Protein AF-0000000078796245 (afdb_homodimer)

InterPro domains:
  IPR002347 Short-chain dehydrogenase/reductase SDR [PF00106] (8-195)
  IPR002347 Short-chain dehydrogenase/reductase SDR [PR00081] (6-23)
  IPR002347 Short-chain dehydrogenase/reductase SDR [PR00081] (73-84)
  IPR002347 Short-chain dehydrogenase/reductase SDR [PR00081] (123-139)
  IPR002347 Short-chain dehydrogenase/reductase SDR [PR00081] (149-168)
  IPR002347 Short-chain dehydrogenase/reductase SDR [PR00081] (172-189)
  IPR020904 Short-chain dehydrogenase/reductase, conserved site [PS00061] (136-164)
  IPR036291 NAD(P)-binding domain superfamily [SSF51735] (6-233)
  IPR051721 Biopterin synthesis and organic compound reduction [PTHR44085] (4-231)

Sequence (490 aa):
MSNNALYIVTGSSKGIGQALVQQLLENPDNQVIGVARSQEALPHPRFQAITIDLSNFQEILDHINGIFPEGDFWKVVLVNNAGWIGEIEHLGKMSPESIYKTFVLNTIAPTLLMNAFIKKYGDQKDKQRLIINISSGAAKKAVDGWACYSSSKAAINMLSEAAALEAELDETGIRVFSVAPGVVDTAMQSDIRAADKKAFSLLDKFVGLKENQQLSTPEYSASKLIELMDKPNKFPAVLQDVREYMSNNALYIVTGSSKGIGQALVQQLLENPDNQVIGVARSQEALPHPRFQAITIDLSNFQEILDHINGIFPEGDFWKVVLVNNAGWIGEIEHLGKMSPESIYKTFVLNTIAPTLLMNAFIKKYGDQKDKQRLIINISSGAAKKAVDGWACYSSSKAAINMLSEAAALEAELDETGIRVFSVAPGVVDTAMQSDIRAADKKAFSLLDKFVGLKENQQLSTPEYSASKLIELMDKPNKFPAVLQDVREY

pLDDT: mean 93.55, std 6.43, range [51.56, 98.88]

Structure (mmCIF, N/CA/C/O backbone):
data_AF-0000000078796245-model_v1
#
loop_
_entity.id
_entity.type
_entity.pdbx_description
1 polymer 'Benzil reductase'
#
loop_
_atom_site.group_PDB
_atom_site.id
_atom_site.type_symbol
_atom_site.label_atom_id
_atom_site.label_alt_id
_atom_site.label_comp_id
_atom_site.label_asym_id
_atom_site.label_entity_id
_atom_site.label_seq_id
_atom_site.pdbx_PDB_ins_code
_atom_site.Cartn_x
_atom_site.Cartn_y
_atom_site.Cartn_z
_atom_site.occupancy
_atom_site.B_iso_or_equiv
_atom_site.auth_seq_id
_atom_site.auth_comp_id
_atom_site.auth_asym_id
_atom_site.auth_atom_id
_atom_site.pdbx_PDB_model_num
ATOM 1 N N . MET A 1 1 ? 4.73 37.125 16.484 1 51.56 1 MET A N 1
ATOM 2 C CA . MET A 1 1 ? 4.582 35.875 15.734 1 51.56 1 MET A CA 1
ATOM 3 C C . MET A 1 1 ? 3.119 35.594 15.398 1 51.56 1 MET A C 1
ATOM 5 O O . MET A 1 1 ? 2.229 35.906 16.188 1 51.56 1 MET A O 1
ATOM 9 N N . SER A 1 2 ? 2.844 35.5 13.992 1 66.12 2 SER A N 1
ATOM 10 C CA . SER A 1 2 ? 1.433 35.406 13.633 1 66.12 2 SER A CA 1
ATOM 11 C C . SER A 1 2 ? 0.762 34.25 14.359 1 66.12 2 SER A C 1
ATOM 13 O O . SER A 1 2 ? 1.394 33.219 14.617 1 66.12 2 SER A O 1
ATOM 15 N N . ASN A 1 3 ? -0.338 34.469 15.023 1 78.88 3 ASN A N 1
ATOM 16 C CA . ASN A 1 3 ? -1.146 33.469 15.703 1 78.88 3 ASN A CA 1
ATOM 17 C C . ASN A 1 3 ? -1.945 32.625 14.719 1 78.88 3 ASN A C 1
ATOM 19 O O . ASN A 1 3 ? -2.797 31.828 15.117 1 78.88 3 ASN A O 1
ATOM 23 N N . ASN A 1 4 ? -1.519 32.75 13.43 1 92.44 4 ASN A N 1
ATOM 24 C CA . ASN A 1 4 ? -2.312 32.094 12.406 1 92.44 4 ASN A CA 1
ATOM 25 C C . ASN A 1 4 ? -1.871 30.641 12.203 1 92.44 4 ASN A C 1
ATOM 27 O O . ASN A 1 4 ? -0.676 30.344 12.227 1 92.44 4 ASN A O 1
ATOM 31 N N . ALA A 1 5 ? -2.887 29.797 12.117 1 97.25 5 ALA A N 1
ATOM 32 C CA . ALA A 1 5 ? -2.658 28.391 11.828 1 97.25 5 ALA A CA 1
ATOM 33 C C . ALA A 1 5 ? -3.215 28.016 10.461 1 97.25 5 ALA A C 1
ATOM 35 O O . ALA A 1 5 ? -4.254 28.531 10.039 1 97.25 5 ALA A O 1
ATOM 36 N N . LEU A 1 6 ? -2.473 27.156 9.75 1 97.94 6 LEU A N 1
ATOM 37 C CA . LEU A 1 6 ? -2.91 26.672 8.445 1 97.94 6 LEU A CA 1
ATOM 38 C C . LEU A 1 6 ? -3.24 25.172 8.508 1 97.94 6 LEU A C 1
ATOM 40 O O . LEU A 1 6 ? -2.426 24.375 8.977 1 97.94 6 LEU A O 1
ATOM 44 N N . TYR A 1 7 ? -4.426 24.844 8.109 1 98.56 7 TYR A N 1
ATOM 45 C CA . TYR A 1 7 ? -4.863 23.469 8 1 98.56 7 TYR A CA 1
ATOM 46 C C . TYR A 1 7 ? -5.141 23.094 6.551 1 98.56 7 TYR A C 1
ATOM 48 O O . TYR A 1 7 ? -5.902 23.781 5.863 1 98.56 7 TYR A O 1
ATOM 56 N N . ILE A 1 8 ? -4.477 22.078 6.062 1 98.38 8 ILE A N 1
ATOM 57 C CA . ILE A 1 8 ? -4.703 21.531 4.73 1 98.38 8 ILE A CA 1
ATOM 58 C C . ILE A 1 8 ? -5.426 20.188 4.848 1 98.38 8 ILE A C 1
ATOM 60 O O . ILE A 1 8 ? -4.875 19.219 5.379 1 98.38 8 ILE A O 1
ATOM 64 N N . VAL A 1 9 ? -6.648 20.125 4.355 1 98.44 9 VAL A N 1
ATOM 65 C CA . VAL A 1 9 ? -7.508 18.969 4.562 1 98.44 9 VAL A CA 1
ATOM 66 C C . VAL A 1 9 ? -7.914 18.375 3.211 1 98.44 9 VAL A C 1
ATOM 68 O O . VAL A 1 9 ? -8.578 19.047 2.412 1 98.44 9 VAL A O 1
ATOM 71 N N . THR A 1 10 ? -7.488 17.156 2.93 1 98.19 10 THR A N 1
ATOM 72 C CA . THR A 1 10 ? -7.984 16.484 1.736 1 98.19 10 THR A CA 1
ATOM 73 C C . THR A 1 10 ? -9.32 15.797 2.021 1 98.19 10 THR A C 1
ATOM 75 O O . THR A 1 10 ? -9.602 15.422 3.162 1 98.19 10 THR A O 1
ATOM 78 N N . GLY A 1 11 ? -10.078 15.531 0.93 1 96.69 11 GLY A N 1
ATOM 79 C CA . GLY A 1 11 ? -11.414 15.016 1.164 1 96.69 11 GLY A CA 1
ATOM 80 C C . GLY A 1 11 ? -12.273 15.938 2.01 1 96.69 11 GLY A C 1
ATOM 81 O O . GLY A 1 11 ? -12.914 15.492 2.967 1 96.69 11 GLY A O 1
ATOM 82 N N . SER A 1 12 ? -12.234 17.188 1.739 1 96.25 12 SER A N 1
ATOM 83 C CA . SER A 1 12 ? -12.805 18.203 2.611 1 96.25 12 SER A CA 1
ATOM 84 C C . SER A 1 12 ? -14.273 18.469 2.279 1 96.25 12 SER A C 1
ATOM 86 O O . SER A 1 12 ? -14.945 19.234 2.973 1 96.25 12 SER A O 1
ATOM 88 N N . SER A 1 13 ? -14.844 17.797 1.296 1 93.25 13 SER A N 1
ATOM 89 C CA . SER A 1 13 ? -16.156 18.156 0.791 1 93.25 13 SER A CA 1
ATOM 90 C C . SER A 1 13 ? -17.266 17.328 1.449 1 93.25 13 SER A C 1
ATOM 92 O O . SER A 1 13 ? -18.453 17.641 1.299 1 93.25 13 SER A O 1
ATOM 94 N N . LYS A 1 14 ? -16.953 16.266 2.115 1 91.62 14 LYS A N 1
ATOM 95 C CA . LYS A 1 14 ? -17.969 15.422 2.719 1 91.62 14 LYS A CA 1
ATOM 96 C C . LYS A 1 14 ? -17.438 14.703 3.957 1 91.62 14 LYS A C 1
ATOM 98 O O . LYS A 1 14 ? -16.234 14.742 4.227 1 91.62 14 LYS A O 1
ATOM 103 N N . GLY A 1 15 ? -18.312 14.242 4.727 1 94.19 15 GLY A N 1
ATOM 104 C CA . GLY A 1 15 ? -17.969 13.352 5.824 1 94.19 15 GLY A CA 1
ATOM 105 C C . GLY A 1 15 ? -17.109 14.023 6.887 1 94.19 15 GLY A C 1
ATOM 106 O O . GLY A 1 15 ? -17.422 15.125 7.336 1 94.19 15 GLY A O 1
ATOM 107 N N . ILE A 1 16 ? -16.125 13.258 7.332 1 95.94 16 ILE A N 1
ATOM 108 C CA . ILE A 1 16 ? -15.227 13.711 8.398 1 95.94 16 ILE A CA 1
ATOM 109 C C . ILE A 1 16 ? -14.508 14.984 7.961 1 95.94 16 ILE A C 1
ATOM 111 O O . ILE A 1 16 ? -14.367 15.93 8.742 1 95.94 16 ILE A O 1
ATOM 115 N N . GLY A 1 17 ? -14.094 15.047 6.668 1 96.81 17 GLY A N 1
ATOM 116 C CA . GLY A 1 17 ? -13.367 16.203 6.152 1 96.81 17 GLY A CA 1
ATOM 117 C C . GLY A 1 17 ? -14.18 17.469 6.195 1 96.81 17 GLY A C 1
ATOM 118 O O . GLY A 1 17 ? -13.672 18.531 6.594 1 96.81 17 GLY A O 1
ATOM 119 N N . GLN A 1 18 ? -15.391 17.344 5.797 1 95.5 18 GLN A N 1
ATOM 120 C CA . GLN A 1 18 ? -16.266 18.5 5.812 1 95.5 18 GLN A CA 1
ATOM 121 C C . GLN A 1 18 ? -16.516 19 7.238 1 95.5 18 GLN A C 1
ATOM 123 O O . GLN A 1 18 ? -16.469 20.188 7.504 1 95.5 18 GLN A O 1
ATOM 128 N N . ALA A 1 19 ? -16.797 18.078 8.141 1 96.81 19 ALA A N 1
ATOM 129 C CA . ALA A 1 19 ? -17.016 18.422 9.547 1 96.81 19 ALA A CA 1
ATOM 130 C C . ALA A 1 19 ? -15.773 19.062 10.148 1 96.81 19 ALA A C 1
ATOM 132 O O . ALA A 1 19 ? -15.883 20.031 10.922 1 96.81 19 ALA A O 1
ATOM 133 N N . LEU A 1 20 ? -14.641 18.578 9.812 1 97.81 20 LEU A N 1
ATOM 134 C CA . LEU A 1 20 ? -13.375 19.094 10.312 1 97.81 20 LEU A CA 1
ATOM 135 C C . LEU A 1 20 ? -13.156 20.531 9.844 1 97.81 20 LEU A C 1
ATOM 137 O O . LEU A 1 20 ? -12.812 21.406 10.641 1 97.81 20 LEU A O 1
ATOM 141 N N . VAL A 1 21 ? -13.383 20.766 8.547 1 97.5 21 VAL A N 1
ATOM 142 C CA . VAL A 1 21 ? -13.227 22.094 7.984 1 97.5 21 VAL A CA 1
ATOM 143 C C . VAL A 1 21 ? -14.141 23.078 8.719 1 97.5 21 VAL A C 1
ATOM 145 O O . VAL A 1 21 ? -13.703 24.156 9.125 1 97.5 21 VAL A O 1
ATOM 148 N N . GLN A 1 22 ? -15.352 22.703 8.898 1 96.62 22 GLN A N 1
ATOM 149 C CA . GLN A 1 22 ? -16.328 23.562 9.555 1 96.62 22 GLN A CA 1
ATOM 150 C C . GLN A 1 22 ? -15.898 23.906 10.977 1 96.62 22 GLN A C 1
ATOM 152 O O . GLN A 1 22 ? -15.953 25.062 11.391 1 96.62 22 GLN A O 1
ATOM 157 N N . GLN A 1 23 ? -15.469 22.953 11.703 1 98 23 GLN A N 1
ATOM 158 C CA . GLN A 1 23 ? -15.07 23.172 13.094 1 98 23 GLN A CA 1
ATOM 159 C C . GLN A 1 23 ? -13.781 23.984 13.172 1 98 23 GLN A C 1
ATOM 161 O O . GLN A 1 23 ? -13.648 24.844 14.039 1 98 23 GLN A O 1
ATOM 166 N N . LEU A 1 24 ? -12.875 23.75 12.281 1 98.06 24 LEU A N 1
ATOM 167 C CA . LEU A 1 24 ? -11.617 24.484 12.273 1 98.06 24 LEU A CA 1
ATOM 168 C C . LEU A 1 24 ? -11.852 25.969 12.008 1 98.06 24 LEU A C 1
ATOM 170 O O . LEU A 1 24 ? -11.164 26.828 12.57 1 98.06 24 LEU A O 1
ATOM 174 N N . LEU A 1 25 ? -12.82 26.266 11.172 1 97.19 25 LEU A N 1
ATOM 175 C CA . LEU A 1 25 ? -13.062 27.641 10.75 1 97.19 25 LEU A CA 1
ATOM 176 C C . LEU A 1 25 ? -13.789 28.422 11.836 1 97.19 25 LEU A C 1
ATOM 178 O O . LEU A 1 25 ? -13.945 29.641 11.734 1 97.19 25 LEU A O 1
ATOM 182 N N . GLU A 1 26 ? -14.219 27.719 12.914 1 96.69 26 GLU A N 1
ATOM 183 C CA . GLU A 1 26 ? -14.805 28.406 14.055 1 96.69 26 GLU A CA 1
ATOM 184 C C . GLU A 1 26 ? -13.766 29.266 14.781 1 96.69 26 GLU A C 1
ATOM 186 O O . GLU A 1 26 ? -14.117 30.25 15.43 1 96.69 26 GLU A O 1
ATOM 191 N N . ASN A 1 27 ? -12.523 28.875 14.773 1 96.06 27 ASN A N 1
ATOM 192 C CA . ASN A 1 27 ? -11.43 29.672 15.32 1 96.06 27 ASN A CA 1
ATOM 193 C C . ASN A 1 27 ? -10.945 30.719 14.328 1 96.06 27 ASN A C 1
ATOM 195 O O . ASN A 1 27 ? -10.469 30.391 13.242 1 96.06 27 ASN A O 1
ATOM 199 N N . PRO A 1 28 ? -10.984 32 14.664 1 95.62 28 PRO A N 1
ATOM 200 C CA . PRO A 1 28 ? -10.672 33.094 13.727 1 95.62 28 PRO A CA 1
ATOM 201 C C . PRO A 1 28 ? -9.203 33.094 13.312 1 95.62 28 PRO A C 1
ATOM 203 O O . PRO A 1 28 ? -8.844 33.781 12.344 1 95.62 28 PRO A O 1
ATOM 206 N N . ASP A 1 29 ? -8.43 32.438 13.945 1 95.56 29 ASP A N 1
ATOM 207 C CA . ASP A 1 29 ? -7.004 32.438 13.641 1 95.56 29 ASP A CA 1
ATOM 208 C C . ASP A 1 29 ? -6.66 31.328 12.633 1 95.56 29 ASP A C 1
ATOM 210 O O . ASP A 1 29 ? -5.535 31.266 12.125 1 95.56 29 ASP A O 1
ATOM 214 N N . ASN A 1 30 ? -7.66 30.5 12.297 1 97.44 30 ASN A N 1
ATOM 215 C CA . ASN A 1 30 ? -7.402 29.359 11.43 1 97.44 30 ASN A CA 1
ATOM 216 C C . ASN A 1 30 ? -7.695 29.688 9.969 1 97.44 30 ASN A C 1
ATOM 218 O O . ASN A 1 30 ? -8.734 30.266 9.656 1 97.44 30 ASN A O 1
ATOM 222 N N . GLN A 1 31 ? -6.758 29.359 9.125 1 96.81 31 GLN A N 1
ATOM 223 C CA . GLN A 1 31 ? -6.98 29.266 7.691 1 96.81 31 GLN A CA 1
ATOM 224 C C . GLN A 1 31 ? -7.066 27.797 7.25 1 96.81 31 GLN A C 1
ATOM 226 O O . GLN A 1 31 ? -6.328 26.953 7.754 1 96.81 31 GLN A O 1
ATOM 231 N N . VAL A 1 32 ? -8 27.531 6.281 1 97.44 32 VAL A N 1
ATOM 232 C CA . VAL A 1 32 ? -8.188 26.141 5.859 1 97.44 32 VAL A CA 1
ATOM 233 C C . VAL A 1 32 ? -8.109 26.062 4.336 1 97.44 32 VAL A C 1
ATOM 235 O O . VAL A 1 32 ? -8.766 26.828 3.629 1 97.44 32 VAL A O 1
ATOM 238 N N . ILE A 1 33 ? -7.242 25.219 3.846 1 96.75 33 ILE A N 1
ATOM 239 C CA . ILE A 1 33 ? -7.25 24.812 2.445 1 96.75 33 ILE A CA 1
ATOM 240 C C . ILE A 1 33 ? -7.91 23.438 2.316 1 96.75 33 ILE A C 1
ATOM 242 O O . ILE A 1 33 ? -7.445 22.453 2.904 1 96.75 33 ILE A O 1
ATOM 246 N N . GLY A 1 34 ? -9 23.375 1.604 1 96.94 34 GLY A N 1
ATOM 247 C CA . GLY A 1 34 ? -9.695 22.125 1.336 1 96.94 34 GLY A CA 1
ATOM 248 C C . GLY A 1 34 ? -9.43 21.578 -0.053 1 96.94 34 GLY A C 1
ATOM 249 O O . GLY A 1 34 ? -9.562 22.297 -1.046 1 96.94 34 GLY A O 1
ATOM 250 N N . VAL A 1 35 ? -9 20.312 -0.111 1 96.75 35 VAL A N 1
ATOM 251 C CA . VAL A 1 35 ? -8.734 19.641 -1.382 1 96.75 35 VAL A CA 1
ATOM 252 C C . VAL A 1 35 ? -9.789 18.578 -1.623 1 96.75 35 VAL A C 1
ATOM 254 O O . VAL A 1 35 ? -9.992 17.688 -0.783 1 96.75 35 VAL A O 1
ATOM 257 N N . ALA A 1 36 ? -10.461 18.594 -2.662 1 95.56 36 ALA A N 1
ATOM 258 C CA . ALA A 1 36 ? -11.477 17.609 -3.008 1 95.56 36 ALA A CA 1
ATOM 259 C C . ALA A 1 36 ? -11.719 17.578 -4.516 1 95.56 36 ALA A C 1
ATOM 261 O O . ALA A 1 36 ? -11.289 18.484 -5.238 1 95.56 36 ALA A O 1
ATOM 262 N N . ARG A 1 37 ? -12.391 16.516 -4.969 1 91.31 37 ARG A N 1
ATOM 263 C CA . ARG A 1 37 ? -12.734 16.375 -6.379 1 91.31 37 ARG A CA 1
ATOM 264 C C . ARG A 1 37 ? -13.82 17.375 -6.773 1 91.31 37 ARG A C 1
ATOM 266 O O . ARG A 1 37 ? -13.852 17.844 -7.914 1 91.31 37 ARG A O 1
ATOM 273 N N . SER A 1 38 ? -14.742 17.422 -5.887 1 83.75 38 SER A N 1
ATOM 274 C CA . SER A 1 38 ? -15.844 18.359 -6.059 1 83.75 38 SER A CA 1
ATOM 275 C C . SER A 1 38 ? -16.094 19.156 -4.785 1 83.75 38 SER A C 1
ATOM 277 O O . SER A 1 38 ? -16.094 18.609 -3.686 1 83.75 38 SER A O 1
ATOM 279 N N . GLN A 1 39 ? -15.734 20.359 -4.836 1 72.62 39 GLN A N 1
ATOM 280 C CA . GLN A 1 39 ? -15.914 21.156 -3.631 1 72.62 39 GLN A CA 1
ATOM 281 C C . GLN A 1 39 ? -17.016 22.188 -3.816 1 72.62 39 GLN A C 1
ATOM 283 O O . GLN A 1 39 ? -17 22.969 -4.777 1 72.62 39 GLN A O 1
ATOM 288 N N . GLU A 1 40 ? -18.047 21.891 -3.051 1 66.94 40 GLU A N 1
ATOM 289 C CA . GLU A 1 40 ? -19 22.984 -3.043 1 66.94 40 GLU A CA 1
ATOM 290 C C . GLU A 1 40 ? -18.422 24.219 -2.387 1 66.94 40 GLU A C 1
ATOM 292 O O . GLU A 1 40 ? -17.625 24.125 -1.451 1 66.94 40 GLU A O 1
ATOM 297 N N . ALA A 1 41 ? -18.641 25.266 -2.885 1 65.06 41 ALA A N 1
ATOM 298 C CA . ALA A 1 41 ? -18.141 26.562 -2.436 1 65.06 41 ALA A CA 1
ATOM 299 C C . ALA A 1 41 ? -18.562 26.844 -0.997 1 65.06 41 ALA A C 1
ATOM 301 O O . ALA A 1 41 ? -19.734 26.75 -0.659 1 65.06 41 ALA A O 1
ATOM 302 N N . LEU A 1 42 ? -17.672 26.531 -0.024 1 78.38 42 LEU A N 1
ATOM 303 C CA . LEU A 1 42 ? -17.891 27.156 1.281 1 78.38 42 LEU A CA 1
ATOM 304 C C . LEU A 1 42 ? -17.5 28.625 1.262 1 78.38 42 LEU A C 1
ATOM 306 O O . LEU A 1 42 ? -16.312 28.953 1.14 1 78.38 42 LEU A O 1
ATOM 310 N N . PRO A 1 43 ? -18.5 29.5 1.154 1 84.19 43 PRO A N 1
ATOM 311 C CA . PRO A 1 43 ? -18.156 30.922 1.102 1 84.19 43 PRO A CA 1
ATOM 312 C C . PRO A 1 43 ? -17.594 31.438 2.422 1 84.19 43 PRO A C 1
ATOM 314 O O . PRO A 1 43 ? -18.328 31.984 3.242 1 84.19 43 PRO A O 1
ATOM 317 N N . HIS A 1 44 ? -16.438 31.219 2.738 1 92.25 44 HIS A N 1
ATOM 318 C CA . HIS A 1 44 ? -15.734 31.688 3.922 1 92.25 44 HIS A CA 1
ATOM 319 C C . HIS A 1 44 ? -14.391 32.281 3.551 1 92.25 44 HIS A C 1
ATOM 321 O O . HIS A 1 44 ? -13.609 31.688 2.807 1 92.25 44 HIS A O 1
ATOM 327 N N . PRO A 1 45 ? -14.094 33.469 3.982 1 93.38 45 PRO A N 1
ATOM 328 C CA . PRO A 1 45 ? -12.891 34.188 3.561 1 93.38 45 PRO A CA 1
ATOM 329 C C . PRO A 1 45 ? -11.602 33.469 3.938 1 93.38 45 PRO A C 1
ATOM 331 O O . PRO A 1 45 ? -10.555 33.719 3.33 1 93.38 45 PRO A O 1
ATOM 334 N N . ARG A 1 46 ? -11.656 32.594 4.938 1 95.69 46 ARG A N 1
ATOM 335 C CA . ARG A 1 46 ? -10.461 31.906 5.402 1 95.69 46 ARG A CA 1
ATOM 336 C C . ARG A 1 46 ? -10.43 30.469 4.887 1 95.69 46 ARG A C 1
ATOM 338 O O . ARG A 1 46 ? -9.609 29.672 5.328 1 95.69 46 ARG A O 1
ATOM 345 N N . PHE A 1 47 ? -11.336 30.141 3.953 1 96.25 47 PHE A N 1
ATOM 346 C CA . PHE A 1 47 ? -11.375 28.828 3.307 1 96.25 47 PHE A CA 1
ATOM 347 C C . PHE A 1 47 ? -10.984 28.938 1.837 1 96.25 47 PHE A C 1
ATOM 349 O O . PHE A 1 47 ? -11.547 29.75 1.101 1 96.25 47 PHE A O 1
ATOM 356 N N . GLN A 1 48 ? -10.031 28.234 1.436 1 94.56 48 GLN A N 1
ATOM 357 C CA . GLN A 1 48 ? -9.641 28.109 0.034 1 94.56 48 GLN A CA 1
ATOM 358 C C . GLN A 1 48 ? -9.891 26.703 -0.485 1 94.56 48 GLN A C 1
ATOM 360 O O . GLN A 1 48 ? -9.398 25.719 0.091 1 94.56 48 GLN A O 1
ATOM 365 N N . ALA A 1 49 ? -10.648 26.578 -1.524 1 95.06 49 ALA A N 1
ATOM 366 C CA . ALA A 1 49 ? -10.93 25.297 -2.141 1 95.06 49 ALA A CA 1
ATOM 367 C C . ALA A 1 49 ? -9.984 25.016 -3.303 1 95.06 49 ALA A C 1
ATOM 369 O O . ALA A 1 49 ? -9.742 25.891 -4.141 1 95.06 49 ALA A O 1
ATOM 370 N N . ILE A 1 50 ? -9.406 23.875 -3.322 1 94.69 50 ILE A N 1
ATOM 371 C CA . ILE A 1 50 ? -8.609 23.406 -4.445 1 94.69 50 ILE A CA 1
ATOM 372 C C . ILE A 1 50 ? -9.227 22.125 -5.008 1 94.69 50 ILE A C 1
ATOM 374 O O . ILE A 1 50 ? -9.422 21.141 -4.277 1 94.69 50 ILE A O 1
ATOM 378 N N . THR A 1 51 ? -9.531 22.125 -6.277 1 94.88 51 THR A N 1
ATOM 379 C CA . THR A 1 51 ? -10.18 20.984 -6.922 1 94.88 51 THR A CA 1
ATOM 380 C C . THR A 1 51 ? -9.141 20.078 -7.586 1 94.88 51 THR A C 1
ATOM 382 O O . THR A 1 51 ? -8.516 20.469 -8.57 1 94.88 51 THR A O 1
ATOM 385 N N . ILE A 1 52 ? -8.969 18.875 -7.023 1 95.69 52 ILE A N 1
ATOM 386 C CA . ILE A 1 52 ? -8.031 17.891 -7.527 1 95.69 52 ILE A CA 1
ATOM 387 C C . ILE A 1 52 ? -8.617 16.484 -7.352 1 95.69 52 ILE A C 1
ATOM 389 O O . ILE A 1 52 ? -9.195 16.172 -6.309 1 95.69 52 ILE A O 1
ATOM 393 N N . ASP A 1 53 ? -8.547 15.719 -8.383 1 97.06 53 ASP A N 1
ATOM 394 C CA . ASP A 1 53 ? -8.773 14.289 -8.219 1 97.06 53 ASP A CA 1
ATOM 395 C C . ASP A 1 53 ? -7.52 13.586 -7.715 1 97.06 53 ASP A C 1
ATOM 397 O O . ASP A 1 53 ? -6.613 13.289 -8.492 1 97.06 53 ASP A O 1
ATOM 401 N N . LEU A 1 54 ? -7.535 13.219 -6.441 1 97.75 54 LEU A N 1
ATOM 402 C CA . LEU A 1 54 ? -6.344 12.672 -5.797 1 97.75 54 LEU A CA 1
ATOM 403 C C . LEU A 1 54 ? -6.129 11.219 -6.211 1 97.75 54 LEU A C 1
ATOM 405 O O . LEU A 1 54 ? -5.113 10.617 -5.855 1 97.75 54 LEU A O 1
ATOM 409 N N . SER A 1 55 ? -7.047 10.641 -7 1 97.31 55 SER A N 1
ATOM 410 C CA . SER A 1 55 ? -6.828 9.312 -7.555 1 97.31 55 SER A CA 1
ATOM 411 C C . SER A 1 55 ? -6.121 9.383 -8.906 1 97.31 55 SER A C 1
ATOM 413 O O . SER A 1 55 ? -5.91 8.359 -9.555 1 97.31 55 SER A O 1
ATOM 415 N N . ASN A 1 56 ? -5.816 10.547 -9.336 1 97 56 ASN A N 1
ATOM 416 C CA . ASN A 1 56 ? -5.09 10.797 -10.578 1 97 56 ASN A CA 1
ATOM 417 C C . ASN A 1 56 ? -3.689 11.336 -10.305 1 97 56 ASN A C 1
ATOM 419 O O . ASN A 1 56 ? -3.525 12.508 -9.961 1 97 56 ASN A O 1
ATOM 423 N N . PHE A 1 57 ? -2.684 10.516 -10.547 1 97 57 PHE A N 1
ATOM 424 C CA . PHE A 1 57 ? -1.3 10.828 -10.211 1 97 57 PHE A CA 1
ATOM 425 C C . PHE A 1 57 ? -0.85 12.102 -10.914 1 97 57 PHE A C 1
ATOM 427 O O . PHE A 1 57 ? -0.271 12.992 -10.281 1 97 57 PHE A O 1
ATOM 434 N N . GLN A 1 58 ? -1.115 12.164 -12.18 1 96.62 58 GLN A N 1
ATOM 435 C CA . GLN A 1 58 ? -0.665 13.312 -12.953 1 96.62 58 GLN A CA 1
ATOM 436 C C . GLN A 1 58 ? -1.329 14.602 -12.461 1 96.62 58 GLN A C 1
ATOM 438 O O . GLN A 1 58 ? -0.687 15.648 -12.391 1 96.62 58 GLN A O 1
ATOM 443 N N . GLU A 1 59 ? -2.566 14.555 -12.117 1 96.31 59 GLU A N 1
ATOM 444 C CA . GLU A 1 59 ? -3.27 15.719 -11.594 1 96.31 59 GLU A CA 1
ATOM 445 C C . GLU A 1 59 ? -2.658 16.188 -10.273 1 96.31 59 GLU A C 1
ATOM 447 O O . GLU A 1 59 ? -2.553 17.391 -10.023 1 96.31 59 GLU A O 1
ATOM 452 N N . ILE A 1 60 ? -2.281 15.281 -9.422 1 97.44 60 ILE A N 1
ATOM 453 C CA . ILE A 1 60 ? -1.629 15.617 -8.164 1 97.44 60 ILE A CA 1
ATOM 454 C C . ILE A 1 60 ? -0.342 16.391 -8.438 1 97.44 60 ILE A C 1
ATOM 456 O O . ILE A 1 60 ? -0.117 17.469 -7.867 1 97.44 60 ILE A O 1
ATOM 460 N N . LEU A 1 61 ? 0.454 15.867 -9.359 1 96.44 61 LEU A N 1
ATOM 461 C CA . LEU A 1 61 ? 1.741 16.484 -9.672 1 96.44 61 LEU A CA 1
ATOM 462 C C . LEU A 1 61 ? 1.557 17.906 -10.18 1 96.44 61 LEU A C 1
ATOM 464 O O . LEU A 1 61 ? 2.305 18.812 -9.797 1 96.44 61 LEU A O 1
ATOM 468 N N . ASP A 1 62 ? 0.549 18.078 -10.977 1 96.06 62 ASP A N 1
ATOM 469 C CA . ASP A 1 62 ? 0.311 19.359 -11.625 1 96.06 62 ASP A CA 1
ATOM 470 C C . ASP A 1 62 ? -0.122 20.422 -10.609 1 96.06 62 ASP A C 1
ATOM 472 O O . ASP A 1 62 ? 0.054 21.609 -10.844 1 96.06 62 ASP A O 1
ATOM 476 N N . HIS A 1 63 ? -0.649 20.016 -9.469 1 94.81 63 HIS A N 1
ATOM 477 C CA . HIS A 1 63 ? -1.275 20.984 -8.57 1 94.81 63 HIS A CA 1
ATOM 478 C C . HIS A 1 63 ? -0.596 20.984 -7.207 1 94.81 63 HIS A C 1
ATOM 480 O O . HIS A 1 63 ? -0.946 21.781 -6.336 1 94.81 63 HIS A O 1
ATOM 486 N N . ILE A 1 64 ? 0.377 20.109 -6.988 1 94.06 64 ILE A N 1
ATOM 487 C CA . ILE A 1 64 ? 0.903 19.812 -5.66 1 94.06 64 ILE A CA 1
ATOM 488 C C . ILE A 1 64 ? 1.503 21.078 -5.047 1 94.06 64 ILE A C 1
ATOM 490 O O . ILE A 1 64 ? 1.36 21.312 -3.846 1 94.06 64 ILE A O 1
ATOM 494 N N . ASN A 1 65 ? 2.137 21.922 -5.797 1 90.38 65 ASN A N 1
ATOM 495 C CA . ASN A 1 65 ? 2.752 23.141 -5.27 1 90.38 65 ASN A CA 1
ATOM 496 C C . ASN A 1 65 ? 1.705 24.109 -4.75 1 90.38 65 ASN A C 1
ATOM 498 O O . ASN A 1 65 ? 1.951 24.844 -3.787 1 90.38 65 ASN A O 1
ATOM 502 N N . GLY A 1 66 ? 0.55 24.109 -5.363 1 92.69 66 GLY A N 1
ATOM 503 C CA . GLY A 1 66 ? -0.518 25.016 -4.973 1 92.69 66 GLY A CA 1
ATOM 504 C C . GLY A 1 66 ? -1.173 24.641 -3.66 1 92.69 66 GLY A C 1
ATOM 505 O O . GLY A 1 66 ? -1.828 25.469 -3.025 1 92.69 66 GLY A O 1
ATOM 506 N N . ILE A 1 67 ? -0.954 23.438 -3.207 1 95.94 67 ILE A N 1
ATOM 507 C CA . ILE A 1 67 ? -1.565 22.938 -1.985 1 95.94 67 ILE A CA 1
ATOM 508 C C . ILE A 1 67 ? -0.817 23.469 -0.769 1 95.94 67 ILE A C 1
ATOM 510 O O . ILE A 1 67 ? -1.403 23.641 0.303 1 95.94 67 ILE A O 1
ATOM 514 N N . PHE A 1 68 ? 0.476 23.766 -0.901 1 97 68 PHE A N 1
ATOM 515 C CA . PHE A 1 68 ? 1.327 24.125 0.224 1 97 68 PHE A CA 1
ATOM 516 C C . PHE A 1 68 ? 1.861 25.547 0.056 1 97 68 PHE A C 1
ATOM 518 O O . PHE A 1 68 ? 2.975 25.734 -0.437 1 97 68 PHE A O 1
ATOM 525 N N . PRO A 1 69 ? 1.156 26.531 0.53 1 94.5 69 PRO A N 1
ATOM 526 C CA . PRO A 1 69 ? 1.572 27.922 0.332 1 94.5 69 PRO A CA 1
ATOM 527 C C . PRO A 1 69 ? 2.709 28.344 1.264 1 94.5 69 PRO A C 1
ATOM 529 O O . PRO A 1 69 ? 2.943 27.688 2.285 1 94.5 69 PRO A O 1
ATOM 532 N N . GLU A 1 70 ? 3.33 29.375 0.798 1 90.38 70 GLU A N 1
ATOM 533 C CA . GLU A 1 70 ? 4.238 30.062 1.705 1 90.38 70 GLU A CA 1
ATOM 534 C C . GLU A 1 70 ? 3.473 30.938 2.695 1 90.38 70 GLU A C 1
ATOM 536 O O . GLU A 1 70 ? 2.336 31.328 2.43 1 90.38 70 GLU A O 1
ATOM 541 N N . GLY A 1 71 ? 4.09 31.125 3.836 1 86.81 71 GLY A N 1
ATOM 542 C CA . GLY A 1 71 ? 3.492 32.031 4.824 1 86.81 71 GLY A CA 1
ATOM 543 C C . GLY A 1 71 ? 4.09 31.859 6.207 1 86.81 71 GLY A C 1
ATOM 544 O O . GLY A 1 71 ? 4.914 30.969 6.434 1 86.81 71 GLY A O 1
ATOM 545 N N . ASP A 1 72 ? 3.719 32.875 6.973 1 88.44 72 ASP A N 1
ATOM 546 C CA . ASP A 1 72 ? 4.176 32.844 8.359 1 88.44 72 ASP A CA 1
ATOM 547 C C . ASP A 1 72 ? 3.105 32.25 9.281 1 88.44 72 ASP A C 1
ATOM 549 O O . ASP A 1 72 ? 2.312 33 9.859 1 88.44 72 ASP A O 1
ATOM 553 N N . PHE A 1 73 ? 3.062 31 9.359 1 94.12 73 PHE A N 1
ATOM 554 C CA . PHE A 1 73 ? 2.133 30.281 10.219 1 94.12 73 PHE A CA 1
ATOM 555 C C . PHE A 1 73 ? 2.85 29.719 11.445 1 94.12 73 PHE A C 1
ATOM 557 O O . PHE A 1 73 ? 3.98 29.25 11.344 1 94.12 73 PHE A O 1
ATOM 564 N N . TRP A 1 74 ? 2.232 29.969 12.602 1 94.56 74 TRP A N 1
ATOM 565 C CA . TRP A 1 74 ? 2.838 29.375 13.789 1 94.56 74 TRP A CA 1
ATOM 566 C C . TRP A 1 74 ? 2.607 27.859 13.82 1 94.56 74 TRP A C 1
ATOM 568 O O . TRP A 1 74 ? 3.328 27.125 14.508 1 94.56 74 TRP A O 1
ATOM 578 N N . LYS A 1 75 ? 1.54 27.422 13.062 1 97 75 LYS A N 1
ATOM 579 C CA . LYS A 1 75 ? 1.143 26.031 13 1 97 75 LYS A CA 1
ATOM 580 C C . LYS A 1 75 ? 0.667 25.656 11.594 1 97 75 LYS A C 1
ATOM 582 O O . LYS A 1 75 ? -0.086 26.406 10.969 1 97 75 LYS A O 1
ATOM 587 N N . VAL A 1 76 ? 1.188 24.531 11.078 1 97.94 76 VAL A N 1
ATOM 588 C CA . VAL A 1 76 ? 0.723 23.984 9.805 1 97.94 76 VAL A CA 1
ATOM 589 C C . VAL A 1 76 ? 0.392 22.516 9.969 1 97.94 76 VAL A C 1
ATOM 591 O O . VAL A 1 76 ? 1.21 21.734 10.469 1 97.94 76 VAL A O 1
ATOM 594 N N . VAL A 1 77 ? -0.843 22.125 9.602 1 98.69 77 VAL A N 1
ATOM 595 C CA . VAL A 1 77 ? -1.3 20.75 9.75 1 98.69 77 VAL A CA 1
ATOM 596 C C . VAL A 1 77 ? -1.782 20.203 8.406 1 98.69 77 VAL A C 1
ATOM 598 O O . VAL A 1 77 ? -2.574 20.859 7.719 1 98.69 77 VAL A O 1
ATOM 601 N N . LEU A 1 78 ? -1.235 19.125 7.984 1 98.81 78 LEU A N 1
ATOM 602 C CA . LEU A 1 78 ? -1.756 18.375 6.855 1 98.81 78 LEU A CA 1
ATOM 603 C C . LEU A 1 78 ? -2.633 17.219 7.332 1 98.81 78 LEU A C 1
ATOM 605 O O . LEU A 1 78 ? -2.189 16.375 8.117 1 98.81 78 LEU A O 1
ATOM 609 N N . VAL A 1 79 ? -3.869 17.219 6.922 1 98.88 79 VAL A N 1
ATOM 610 C CA . VAL A 1 79 ? -4.785 16.125 7.227 1 98.88 79 VAL A CA 1
ATOM 611 C C . VAL A 1 79 ? -5.125 15.367 5.945 1 98.88 79 VAL A C 1
ATOM 613 O O . VAL A 1 79 ? -5.977 15.805 5.164 1 98.88 79 VAL A O 1
ATOM 616 N N . ASN A 1 80 ? -4.461 14.266 5.762 1 98.75 80 ASN A N 1
ATOM 617 C CA . ASN A 1 80 ? -4.82 13.344 4.691 1 98.75 80 ASN A CA 1
ATOM 618 C C . ASN A 1 80 ? -6.07 12.539 5.043 1 98.75 80 ASN A C 1
ATOM 620 O O . ASN A 1 80 ? -5.973 11.438 5.59 1 98.75 80 ASN A O 1
ATOM 624 N N . ASN A 1 81 ? -7.168 13.062 4.656 1 98.06 81 ASN A N 1
ATOM 625 C CA . ASN A 1 81 ? -8.461 12.492 5.031 1 98.06 81 ASN A CA 1
ATOM 626 C C . ASN A 1 81 ? -9.133 11.805 3.848 1 98.06 81 ASN A C 1
ATOM 628 O O . ASN A 1 81 ? -9.953 10.906 4.035 1 98.06 81 ASN A O 1
ATOM 632 N N . ALA A 1 82 ? -8.758 12.258 2.611 1 97.25 82 ALA A N 1
ATOM 633 C CA . ALA A 1 82 ? -9.359 11.641 1.432 1 97.25 82 ALA A CA 1
ATOM 634 C C . ALA A 1 82 ? -9.141 10.133 1.426 1 97.25 82 ALA A C 1
ATOM 636 O O . ALA A 1 82 ? -8.047 9.656 1.754 1 97.25 82 ALA A O 1
ATOM 637 N N . GLY A 1 83 ? -10.133 9.375 1.145 1 95.69 83 GLY A N 1
ATOM 638 C CA . GLY A 1 83 ? -10.062 7.922 1.066 1 95.69 83 GLY A CA 1
ATOM 639 C C . GLY A 1 83 ? -11.281 7.297 0.415 1 95.69 83 GLY A C 1
ATOM 640 O O . GLY A 1 83 ? -12.32 7.949 0.272 1 95.69 83 GLY A O 1
ATOM 641 N N . TRP A 1 84 ? -11.117 6.145 0.002 1 95 84 TRP A N 1
ATOM 642 C CA . TRP A 1 84 ? -12.172 5.387 -0.666 1 95 84 TRP A CA 1
ATOM 643 C C . TRP A 1 84 ? -12.109 3.912 -0.285 1 95 84 TRP A C 1
ATOM 645 O O . TRP A 1 84 ? -11.023 3.32 -0.243 1 95 84 TRP A O 1
ATOM 655 N N . ILE A 1 85 ? -13.25 3.402 0.052 1 94.25 85 ILE A N 1
ATOM 656 C CA . ILE A 1 85 ? -13.336 1.987 0.397 1 94.25 85 ILE A CA 1
ATOM 657 C C . ILE A 1 85 ? -13.062 1.136 -0.842 1 94.25 85 ILE A C 1
ATOM 659 O O . ILE A 1 85 ? -12.656 -0.023 -0.732 1 94.25 85 ILE A O 1
ATOM 663 N N . GLY A 1 86 ? -13.273 1.714 -2.025 1 94.31 86 GLY A N 1
ATOM 664 C CA . GLY A 1 86 ? -13.117 0.978 -3.27 1 94.31 86 GLY A CA 1
ATOM 665 C C . GLY A 1 86 ? -14.312 0.101 -3.602 1 94.31 86 GLY A C 1
ATOM 666 O O . GLY A 1 86 ? -15.375 0.238 -2.996 1 94.31 86 GLY A O 1
ATOM 667 N N . GLU A 1 87 ? -14.141 -0.683 -4.664 1 94.56 87 GLU A N 1
ATOM 668 C CA . GLU A 1 87 ? -15.117 -1.71 -5.004 1 94.56 87 GLU A CA 1
ATOM 669 C C . GLU A 1 87 ? -15.18 -2.787 -3.924 1 94.56 87 GLU A C 1
ATOM 671 O O . GLU A 1 87 ? -14.164 -3.396 -3.584 1 94.56 87 GLU A O 1
ATOM 676 N N . ILE A 1 88 ? -16.344 -2.926 -3.346 1 95.38 88 ILE A N 1
ATOM 677 C CA . ILE A 1 88 ? -16.531 -3.99 -2.365 1 95.38 88 ILE A CA 1
ATOM 678 C C . ILE A 1 88 ? -16.812 -5.309 -3.082 1 95.38 88 ILE A C 1
ATOM 680 O O . ILE A 1 88 ? -17.953 -5.602 -3.426 1 95.38 88 ILE A O 1
ATOM 684 N N . GLU A 1 89 ? -15.82 -6.008 -3.342 1 96.25 89 GLU A N 1
ATOM 685 C CA . GLU A 1 89 ? -15.828 -7.234 -4.129 1 96.25 89 GLU A CA 1
ATOM 686 C C . GLU A 1 89 ? -14.602 -8.094 -3.82 1 96.25 89 GLU A C 1
ATOM 688 O O . GLU A 1 89 ? -13.562 -7.582 -3.416 1 96.25 89 GLU A O 1
ATOM 693 N N . HIS A 1 90 ? -14.805 -9.398 -3.945 1 97.31 90 HIS A N 1
ATOM 694 C CA . HIS A 1 90 ? -13.656 -10.281 -3.801 1 97.31 90 HIS A CA 1
ATOM 695 C C . HIS A 1 90 ? -12.711 -10.156 -4.996 1 97.31 90 HIS A C 1
ATOM 697 O O . HIS A 1 90 ? -13.148 -9.828 -6.102 1 97.31 90 HIS A O 1
ATOM 703 N N . LEU A 1 91 ? -11.391 -10.383 -4.773 1 97.62 91 LEU A N 1
ATOM 704 C CA . LEU A 1 91 ? -10.438 -10.453 -5.879 1 97.62 91 LEU A CA 1
ATOM 705 C C . LEU A 1 91 ? -10.891 -11.469 -6.922 1 97.62 91 LEU A C 1
ATOM 707 O O . LEU A 1 91 ? -11.398 -12.531 -6.574 1 97.62 91 LEU A O 1
ATOM 711 N N . GLY A 1 92 ? -10.664 -11.289 -8.117 1 97.44 92 GLY A N 1
ATOM 712 C CA . GLY A 1 92 ? -11.164 -12.07 -9.234 1 97.44 92 GLY A CA 1
ATOM 713 C C . GLY A 1 92 ? -12.367 -11.438 -9.914 1 97.44 92 GLY A C 1
ATOM 714 O O . GLY A 1 92 ? -12.68 -11.766 -11.055 1 97.44 92 GLY A O 1
ATOM 715 N N . LYS A 1 93 ? -12.953 -10.547 -9.18 1 96.75 93 LYS A N 1
ATOM 716 C CA . LYS A 1 93 ? -14.164 -9.914 -9.688 1 96.75 93 LYS A CA 1
ATOM 717 C C . LYS A 1 93 ? -14.016 -8.391 -9.727 1 96.75 93 LYS A C 1
ATOM 719 O O . LYS A 1 93 ? -14.93 -7.688 -10.156 1 96.75 93 LYS A O 1
ATOM 724 N N . MET A 1 94 ? -12.945 -7.879 -9.305 1 96.75 94 MET A N 1
ATOM 725 C CA . MET A 1 94 ? -12.719 -6.438 -9.242 1 96.75 94 MET A CA 1
ATOM 726 C C . MET A 1 94 ? -12.289 -5.898 -10.609 1 96.75 94 MET A C 1
ATOM 728 O O . MET A 1 94 ? -11.672 -6.617 -11.398 1 96.75 94 MET A O 1
ATOM 732 N N . SER A 1 95 ? -12.641 -4.645 -10.867 1 97.25 95 SER A N 1
ATOM 733 C CA . SER A 1 95 ? -12.094 -3.977 -12.039 1 97.25 95 SER A CA 1
ATOM 734 C C . SER A 1 95 ? -10.664 -3.498 -11.789 1 97.25 95 SER A C 1
ATOM 736 O O . SER A 1 95 ? -10.352 -3.016 -10.695 1 97.25 95 SER A O 1
ATOM 738 N N . PRO A 1 96 ? -9.781 -3.633 -12.789 1 97.62 96 PRO A N 1
ATOM 739 C CA . PRO A 1 96 ? -8.414 -3.143 -12.625 1 97.62 96 PRO A CA 1
ATOM 740 C C . PRO A 1 96 ? -8.352 -1.657 -12.273 1 97.62 96 PRO A C 1
ATOM 742 O O . PRO A 1 96 ? -7.508 -1.24 -11.477 1 97.62 96 PRO A O 1
ATOM 745 N N . GLU A 1 97 ? -9.227 -0.89 -12.812 1 97.44 97 GLU A N 1
ATOM 746 C CA . GLU A 1 97 ? -9.25 0.547 -12.555 1 97.44 97 GLU A CA 1
ATOM 747 C C . GLU A 1 97 ? -9.586 0.84 -11.102 1 97.44 97 GLU A C 1
ATOM 749 O O . GLU A 1 97 ? -9.016 1.756 -10.5 1 97.44 97 GLU A O 1
ATOM 754 N N . SER A 1 98 ? -10.531 0.078 -10.578 1 97.56 98 SER A N 1
ATOM 755 C CA . SER A 1 98 ? -10.898 0.266 -9.18 1 97.56 98 SER A CA 1
ATOM 756 C C . SER A 1 98 ? -9.734 -0.06 -8.258 1 97.56 98 SER A C 1
ATOM 758 O O . SER A 1 98 ? -9.5 0.643 -7.27 1 97.56 98 SER A O 1
ATOM 760 N N . ILE A 1 99 ? -9.023 -1.119 -8.562 1 98.38 99 ILE A N 1
ATOM 761 C CA . ILE A 1 99 ? -7.836 -1.496 -7.801 1 98.38 99 ILE A CA 1
ATOM 762 C C . ILE A 1 99 ? -6.824 -0.353 -7.82 1 98.38 99 ILE A C 1
ATOM 764 O O . ILE A 1 99 ? -6.363 0.094 -6.766 1 98.38 99 ILE A O 1
ATOM 768 N N . TYR A 1 100 ? -6.582 0.127 -8.961 1 98.25 100 TYR A N 1
ATOM 769 C CA . TYR A 1 100 ? -5.613 1.2 -9.164 1 98.25 100 TYR A CA 1
ATOM 770 C C . TYR A 1 100 ? -6.023 2.453 -8.398 1 98.25 100 TYR A C 1
ATOM 772 O O . TYR A 1 100 ? -5.227 3.016 -7.645 1 98.25 100 TYR A O 1
ATOM 780 N N . LYS A 1 101 ? -7.219 2.846 -8.594 1 97.88 101 LYS A N 1
ATOM 781 C CA . LYS A 1 101 ? -7.707 4.082 -7.988 1 97.88 101 LYS A CA 1
ATOM 782 C C . LYS A 1 101 ? -7.672 4.004 -6.465 1 97.88 101 LYS A C 1
ATOM 784 O O . LYS A 1 101 ? -7.367 4.996 -5.797 1 97.88 101 LYS A O 1
ATOM 789 N N . THR A 1 102 ? -7.973 2.875 -5.902 1 98.12 102 THR A N 1
ATOM 790 C CA . THR A 1 102 ? -7.977 2.705 -4.453 1 98.12 102 THR A CA 1
ATOM 791 C C . THR A 1 102 ? -6.586 2.963 -3.877 1 98.12 102 THR A C 1
ATOM 793 O O . THR A 1 102 ? -6.438 3.729 -2.922 1 98.12 102 THR A O 1
ATOM 796 N N . PHE A 1 103 ? -5.59 2.404 -4.508 1 98.56 103 PHE A N 1
ATOM 797 C CA . PHE A 1 103 ? -4.238 2.543 -3.979 1 98.56 103 PHE A CA 1
ATOM 798 C C . PHE A 1 103 ? -3.699 3.945 -4.234 1 98.56 103 PHE A C 1
ATOM 800 O O . PHE A 1 103 ? -2.988 4.504 -3.4 1 98.56 103 PHE A O 1
ATOM 807 N N . VAL A 1 104 ? -4.023 4.504 -5.379 1 98.5 104 VAL A N 1
ATOM 808 C CA . VAL A 1 104 ? -3.549 5.852 -5.664 1 98.5 104 VAL A CA 1
ATOM 809 C C . VAL A 1 104 ? -4.156 6.836 -4.664 1 98.5 104 VAL A C 1
ATOM 811 O O . VAL A 1 104 ? -3.439 7.645 -4.066 1 98.5 104 VAL A O 1
ATOM 814 N N . LEU A 1 105 ? -5.363 6.695 -4.445 1 98.38 105 LEU A N 1
ATOM 815 C CA . LEU A 1 105 ? -6.066 7.637 -3.58 1 98.38 105 LEU A CA 1
ATOM 816 C C . LEU A 1 105 ? -5.684 7.426 -2.119 1 98.38 105 LEU A C 1
ATOM 818 O O . LEU A 1 105 ? -5.41 8.383 -1.398 1 98.38 105 LEU A O 1
ATOM 822 N N . ASN A 1 106 ? -5.652 6.188 -1.67 1 98.38 106 ASN A N 1
ATOM 823 C CA . ASN A 1 106 ? -5.535 5.891 -0.246 1 98.38 106 ASN A CA 1
ATOM 824 C C . ASN A 1 106 ? -4.074 5.863 0.202 1 98.38 106 ASN A C 1
ATOM 826 O O . ASN A 1 106 ? -3.785 5.98 1.394 1 98.38 106 ASN A O 1
ATOM 830 N N . THR A 1 107 ? -3.17 5.625 -0.736 1 98.44 107 THR A N 1
ATOM 831 C CA . THR A 1 107 ? -1.792 5.391 -0.315 1 98.44 107 THR A CA 1
ATOM 832 C C . THR A 1 107 ? -0.839 6.344 -1.032 1 98.44 107 THR A C 1
ATOM 834 O O . THR A 1 107 ? -0.098 7.09 -0.388 1 98.44 107 THR A O 1
ATOM 837 N N . ILE A 1 108 ? -0.933 6.383 -2.328 1 98.62 108 ILE A N 1
ATOM 838 C CA . ILE A 1 108 ? 0.049 7.137 -3.1 1 98.62 108 ILE A CA 1
ATOM 839 C C . ILE A 1 108 ? -0.164 8.633 -2.883 1 98.62 108 ILE A C 1
ATOM 841 O O . ILE A 1 108 ? 0.79 9.375 -2.631 1 98.62 108 ILE A O 1
ATOM 845 N N . ALA A 1 109 ? -1.371 9.07 -2.957 1 98.69 109 ALA A N 1
ATOM 846 C CA . ALA A 1 109 ? -1.682 10.492 -2.807 1 98.69 109 ALA A CA 1
ATOM 847 C C . ALA A 1 109 ? -1.22 11.016 -1.449 1 98.69 109 ALA A C 1
ATOM 849 O O . ALA A 1 109 ? -0.459 11.984 -1.376 1 98.69 109 ALA A O 1
ATOM 850 N N . PRO A 1 110 ? -1.603 10.383 -0.34 1 98.69 110 PRO A N 1
ATOM 851 C CA . PRO A 1 110 ? -1.12 10.883 0.951 1 98.69 110 PRO A CA 1
ATOM 852 C C . PRO A 1 110 ? 0.403 10.859 1.06 1 98.69 110 PRO A C 1
ATOM 854 O O . PRO A 1 110 ? 0.991 11.711 1.729 1 98.69 110 PRO A O 1
ATOM 857 N N . THR A 1 111 ? 1.049 9.852 0.453 1 98.75 111 THR A N 1
ATOM 858 C CA . THR A 1 111 ? 2.506 9.781 0.475 1 98.75 111 THR A CA 1
ATOM 859 C C . THR A 1 111 ? 3.113 10.977 -0.251 1 98.75 111 THR A C 1
ATOM 861 O O . THR A 1 111 ? 4.039 11.617 0.256 1 98.75 111 THR A O 1
ATOM 864 N N . LEU A 1 112 ? 2.574 11.25 -1.423 1 98.75 112 LEU A N 1
ATOM 865 C CA . LEU A 1 112 ? 3.043 12.383 -2.207 1 98.75 112 LEU A CA 1
ATOM 866 C C . LEU A 1 112 ? 2.852 13.688 -1.441 1 98.75 112 LEU A C 1
ATOM 868 O O . LEU A 1 112 ? 3.738 14.547 -1.435 1 98.75 112 LEU A O 1
ATOM 872 N N . LEU A 1 113 ? 1.748 13.836 -0.805 1 98.69 113 LEU A N 1
ATOM 873 C CA . LEU A 1 113 ? 1.441 15.055 -0.069 1 98.69 113 LEU A CA 1
ATOM 874 C C . LEU A 1 113 ? 2.32 15.18 1.171 1 98.69 113 LEU A C 1
ATOM 876 O O . LEU A 1 113 ? 2.779 16.281 1.507 1 98.69 113 LEU A O 1
ATOM 880 N N . MET A 1 114 ? 2.551 14.062 1.887 1 98.56 114 MET A N 1
ATOM 881 C CA . MET A 1 114 ? 3.48 14.078 3.014 1 98.56 114 MET A CA 1
ATOM 882 C C . MET A 1 114 ? 4.875 14.5 2.562 1 98.56 114 MET A C 1
ATOM 884 O O . MET A 1 114 ? 5.52 15.328 3.213 1 98.56 114 MET A O 1
ATOM 888 N N . ASN A 1 115 ? 5.285 13.859 1.438 1 98.5 115 ASN A N 1
ATOM 889 C CA . ASN A 1 115 ? 6.59 14.195 0.883 1 98.5 115 ASN A CA 1
ATOM 890 C C . ASN A 1 115 ? 6.707 15.68 0.574 1 98.5 115 ASN A C 1
ATOM 892 O O . ASN A 1 115 ? 7.703 16.312 0.931 1 98.5 115 ASN A O 1
ATOM 896 N N . ALA A 1 116 ? 5.738 16.266 -0.028 1 98.31 116 ALA A N 1
ATOM 897 C CA . ALA A 1 116 ? 5.723 17.672 -0.387 1 98.31 116 ALA A CA 1
ATOM 898 C C . ALA A 1 116 ? 5.652 18.547 0.857 1 98.31 116 ALA A C 1
ATOM 900 O O . ALA A 1 116 ? 6.316 19.594 0.93 1 98.31 116 ALA A O 1
ATOM 901 N N . PHE A 1 117 ? 4.82 18.203 1.833 1 98.38 117 PHE A N 1
ATOM 902 C CA . PHE A 1 117 ? 4.68 18.938 3.09 1 98.38 117 PHE A CA 1
ATOM 903 C C . PHE A 1 117 ? 6.016 19.031 3.814 1 98.38 117 PHE A C 1
ATOM 905 O O . PHE A 1 117 ? 6.418 20.109 4.246 1 98.38 117 PHE A O 1
ATOM 912 N N . ILE A 1 118 ? 6.691 17.875 3.965 1 97.81 118 ILE A N 1
ATOM 913 C CA . ILE A 1 118 ? 7.961 17.812 4.684 1 97.81 118 ILE A CA 1
ATOM 914 C C . ILE A 1 118 ? 9.016 18.625 3.936 1 97.81 118 ILE A C 1
ATOM 916 O O . ILE A 1 118 ? 9.82 19.328 4.551 1 97.81 118 ILE A O 1
ATOM 920 N N . LYS A 1 119 ? 8.984 18.531 2.574 1 96.75 119 LYS A N 1
ATOM 921 C CA . LYS A 1 119 ? 9.914 19.312 1.765 1 96.75 119 LYS A CA 1
ATOM 922 C C . LYS A 1 119 ? 9.719 20.812 1.996 1 96.75 119 LYS A C 1
ATOM 924 O O . LYS A 1 119 ? 10.688 21.547 2.129 1 96.75 119 LYS A O 1
ATOM 929 N N . LYS A 1 120 ? 8.508 21.203 2.088 1 96.38 120 LYS A N 1
ATOM 930 C CA . LYS A 1 120 ? 8.156 22.625 2.156 1 96.38 120 LYS A CA 1
ATOM 931 C C . LYS A 1 120 ? 8.375 23.172 3.562 1 96.38 120 LYS A C 1
ATOM 933 O O . LYS A 1 120 ? 8.883 24.281 3.727 1 96.38 120 LYS A O 1
ATOM 938 N N . TYR A 1 121 ? 8.016 22.406 4.586 1 96.06 121 TYR A N 1
ATOM 939 C CA . TYR A 1 121 ? 7.906 22.969 5.926 1 96.06 121 TYR A CA 1
ATOM 940 C C . TYR A 1 121 ? 8.898 22.312 6.875 1 96.06 121 TYR A C 1
ATOM 942 O O . TYR A 1 121 ? 8.992 22.688 8.047 1 96.06 121 TYR A O 1
ATOM 950 N N . GLY A 1 122 ? 9.656 21.359 6.43 1 93.94 122 GLY A N 1
ATOM 951 C CA . GLY A 1 122 ? 10.5 20.531 7.273 1 93.94 122 GLY A CA 1
ATOM 952 C C . GLY A 1 122 ? 11.562 21.328 8.008 1 93.94 122 GLY A C 1
ATOM 953 O O . GLY A 1 122 ? 12.008 20.922 9.086 1 93.94 122 GLY A O 1
ATOM 954 N N . ASP A 1 123 ? 11.945 22.453 7.473 1 92.44 123 ASP A N 1
ATOM 955 C CA . ASP A 1 123 ? 13.062 23.203 8.047 1 92.44 123 ASP A CA 1
ATOM 956 C C . ASP A 1 123 ? 12.555 24.328 8.953 1 92.44 123 ASP A C 1
ATOM 958 O O . ASP A 1 123 ? 13.352 25.078 9.508 1 92.44 123 ASP A O 1
ATOM 962 N N . GLN A 1 124 ? 11.297 24.375 9.117 1 91.94 124 GLN A N 1
ATOM 963 C CA . GLN A 1 124 ? 10.719 25.422 9.969 1 91.94 124 GLN A CA 1
ATOM 964 C C . GLN A 1 124 ? 10.57 24.922 11.406 1 91.94 124 GLN A C 1
ATOM 966 O O . GLN A 1 124 ? 9.461 24.812 11.922 1 91.94 124 GLN A O 1
ATOM 971 N N . LYS A 1 125 ? 11.586 24.859 12.07 1 87.56 125 LYS A N 1
ATOM 972 C CA . LYS A 1 125 ? 11.68 24.156 13.352 1 87.56 125 LYS A CA 1
ATOM 973 C C . LYS A 1 125 ? 11.008 24.953 14.461 1 87.56 125 LYS A C 1
ATOM 975 O O . LYS A 1 125 ? 10.695 24.406 15.523 1 87.56 125 LYS A O 1
ATOM 980 N N . ASP A 1 126 ? 10.719 26.203 14.258 1 88.62 126 ASP A N 1
ATOM 981 C CA . ASP A 1 126 ? 10.094 27.047 15.266 1 88.62 126 ASP A CA 1
ATOM 982 C C . ASP A 1 126 ? 8.57 27.016 15.141 1 88.62 126 ASP A C 1
ATOM 984 O O . ASP A 1 126 ? 7.867 27.625 15.953 1 88.62 126 ASP A O 1
ATOM 988 N N . LYS A 1 127 ? 8.109 26.281 14.172 1 92.06 127 LYS A N 1
ATOM 989 C CA . LYS A 1 127 ? 6.676 26.172 13.906 1 92.06 127 LYS A CA 1
ATOM 990 C C . LYS A 1 127 ? 6.168 24.781 14.273 1 92.06 127 LYS A C 1
ATOM 992 O O . LYS A 1 127 ? 6.934 23.812 14.266 1 92.06 127 LYS A O 1
ATOM 997 N N . GLN A 1 128 ? 4.957 24.766 14.734 1 96 128 GLN A N 1
ATOM 998 C CA . GLN A 1 128 ? 4.332 23.469 14.938 1 96 128 GLN A CA 1
ATOM 999 C C . GLN A 1 128 ? 3.857 22.875 13.609 1 96 128 GLN A C 1
ATOM 1001 O O . GLN A 1 128 ? 3.113 23.516 12.867 1 96 128 GLN A O 1
ATOM 1006 N N . ARG A 1 129 ? 4.359 21.703 13.289 1 97.56 129 ARG A N 1
ATOM 1007 C CA . ARG A 1 129 ? 3.99 21 12.062 1 97.56 129 ARG A CA 1
ATOM 1008 C C . ARG A 1 129 ? 3.461 19.594 12.375 1 97.56 129 ARG A C 1
ATOM 1010 O O . ARG A 1 129 ? 4.098 18.844 13.109 1 97.56 129 ARG A O 1
ATOM 1017 N N . LEU A 1 130 ? 2.262 19.281 11.883 1 98.44 130 LEU A N 1
ATOM 1018 C CA . LEU A 1 130 ? 1.624 17.984 12.102 1 98.44 130 LEU A CA 1
ATOM 1019 C C . LEU A 1 130 ? 1.144 17.391 10.789 1 98.44 130 LEU A C 1
ATOM 1021 O O . LEU A 1 130 ? 0.663 18.109 9.914 1 98.44 130 LEU A O 1
ATOM 1025 N N . ILE A 1 131 ? 1.309 16.125 10.68 1 98.81 131 ILE A N 1
ATOM 1026 C CA . ILE A 1 131 ? 0.695 15.344 9.617 1 98.81 131 ILE A CA 1
ATOM 1027 C C . ILE A 1 131 ? -0.246 14.297 10.219 1 98.81 131 ILE A C 1
ATOM 1029 O O . ILE A 1 131 ? 0.154 13.523 11.086 1 98.81 131 ILE A O 1
ATOM 1033 N N . ILE A 1 132 ? -1.488 14.352 9.805 1 98.81 132 ILE A N 1
ATOM 1034 C CA . ILE A 1 132 ? -2.479 13.375 10.25 1 98.81 132 ILE A CA 1
ATOM 1035 C C . ILE A 1 132 ? -2.996 12.586 9.055 1 98.81 132 ILE A C 1
ATOM 1037 O O . ILE A 1 132 ? -3.596 13.156 8.141 1 98.81 132 ILE A O 1
ATOM 1041 N N . ASN A 1 133 ? -2.699 11.312 9.016 1 98.62 133 ASN A N 1
ATOM 1042 C CA . ASN A 1 133 ? -3.268 10.383 8.047 1 98.62 133 ASN A CA 1
ATOM 1043 C C . ASN A 1 133 ? -4.488 9.664 8.617 1 98.62 133 ASN A C 1
ATOM 1045 O O . ASN A 1 133 ? -4.41 9.039 9.672 1 98.62 133 ASN A O 1
ATOM 1049 N N . ILE A 1 134 ? -5.566 9.734 7.902 1 97.25 134 ILE A N 1
ATOM 1050 C CA . ILE A 1 134 ? -6.75 9.023 8.367 1 97.25 134 ILE A CA 1
ATOM 1051 C C . ILE A 1 134 ? -6.691 7.566 7.91 1 97.25 134 ILE A C 1
ATOM 1053 O O . ILE A 1 134 ? -6.727 7.285 6.711 1 97.25 134 ILE A O 1
ATOM 1057 N N . SER A 1 135 ? -6.559 6.703 8.828 1 95.12 135 SER A N 1
ATOM 1058 C CA . SER A 1 135 ? -6.504 5.262 8.602 1 95.12 135 SER A CA 1
ATOM 1059 C C . SER A 1 135 ? -7.832 4.594 8.945 1 95.12 135 SER A C 1
ATOM 1061 O O . SER A 1 135 ? -8.898 5.16 8.703 1 95.12 135 SER A O 1
ATOM 1063 N N . SER A 1 136 ? -7.773 3.352 9.297 1 84.25 136 SER A N 1
ATOM 1064 C CA . SER A 1 136 ? -8.961 2.568 9.641 1 84.25 136 SER A CA 1
ATOM 1065 C C . SER A 1 136 ? -8.602 1.394 10.547 1 84.25 136 SER A C 1
ATOM 1067 O O . SER A 1 136 ? -7.43 1.022 10.656 1 84.25 136 SER A O 1
ATOM 1069 N N . GLY A 1 137 ? -9.656 0.963 11.273 1 80.75 137 GLY A N 1
ATOM 1070 C CA . GLY A 1 137 ? -9.492 -0.315 11.953 1 80.75 137 GLY A CA 1
ATOM 1071 C C . GLY A 1 137 ? -9.164 -1.453 11.008 1 80.75 137 GLY A C 1
ATOM 1072 O O . GLY A 1 137 ? -8.539 -2.438 11.406 1 80.75 137 GLY A O 1
ATOM 1073 N N . ALA A 1 138 ? -9.523 -1.338 9.828 1 82.12 138 ALA A N 1
ATOM 1074 C CA . ALA A 1 138 ? -9.297 -2.344 8.789 1 82.12 138 ALA A CA 1
ATOM 1075 C C . ALA A 1 138 ? -7.82 -2.436 8.43 1 82.12 138 ALA A C 1
ATOM 1077 O O . ALA A 1 138 ? -7.418 -3.297 7.641 1 82.12 138 ALA A O 1
ATOM 1078 N N . ALA A 1 139 ? -7.008 -1.684 9.016 1 86.69 139 ALA A N 1
ATOM 1079 C CA . ALA A 1 139 ? -5.578 -1.675 8.727 1 86.69 139 ALA A CA 1
ATOM 1080 C C . ALA A 1 139 ? -4.871 -2.832 9.43 1 86.69 139 ALA A C 1
ATOM 1082 O O . ALA A 1 139 ? -3.734 -3.17 9.086 1 86.69 139 ALA A O 1
ATOM 1083 N N . LYS A 1 140 ? -5.535 -3.443 10.352 1 83.69 140 LYS A N 1
ATOM 1084 C CA . LYS A 1 140 ? -4.84 -4.402 11.203 1 83.69 140 LYS A CA 1
ATOM 1085 C C . LYS A 1 140 ? -5.336 -5.824 10.945 1 83.69 140 LYS A C 1
ATOM 1087 O O . LYS A 1 140 ? -4.746 -6.789 11.438 1 83.69 140 LYS A O 1
ATOM 1092 N N . LYS A 1 141 ? -6.363 -5.863 10.18 1 85.31 141 LYS A N 1
ATOM 1093 C CA . LYS A 1 141 ? -6.918 -7.184 9.891 1 85.31 141 LYS A CA 1
ATOM 1094 C C . LYS A 1 141 ? -7.48 -7.246 8.477 1 85.31 141 LYS A C 1
ATOM 1096 O O . LYS A 1 141 ? -8.117 -6.301 8.016 1 85.31 141 LYS A O 1
ATOM 1101 N N . ALA A 1 142 ? -7.324 -8.438 7.957 1 88.25 142 ALA A N 1
ATOM 1102 C CA . ALA A 1 142 ? -7.883 -8.672 6.629 1 88.25 142 ALA A CA 1
ATOM 1103 C C . ALA A 1 142 ? -9.398 -8.82 6.688 1 88.25 142 ALA A C 1
ATOM 1105 O O . ALA A 1 142 ? -9.93 -9.547 7.531 1 88.25 142 ALA A O 1
ATOM 1106 N N . VAL A 1 143 ? -10.07 -8.078 5.859 1 89.19 143 VAL A N 1
ATOM 1107 C CA . VAL A 1 143 ? -11.516 -8.133 5.723 1 89.19 143 VAL A CA 1
ATOM 1108 C C . VAL A 1 143 ? -11.891 -8.508 4.289 1 89.19 143 VAL A C 1
ATOM 1110 O O . VAL A 1 143 ? -11.414 -7.883 3.338 1 89.19 143 VAL A O 1
ATOM 1113 N N . ASP A 1 144 ? -12.688 -9.586 4.188 1 92.62 144 ASP A N 1
ATOM 1114 C CA . ASP A 1 144 ? -13.102 -9.969 2.842 1 92.62 144 ASP A CA 1
ATOM 1115 C C . ASP A 1 144 ? -13.938 -8.875 2.189 1 92.62 144 ASP A C 1
ATOM 1117 O O . ASP A 1 144 ? -14.773 -8.242 2.852 1 92.62 144 ASP A O 1
ATOM 1121 N N . GLY A 1 145 ? -13.711 -8.688 0.914 1 94.69 145 GLY A N 1
ATOM 1122 C CA . GLY A 1 145 ? -14.406 -7.641 0.18 1 94.69 145 GLY A CA 1
ATOM 1123 C C . GLY A 1 145 ? -13.711 -6.293 0.267 1 94.69 145 GLY A C 1
ATOM 1124 O O . GLY A 1 145 ? -14.062 -5.359 -0.46 1 94.69 145 GLY A O 1
ATOM 1125 N N . TRP A 1 146 ? -12.773 -6.188 1.203 1 95.19 146 TRP A N 1
ATOM 1126 C CA . TRP A 1 146 ? -12.039 -4.949 1.429 1 95.19 146 TRP A CA 1
ATOM 1127 C C . TRP A 1 146 ? -10.539 -5.16 1.22 1 95.19 146 TRP A C 1
ATOM 1129 O O . TRP A 1 146 ? -9.719 -4.52 1.877 1 95.19 146 TRP A O 1
ATOM 1139 N N . ALA A 1 147 ? -10.211 -6.125 0.381 1 96.56 147 ALA A N 1
ATOM 1140 C CA . ALA A 1 147 ? -8.805 -6.496 0.249 1 96.56 147 ALA A CA 1
ATOM 1141 C C . ALA A 1 147 ? -7.941 -5.277 -0.078 1 96.56 147 ALA A C 1
ATOM 1143 O O . ALA A 1 147 ? -6.941 -5.016 0.595 1 96.56 147 ALA A O 1
ATOM 1144 N N . CYS A 1 148 ? -8.32 -4.512 -1.082 1 97.75 148 CYS A N 1
ATOM 1145 C CA . CYS A 1 148 ? -7.547 -3.348 -1.493 1 97.75 148 CYS A CA 1
ATOM 1146 C C . CYS A 1 148 ? -7.598 -2.254 -0.433 1 97.75 148 CYS A C 1
ATOM 1148 O O . CYS A 1 148 ? -6.598 -1.585 -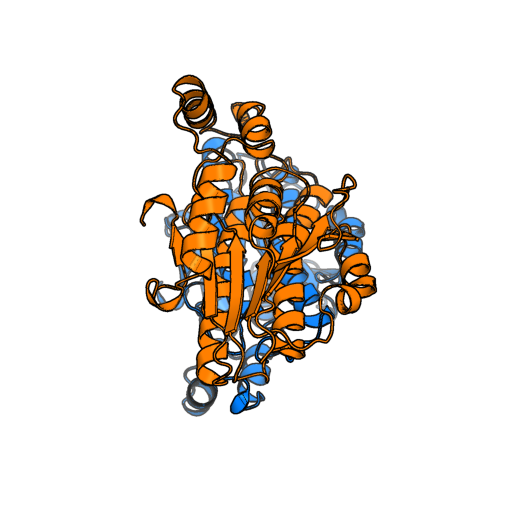0.174 1 97.75 148 CYS A O 1
ATOM 1150 N N . TYR A 1 149 ? -8.703 -2.086 0.197 1 96.25 149 TYR A N 1
ATOM 1151 C CA . TYR A 1 149 ? -8.852 -1.066 1.228 1 96.25 149 TYR A CA 1
ATOM 1152 C C . TYR A 1 149 ? -8.008 -1.401 2.453 1 96.25 149 TYR A C 1
ATOM 1154 O O . TYR A 1 149 ? -7.199 -0.584 2.9 1 96.25 149 TYR A O 1
ATOM 1162 N N . SER A 1 150 ? -8.195 -2.641 2.994 1 96.5 150 SER A N 1
ATOM 1163 C CA . SER A 1 150 ? -7.41 -3.082 4.141 1 96.5 150 SER A CA 1
ATOM 1164 C C . SER A 1 150 ? -5.914 -2.969 3.867 1 96.5 150 SER A C 1
ATOM 1166 O O . SER A 1 150 ? -5.152 -2.518 4.723 1 96.5 150 SER A O 1
ATOM 1168 N N . SER A 1 151 ? -5.559 -3.369 2.709 1 97.38 151 SER A N 1
ATOM 1169 C CA . SER A 1 151 ? -4.16 -3.301 2.293 1 97.38 151 SER A CA 1
ATOM 1170 C C . SER A 1 151 ? -3.672 -1.856 2.24 1 97.38 151 SER A C 1
ATOM 1172 O O . SER A 1 151 ? -2.574 -1.551 2.711 1 97.38 151 SER A O 1
ATOM 1174 N N . SER A 1 152 ? -4.395 -0.954 1.673 1 97.5 152 SER A N 1
ATOM 1175 C CA . SER A 1 152 ? -4.02 0.451 1.559 1 97.5 152 SER A CA 1
ATOM 1176 C C . SER A 1 152 ? -3.877 1.099 2.932 1 97.5 152 SER A C 1
ATOM 1178 O O . SER A 1 152 ? -2.996 1.937 3.143 1 97.5 152 SER A O 1
ATOM 1180 N N . LYS A 1 153 ? -4.73 0.743 3.807 1 96.44 153 LYS A N 1
ATOM 1181 C CA . LYS A 1 153 ? -4.684 1.323 5.145 1 96.44 153 LYS A CA 1
ATOM 1182 C C . LYS A 1 153 ? -3.527 0.743 5.953 1 96.44 153 LYS A C 1
ATOM 1184 O O . LYS A 1 153 ? -2.928 1.438 6.777 1 96.44 153 LYS A O 1
ATOM 1189 N N . ALA A 1 154 ? -3.223 -0.54 5.754 1 96.88 154 ALA A N 1
ATOM 1190 C CA . ALA A 1 154 ? -2.006 -1.1 6.336 1 96.88 154 ALA A CA 1
ATOM 1191 C C . ALA A 1 154 ? -0.771 -0.343 5.855 1 96.88 154 ALA A C 1
ATOM 1193 O O . ALA A 1 154 ? 0.138 -0.063 6.641 1 96.88 154 ALA A O 1
ATOM 1194 N N . ALA A 1 155 ? -0.794 -0.038 4.613 1 97.81 155 ALA A N 1
ATOM 1195 C CA . ALA A 1 155 ? 0.305 0.718 4.02 1 97.81 155 ALA A CA 1
ATOM 1196 C C . ALA A 1 155 ? 0.442 2.092 4.672 1 97.81 155 ALA A C 1
ATOM 1198 O O . ALA A 1 155 ? 1.55 2.518 5.008 1 97.81 155 ALA A O 1
ATOM 1199 N N . ILE A 1 156 ? -0.635 2.748 4.898 1 97.5 156 ILE A N 1
ATOM 1200 C CA . ILE A 1 156 ? -0.619 4.102 5.445 1 97.5 156 ILE A CA 1
ATOM 1201 C C . ILE A 1 156 ? -0.109 4.07 6.883 1 97.5 156 ILE A C 1
ATOM 1203 O O . ILE A 1 156 ? 0.597 4.984 7.316 1 97.5 156 ILE A O 1
ATOM 1207 N N . ASN A 1 157 ? -0.521 3.084 7.637 1 97.56 157 ASN A N 1
ATOM 1208 C CA . ASN A 1 157 ? -0.002 2.941 8.992 1 97.56 157 ASN A CA 1
ATOM 1209 C C . ASN A 1 157 ? 1.518 2.803 9 1 97.56 157 ASN A C 1
ATOM 1211 O O . ASN A 1 157 ? 2.205 3.506 9.742 1 97.56 157 ASN A O 1
ATOM 1215 N N . MET A 1 158 ? 1.967 1.895 8.141 1 97.62 158 MET A N 1
ATOM 1216 C CA . MET A 1 158 ? 3.408 1.676 8.062 1 97.62 158 MET A CA 1
ATOM 1217 C C . MET A 1 158 ? 4.125 2.934 7.578 1 97.62 158 MET A C 1
ATOM 1219 O O . MET A 1 158 ? 5.184 3.289 8.102 1 97.62 158 MET A O 1
ATOM 1223 N N . LEU A 1 159 ? 3.566 3.59 6.629 1 97.88 159 LEU A N 1
ATOM 1224 C CA . LEU A 1 159 ? 4.129 4.828 6.105 1 97.88 159 LEU A CA 1
ATOM 1225 C C . LEU A 1 159 ? 4.219 5.891 7.199 1 97.88 159 LEU A C 1
ATOM 1227 O O . LEU A 1 159 ? 5.215 6.613 7.285 1 97.88 159 LEU A O 1
ATOM 1231 N N . SER A 1 160 ? 3.213 6.012 7.98 1 98.31 160 SER A N 1
ATOM 1232 C CA . SER A 1 160 ? 3.17 6.988 9.062 1 98.31 160 SER A CA 1
ATOM 1233 C C . SER A 1 160 ? 4.262 6.719 10.094 1 98.31 160 SER A C 1
ATOM 1235 O O . SER A 1 160 ? 4.934 7.645 10.555 1 98.31 160 SER A O 1
ATOM 1237 N N . GLU A 1 161 ? 4.395 5.461 10.422 1 97.75 161 GLU A N 1
ATOM 1238 C CA . GLU A 1 161 ? 5.438 5.086 11.367 1 97.75 161 GLU A CA 1
ATOM 1239 C C . GLU A 1 161 ? 6.828 5.391 10.812 1 97.75 161 GLU A C 1
ATOM 1241 O O . GLU A 1 161 ? 7.691 5.895 11.539 1 97.75 161 GLU A O 1
ATOM 1246 N N . ALA A 1 162 ? 7.02 5.078 9.562 1 97.56 162 ALA A N 1
ATOM 1247 C CA . ALA A 1 162 ? 8.305 5.363 8.922 1 97.56 162 ALA A CA 1
ATOM 1248 C C . ALA A 1 162 ? 8.562 6.867 8.867 1 97.56 162 ALA A C 1
ATOM 1250 O O . ALA A 1 162 ? 9.672 7.32 9.141 1 97.56 162 ALA A O 1
ATOM 1251 N N . ALA A 1 163 ? 7.582 7.594 8.5 1 98 163 ALA A N 1
ATOM 1252 C CA . ALA A 1 163 ? 7.707 9.047 8.422 1 98 163 ALA A CA 1
ATOM 1253 C C . ALA A 1 163 ? 8.047 9.641 9.789 1 98 163 ALA A C 1
ATOM 1255 O O . ALA A 1 163 ? 8.859 10.562 9.883 1 98 163 ALA A O 1
ATOM 1256 N N . ALA A 1 164 ? 7.383 9.164 10.812 1 97.94 164 ALA A N 1
ATOM 1257 C CA . ALA A 1 164 ? 7.66 9.633 12.164 1 97.94 164 ALA A CA 1
ATOM 1258 C C . ALA A 1 164 ? 9.109 9.359 12.555 1 97.94 164 ALA A C 1
ATOM 1260 O O . ALA A 1 164 ? 9.781 10.219 13.125 1 97.94 164 ALA A O 1
ATOM 1261 N N . LEU A 1 165 ? 9.531 8.148 12.25 1 97 165 LEU A N 1
ATOM 1262 C CA . LEU A 1 165 ? 10.914 7.77 12.539 1 97 165 LEU A CA 1
ATOM 1263 C C . LEU A 1 165 ? 11.891 8.695 11.812 1 97 165 LEU A C 1
ATOM 1265 O O . LEU A 1 165 ? 12.859 9.172 12.406 1 97 165 LEU A O 1
ATOM 1269 N N . GLU A 1 166 ? 11.633 8.953 10.594 1 97.25 166 GLU A N 1
ATOM 1270 C CA . GLU A 1 166 ? 12.5 9.82 9.805 1 97.25 166 GLU A CA 1
ATOM 1271 C C . GLU A 1 166 ? 12.492 11.25 10.344 1 97.25 166 GLU A C 1
ATOM 1273 O O . GLU A 1 166 ? 13.531 11.914 10.367 1 97.25 166 GLU A O 1
ATOM 1278 N N . ALA A 1 167 ? 11.352 11.695 10.734 1 96.25 167 ALA A N 1
ATOM 1279 C CA . ALA A 1 167 ? 11.25 13.031 11.32 1 96.25 167 ALA A CA 1
ATOM 1280 C C . ALA A 1 167 ? 12.125 13.148 12.57 1 96.25 167 ALA A C 1
ATOM 1282 O O . ALA A 1 167 ? 12.75 14.18 12.805 1 96.25 167 ALA A O 1
ATOM 1283 N N . GLU A 1 168 ? 12.078 12.125 13.359 1 95.19 168 GLU A N 1
ATOM 1284 C CA . GLU A 1 168 ? 12.914 12.086 14.555 1 95.19 168 GLU A CA 1
ATOM 1285 C C . GLU A 1 168 ? 14.398 12.125 14.195 1 95.19 168 GLU A C 1
ATOM 1287 O O . GLU A 1 168 ? 15.164 12.906 14.766 1 95.19 168 GLU A O 1
ATOM 1292 N N . LEU A 1 169 ? 14.766 11.305 13.25 1 94.88 169 LEU A N 1
ATOM 1293 C CA . LEU A 1 169 ? 16.156 11.195 12.844 1 94.88 169 LEU A CA 1
ATOM 1294 C C . LEU A 1 169 ? 16.656 12.5 12.219 1 94.88 169 LEU A C 1
ATOM 1296 O O . LEU A 1 169 ? 17.797 12.906 12.438 1 94.88 169 LEU A O 1
ATOM 1300 N N . ASP A 1 170 ? 15.781 13.125 11.461 1 94.62 170 ASP A N 1
ATOM 1301 C CA . ASP A 1 170 ? 16.125 14.375 10.781 1 94.62 170 ASP A CA 1
ATOM 1302 C C . ASP A 1 170 ? 15.938 15.57 11.703 1 94.62 170 ASP A C 1
ATOM 1304 O O . ASP A 1 170 ? 16.25 16.703 11.328 1 94.62 170 ASP A O 1
ATOM 1308 N N . GLU A 1 171 ? 15.391 15.336 12.875 1 94.56 171 GLU A N 1
ATOM 1309 C CA . GLU A 1 171 ? 15.133 16.375 13.883 1 94.56 171 GLU A CA 1
ATOM 1310 C C . GLU A 1 171 ? 14.289 17.5 13.305 1 94.56 171 GLU A C 1
ATOM 1312 O O . GLU A 1 171 ? 14.602 18.672 13.492 1 94.56 171 GLU A O 1
ATOM 1317 N N . THR A 1 172 ? 13.32 17.141 12.516 1 94.38 172 THR A N 1
ATOM 1318 C CA . THR A 1 172 ? 12.453 18.141 11.914 1 94.38 172 THR A CA 1
ATOM 1319 C C . THR A 1 172 ? 11.445 18.672 12.938 1 94.38 172 THR A C 1
ATOM 1321 O O . THR A 1 172 ? 10.922 19.766 12.781 1 94.38 172 THR A O 1
ATOM 1324 N N . GLY A 1 173 ? 11.148 17.859 13.906 1 94.44 173 GLY A N 1
ATOM 1325 C CA . GLY A 1 173 ? 10.117 18.219 14.875 1 94.44 173 GLY A CA 1
ATOM 1326 C C . GLY A 1 173 ? 8.711 17.969 14.375 1 94.44 173 GLY A C 1
ATOM 1327 O O . GLY A 1 173 ? 7.738 18.188 15.102 1 94.44 173 GLY A O 1
ATOM 1328 N N . ILE A 1 174 ? 8.539 17.531 13.188 1 97.38 174 ILE A N 1
ATOM 1329 C CA . ILE A 1 174 ? 7.227 17.219 12.633 1 97.38 174 ILE A CA 1
ATOM 1330 C C . ILE A 1 174 ? 6.641 16 13.328 1 97.38 174 ILE A C 1
ATOM 1332 O O . ILE A 1 174 ? 7.316 14.977 13.461 1 97.38 174 ILE A O 1
ATOM 1336 N N . ARG A 1 175 ? 5.418 16.125 13.836 1 97.94 175 ARG A N 1
ATOM 1337 C CA . ARG A 1 175 ? 4.699 14.984 14.391 1 97.94 175 ARG A CA 1
ATOM 1338 C C . ARG A 1 175 ? 3.803 14.344 13.344 1 97.94 175 ARG A C 1
ATOM 1340 O O . ARG A 1 175 ? 3.125 15.039 12.586 1 97.94 175 ARG A O 1
ATOM 1347 N N . VAL A 1 176 ? 3.885 13.023 13.258 1 98.56 176 VAL A N 1
ATOM 1348 C CA . VAL A 1 176 ? 3.098 12.273 12.289 1 98.56 176 VAL A CA 1
ATOM 1349 C C . VAL A 1 176 ? 2.164 11.312 13.016 1 98.56 176 VAL A C 1
ATOM 1351 O O . VAL A 1 176 ? 2.588 10.594 13.922 1 98.56 176 VAL A O 1
ATOM 1354 N N . PHE A 1 177 ? 0.886 11.32 12.625 1 98.5 177 PHE A N 1
ATOM 1355 C CA . PHE A 1 177 ? -0.092 10.414 13.211 1 98.5 177 PHE A CA 1
ATOM 1356 C C . PHE A 1 177 ? -0.856 9.664 12.133 1 98.5 177 PHE A C 1
ATOM 1358 O O . PHE A 1 177 ? -1.08 10.188 11.039 1 98.5 177 PHE A O 1
ATOM 1365 N N . SER A 1 178 ? -1.143 8.438 12.359 1 98.25 178 SER A N 1
ATOM 1366 C CA . SER A 1 178 ? -2.18 7.664 11.688 1 98.25 178 SER A CA 1
ATOM 1367 C C . SER A 1 178 ? -3.369 7.418 12.609 1 98.25 178 SER A C 1
ATOM 1369 O O . SER A 1 178 ? -3.232 6.766 13.648 1 98.25 178 SER A O 1
ATOM 1371 N N . VAL A 1 179 ? -4.578 7.895 12.234 1 97.62 179 VAL A N 1
ATOM 1372 C CA . VAL A 1 179 ? -5.691 7.914 13.18 1 97.62 179 VAL A CA 1
ATOM 1373 C C . VAL A 1 179 ? -6.863 7.117 12.609 1 97.62 179 VAL A C 1
ATOM 1375 O O . VAL A 1 179 ? -7.34 7.406 11.508 1 97.62 179 VAL A O 1
ATOM 1378 N N . ALA A 1 180 ? -7.285 6.141 13.297 1 95.94 180 ALA A N 1
ATOM 1379 C CA . ALA A 1 180 ? -8.547 5.473 12.992 1 95.94 180 ALA A CA 1
ATOM 1380 C C . ALA A 1 180 ? -9.734 6.258 13.539 1 95.94 180 ALA A C 1
ATOM 1382 O O . ALA A 1 180 ? -9.875 6.414 14.758 1 95.94 180 ALA A O 1
ATOM 1383 N N . PRO A 1 181 ? -10.516 6.707 12.695 1 93.25 181 PRO A N 1
ATOM 1384 C CA . PRO A 1 181 ? -11.594 7.57 13.164 1 93.25 181 PRO A CA 1
ATOM 1385 C C . PRO A 1 181 ? -12.758 6.785 13.773 1 93.25 181 PRO A C 1
ATOM 1387 O O . PRO A 1 181 ? -13.688 7.379 14.32 1 93.25 181 PRO A O 1
ATOM 1390 N N . GLY A 1 182 ? -12.711 5.422 13.711 1 88.5 182 GLY A N 1
ATOM 1391 C CA . GLY A 1 182 ? -13.852 4.609 14.117 1 88.5 182 GLY A CA 1
ATOM 1392 C C . GLY A 1 182 ? -14.836 4.359 12.984 1 88.5 182 GLY A C 1
ATOM 1393 O O . GLY A 1 182 ? -14.492 4.512 11.812 1 88.5 182 GLY A O 1
ATOM 1394 N N . VAL A 1 183 ? -15.992 3.799 13.367 1 90.38 183 VAL A N 1
ATOM 1395 C CA . VAL A 1 183 ? -17.047 3.561 12.391 1 90.38 183 VAL A CA 1
ATOM 1396 C C . VAL A 1 183 ? -17.984 4.77 12.336 1 90.38 183 VAL A C 1
ATOM 1398 O O . VAL A 1 183 ? -18.828 4.953 13.219 1 90.38 183 VAL A O 1
ATOM 1401 N N . VAL A 1 184 ? -17.766 5.527 11.32 1 91.25 184 VAL A N 1
ATOM 1402 C CA . VAL A 1 184 ? -18.406 6.84 11.258 1 91.25 184 VAL A CA 1
ATOM 1403 C C . VAL A 1 184 ? -19.531 6.824 10.219 1 91.25 184 VAL A C 1
ATOM 1405 O O . VAL A 1 184 ? -19.375 6.246 9.141 1 91.25 184 VAL A O 1
ATOM 1408 N N . ASP A 1 185 ? -20.625 7.43 10.516 1 90.25 185 ASP A N 1
ATOM 1409 C CA . ASP A 1 185 ? -21.766 7.508 9.609 1 90.25 185 ASP A CA 1
ATOM 1410 C C . ASP A 1 185 ? -21.484 8.461 8.453 1 90.25 185 ASP A C 1
ATOM 1412 O O . ASP A 1 185 ? -21.812 9.648 8.523 1 90.25 185 ASP A O 1
ATOM 1416 N N . THR A 1 186 ? -20.891 7.949 7.426 1 90.25 186 THR A N 1
ATOM 1417 C CA . THR A 1 186 ? -20.547 8.672 6.207 1 90.25 186 THR A CA 1
ATOM 1418 C C . THR A 1 186 ? -21.094 7.949 4.977 1 90.25 186 THR A C 1
ATOM 1420 O O . THR A 1 186 ? -21.656 6.863 5.09 1 90.25 186 THR A O 1
ATOM 1423 N N . ALA A 1 187 ? -20.953 8.625 3.822 1 85.69 187 ALA A N 1
ATOM 1424 C CA . ALA A 1 187 ? -21.328 7.977 2.568 1 85.69 187 ALA A CA 1
ATOM 1425 C C . ALA A 1 187 ? -20.594 6.66 2.381 1 85.69 187 ALA A C 1
ATOM 1427 O O . ALA A 1 187 ? -21.141 5.703 1.824 1 85.69 187 ALA A O 1
ATOM 1428 N N . MET A 1 188 ? -19.453 6.562 2.896 1 84.88 188 MET A N 1
ATOM 1429 C CA . MET A 1 188 ? -18.688 5.328 2.836 1 84.88 188 MET A CA 1
ATOM 1430 C C . MET A 1 188 ? -19.406 4.195 3.561 1 84.88 188 MET A C 1
ATOM 1432 O O . MET A 1 188 ? -19.469 3.074 3.057 1 84.88 188 MET A O 1
ATOM 1436 N N . GLN A 1 189 ? -19.906 4.496 4.711 1 86.38 189 GLN A N 1
ATOM 1437 C CA . GLN A 1 189 ? -20.641 3.496 5.488 1 86.38 189 GLN A CA 1
ATOM 1438 C C . GLN A 1 189 ? -21.906 3.059 4.766 1 86.38 189 GLN A C 1
ATOM 1440 O O . GLN A 1 189 ? -22.312 1.896 4.855 1 86.38 189 GLN A O 1
ATOM 1445 N N . SER A 1 190 ? -22.5 4.016 4.062 1 87.25 190 SER A N 1
ATOM 1446 C CA . SER A 1 190 ? -23.656 3.672 3.252 1 87.25 190 SER A CA 1
ATOM 1447 C C . SER A 1 190 ? -23.281 2.695 2.141 1 87.25 190 SER A C 1
ATOM 1449 O O . SER A 1 190 ? -24.016 1.735 1.882 1 87.25 190 SER A O 1
ATOM 1451 N N . ASP A 1 191 ? -22.219 2.904 1.487 1 87.56 191 ASP A N 1
ATOM 1452 C CA . ASP A 1 191 ? -21.734 2.004 0.448 1 87.56 191 ASP A CA 1
ATOM 1453 C C . ASP A 1 191 ? -21.469 0.607 1.011 1 87.56 191 ASP A C 1
ATOM 1455 O O . ASP A 1 191 ? -21.797 -0.396 0.371 1 87.56 191 ASP A O 1
ATOM 1459 N N . ILE A 1 192 ? -20.922 0.555 2.207 1 87.62 192 ILE A N 1
ATOM 1460 C CA . ILE A 1 192 ? -20.625 -0.707 2.877 1 87.62 192 ILE A CA 1
ATOM 1461 C C . ILE A 1 192 ? -21.922 -1.482 3.113 1 87.62 192 ILE A C 1
ATOM 1463 O O . ILE A 1 192 ? -22 -2.678 2.82 1 87.62 192 ILE A O 1
ATOM 1467 N N . ARG A 1 193 ? -22.938 -0.781 3.512 1 85.75 193 ARG A N 1
ATOM 1468 C CA . ARG A 1 193 ? -24.188 -1.436 3.852 1 85.75 193 ARG A CA 1
ATOM 1469 C C . ARG A 1 193 ? -24.969 -1.81 2.594 1 85.75 193 ARG A C 1
ATOM 1471 O O . ARG A 1 193 ? -25.906 -2.611 2.65 1 85.75 193 ARG A O 1
ATOM 1478 N N . ALA A 1 194 ? -24.578 -1.225 1.448 1 87.06 194 ALA A N 1
ATOM 1479 C CA . ALA A 1 194 ? -25.25 -1.507 0.184 1 87.06 194 ALA A CA 1
ATOM 1480 C C . ALA A 1 194 ? -24.578 -2.652 -0.558 1 87.06 194 ALA A C 1
ATOM 1482 O O . ALA A 1 194 ? -25.031 -3.076 -1.619 1 87.06 194 ALA A O 1
ATOM 1483 N N . ALA A 1 195 ? -23.562 -3.178 -0.022 1 86.69 195 ALA A N 1
ATOM 1484 C CA . ALA A 1 195 ? -22.812 -4.242 -0.676 1 86.69 195 ALA A CA 1
ATOM 1485 C C . ALA A 1 195 ? -23.609 -5.539 -0.717 1 86.69 195 ALA A C 1
ATOM 1487 O O . ALA A 1 195 ? -24.656 -5.652 -0.071 1 86.69 195 ALA A O 1
ATOM 1488 N N . ASP A 1 196 ? -23.109 -6.441 -1.644 1 87.81 196 ASP A N 1
ATOM 1489 C CA . ASP A 1 196 ? -23.672 -7.781 -1.694 1 87.81 196 ASP A CA 1
ATOM 1490 C C . ASP A 1 196 ? -23.109 -8.664 -0.585 1 87.81 196 ASP A C 1
ATOM 1492 O O . ASP A 1 196 ? -21.906 -8.625 -0.312 1 87.81 196 ASP A O 1
ATOM 1496 N N . LYS A 1 197 ? -24.016 -9.375 0.045 1 85.06 197 LYS A N 1
ATOM 1497 C CA . LYS A 1 197 ? -23.609 -10.258 1.132 1 85.06 197 LYS A CA 1
ATOM 1498 C C . LYS A 1 197 ? -22.516 -11.227 0.668 1 85.06 197 LYS A C 1
ATOM 1500 O O . LYS A 1 197 ? -21.625 -11.586 1.441 1 85.06 197 LYS A O 1
ATOM 1505 N N . LYS A 1 198 ? -22.578 -11.656 -0.546 1 86 198 LYS A N 1
ATOM 1506 C CA . LYS A 1 198 ? -21.594 -12.594 -1.094 1 86 198 LYS A CA 1
ATOM 1507 C C . LYS A 1 198 ? -20.234 -11.922 -1.271 1 86 198 LYS A C 1
ATOM 1509 O O . LYS A 1 198 ? -19.203 -12.594 -1.239 1 86 198 LYS A O 1
ATOM 1514 N N . ALA A 1 199 ? -20.234 -10.625 -1.37 1 87.75 199 ALA A N 1
ATOM 1515 C CA . ALA A 1 199 ? -19 -9.859 -1.609 1 87.75 199 ALA A CA 1
ATOM 1516 C C . ALA A 1 199 ? -18.422 -9.336 -0.301 1 87.75 199 ALA A C 1
ATOM 1518 O O . ALA A 1 199 ? -17.281 -8.883 -0.261 1 87.75 199 ALA A O 1
ATOM 1519 N N . PHE A 1 200 ? -19.109 -9.445 0.732 1 91.06 200 PHE A N 1
ATOM 1520 C CA . PHE A 1 200 ? -18.719 -8.883 2.02 1 91.06 200 PHE A CA 1
ATOM 1521 C C . PHE A 1 200 ? -19.406 -9.617 3.162 1 91.06 200 PHE A C 1
ATOM 1523 O O . PHE A 1 200 ? -20.531 -9.289 3.523 1 91.06 200 PHE A O 1
ATOM 1530 N N . SER A 1 201 ? -18.672 -10.438 3.859 1 86.75 201 SER A N 1
ATOM 1531 C CA . SER A 1 201 ? -19.266 -11.375 4.809 1 86.75 201 SER A CA 1
ATOM 1532 C C . SER A 1 201 ? -19.672 -10.672 6.094 1 86.75 201 SER A C 1
ATOM 1534 O O . SER A 1 201 ? -20.516 -11.172 6.84 1 86.75 201 SER A O 1
ATOM 1536 N N . LEU A 1 202 ? -19.078 -9.484 6.363 1 87.56 202 LEU A N 1
ATOM 1537 C CA . LEU A 1 202 ? -19.375 -8.781 7.609 1 87.56 202 LEU A CA 1
ATOM 1538 C C . LEU A 1 202 ? -20.484 -7.762 7.406 1 87.56 202 LEU A C 1
ATOM 1540 O O . LEU A 1 202 ? -20.688 -6.875 8.242 1 87.56 202 LEU A O 1
ATOM 1544 N N . LEU A 1 203 ? -21.188 -7.91 6.328 1 87.81 203 LEU A N 1
ATOM 1545 C CA . LEU A 1 203 ? -22.219 -6.949 5.973 1 87.81 203 LEU A CA 1
ATOM 1546 C C . LEU A 1 203 ? -23.219 -6.773 7.117 1 87.81 203 LEU A C 1
ATOM 1548 O O . LEU A 1 203 ? -23.562 -5.645 7.48 1 87.81 203 LEU A O 1
ATOM 1552 N N . ASP A 1 204 ? -23.594 -7.871 7.719 1 86.31 204 ASP A N 1
ATOM 1553 C CA . ASP A 1 204 ? -24.625 -7.824 8.758 1 86.31 204 ASP A CA 1
ATOM 1554 C C . ASP A 1 204 ? -24.141 -7.035 9.977 1 86.31 204 ASP A C 1
ATOM 1556 O O . ASP A 1 204 ? -24.922 -6.367 10.648 1 86.31 204 ASP A O 1
ATOM 1560 N N . LYS A 1 205 ? -22.891 -7.172 10.203 1 85.62 205 LYS A N 1
ATOM 1561 C CA . LYS A 1 205 ? -22.312 -6.418 11.312 1 85.62 205 LYS A CA 1
ATOM 1562 C C . LYS A 1 205 ? -22.469 -4.918 11.102 1 85.62 205 LYS A C 1
ATOM 1564 O O . LYS A 1 205 ? -22.875 -4.191 12.008 1 85.62 205 LYS A O 1
ATOM 1569 N N . PHE A 1 206 ? -22.219 -4.465 9.961 1 86.69 206 PHE A N 1
ATOM 1570 C CA . PHE A 1 206 ? -22.234 -3.037 9.672 1 86.69 206 PHE A CA 1
ATOM 1571 C C . PHE A 1 206 ? -23.672 -2.533 9.531 1 86.69 206 PHE A C 1
ATOM 1573 O O . PHE A 1 206 ? -23.969 -1.393 9.891 1 86.69 206 PHE A O 1
ATOM 1580 N N . VAL A 1 207 ? -24.516 -3.338 9.008 1 85.81 207 VAL A N 1
ATOM 1581 C CA . VAL A 1 207 ? -25.938 -2.998 8.984 1 85.81 207 VAL A CA 1
ATOM 1582 C C . VAL A 1 207 ? -26.453 -2.842 10.414 1 85.81 207 VAL A C 1
ATOM 1584 O O . VAL A 1 207 ? -27.156 -1.883 10.719 1 85.81 207 VAL A O 1
ATOM 1587 N N . GLY A 1 208 ? -25.984 -3.768 11.203 1 84.88 208 GLY A N 1
ATOM 1588 C CA . GLY A 1 208 ? -26.391 -3.729 12.602 1 84.88 208 GLY A CA 1
ATOM 1589 C C . GLY A 1 208 ? -25.891 -2.486 13.32 1 84.88 208 GLY A C 1
ATOM 1590 O O . GLY A 1 208 ? -26.625 -1.915 14.141 1 84.88 208 GLY A O 1
ATOM 1591 N N . LEU A 1 209 ? -24.719 -2.08 13.055 1 84.81 209 LEU A N 1
ATOM 1592 C CA . LEU A 1 209 ? -24.188 -0.875 13.68 1 84.81 209 LEU A CA 1
ATOM 1593 C C . LEU A 1 209 ? -25.062 0.333 13.367 1 84.81 209 LEU A C 1
ATOM 1595 O O . LEU A 1 209 ? -25.312 1.169 14.242 1 84.81 209 LEU A O 1
ATOM 1599 N N . LYS A 1 210 ? -25.516 0.44 12.172 1 84.38 210 LYS A N 1
ATOM 1600 C CA . LYS A 1 210 ? -26.391 1.544 11.781 1 84.38 210 LYS A CA 1
ATOM 1601 C C . LYS A 1 210 ? -27.75 1.445 12.469 1 84.38 210 LYS A C 1
ATOM 1603 O O . LYS A 1 210 ? -28.234 2.424 13.047 1 84.38 210 LYS A O 1
ATOM 1608 N N . GLU A 1 211 ? -28.281 0.282 12.422 1 88.75 211 GLU A N 1
ATOM 1609 C CA . GLU A 1 211 ? -29.625 0.052 12.977 1 88.75 211 GLU A CA 1
ATOM 1610 C C . GLU A 1 211 ? -29.641 0.3 14.484 1 88.75 211 GLU A C 1
ATOM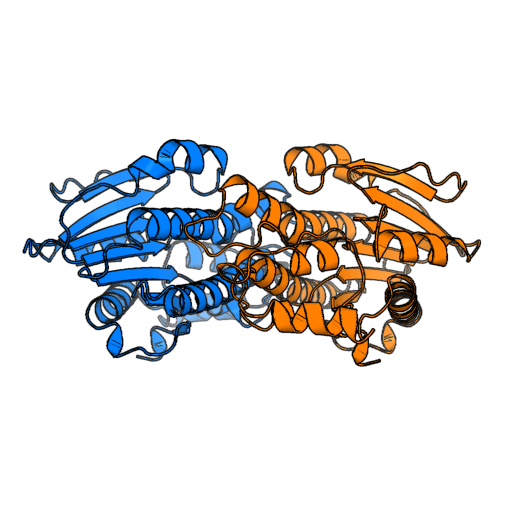 1612 O O . GLU A 1 211 ? -30.656 0.748 15.023 1 88.75 211 GLU A O 1
ATOM 1617 N N . ASN A 1 212 ? -28.516 -0.017 15.062 1 90.62 212 ASN A N 1
ATOM 1618 C CA . ASN A 1 212 ? -28.453 0.113 16.516 1 90.62 212 ASN A CA 1
ATOM 1619 C C . ASN A 1 212 ? -27.875 1.464 16.938 1 90.62 212 ASN A C 1
ATOM 1621 O O . ASN A 1 212 ? -27.531 1.663 18.094 1 90.62 212 ASN A O 1
ATOM 1625 N N . GLN A 1 213 ? -27.641 2.342 15.945 1 89.19 213 GLN A N 1
ATOM 1626 C CA . GLN A 1 213 ? -27.172 3.707 16.172 1 89.19 213 GLN A CA 1
ATOM 1627 C C . GLN A 1 213 ? -25.828 3.723 16.875 1 89.19 213 GLN A C 1
ATOM 1629 O O . GLN A 1 213 ? -25.641 4.457 17.844 1 89.19 213 GLN A O 1
ATOM 1634 N N . GLN A 1 214 ? -25.016 2.834 16.469 1 86.5 214 GLN A N 1
ATOM 1635 C CA . GLN A 1 214 ? -23.703 2.699 17.094 1 86.5 214 GLN A CA 1
ATOM 1636 C C . GLN A 1 214 ? -22.625 3.354 16.234 1 86.5 214 GLN A C 1
ATOM 1638 O O . GLN A 1 214 ? -21.438 3.217 16.531 1 86.5 214 GLN A O 1
ATOM 1643 N N . LEU A 1 215 ? -23.047 4.023 15.227 1 90.19 215 LEU A N 1
ATOM 1644 C CA . LEU A 1 215 ? -22.094 4.754 14.398 1 90.19 215 LEU A CA 1
ATOM 1645 C C . LEU A 1 215 ? -21.766 6.109 15.016 1 90.19 215 LEU A C 1
ATOM 1647 O O . LEU A 1 215 ? -22.656 6.781 15.555 1 90.19 215 LEU A O 1
ATOM 1651 N N . SER A 1 216 ? -20.5 6.453 14.984 1 92.19 216 SER A N 1
ATOM 1652 C CA . SER A 1 216 ? -20.109 7.809 15.375 1 92.19 216 SER A CA 1
ATOM 1653 C C . SER A 1 216 ? -20.484 8.812 14.289 1 92.19 216 SER A C 1
ATOM 1655 O O . SER A 1 216 ? -20.797 8.438 13.164 1 92.19 216 SER A O 1
ATOM 1657 N N . THR A 1 217 ? -20.453 10.109 14.672 1 94.12 217 THR A N 1
ATOM 1658 C CA . THR A 1 217 ? -20.766 11.141 13.695 1 94.12 217 THR A CA 1
ATOM 1659 C C . THR A 1 217 ? -19.484 11.773 13.148 1 94.12 217 THR A C 1
ATOM 1661 O O . THR A 1 217 ? -18.453 11.766 13.82 1 94.12 217 THR A O 1
ATOM 1664 N N . PRO A 1 218 ? -19.578 12.305 11.945 1 96.31 218 PRO A N 1
ATOM 1665 C CA . PRO A 1 218 ? -18.438 13.039 11.414 1 96.31 218 PRO A CA 1
ATOM 1666 C C . PRO A 1 218 ? -17.969 14.164 12.336 1 96.31 218 PRO A C 1
ATOM 1668 O O . PRO A 1 218 ? -16.766 14.375 12.5 1 96.31 218 PRO A O 1
ATOM 1671 N N . GLU A 1 219 ? -18.875 14.836 12.977 1 96.62 219 GLU A N 1
ATOM 1672 C CA . GLU A 1 219 ? -18.562 15.938 13.875 1 96.62 219 GLU A CA 1
ATOM 1673 C C . GLU A 1 219 ? -17.781 15.453 15.094 1 96.62 219 GLU A C 1
ATOM 1675 O O . GLU A 1 219 ? -16.844 16.125 15.547 1 96.62 219 GLU A O 1
ATOM 1680 N N . TYR A 1 220 ? -18.172 14.328 15.57 1 96.06 220 TYR A N 1
ATOM 1681 C CA . TYR A 1 220 ? -17.453 13.758 16.703 1 96.06 220 TYR A CA 1
ATOM 1682 C C . TYR A 1 220 ? -16.016 13.414 16.328 1 96.06 220 TYR A C 1
ATOM 1684 O O . TYR A 1 220 ? -15.086 13.773 17.047 1 96.06 220 TYR A O 1
ATOM 1692 N N . SER A 1 221 ? -15.898 12.719 15.266 1 96.25 221 SER A N 1
ATOM 1693 C CA . SER A 1 221 ? -14.562 12.367 14.797 1 96.25 221 SER A CA 1
ATOM 1694 C C . SER A 1 221 ? -13.719 13.617 14.555 1 96.25 221 SER A C 1
ATOM 1696 O O . SER A 1 221 ? -12.531 13.648 14.906 1 96.25 221 SER A O 1
ATOM 1698 N N . ALA A 1 222 ? -14.312 14.609 13.969 1 97.44 222 ALA A N 1
ATOM 1699 C CA . ALA A 1 222 ? -13.625 15.867 13.719 1 97.44 222 ALA A CA 1
ATOM 1700 C C . ALA A 1 222 ? -13.141 16.5 15.023 1 97.44 222 ALA A C 1
ATOM 1702 O O . ALA A 1 222 ? -12.008 16.969 15.109 1 97.44 222 ALA A O 1
ATOM 1703 N N . SER A 1 223 ? -14 16.484 16.047 1 97.5 223 SER A N 1
ATOM 1704 C CA . SER A 1 223 ? -13.641 17.062 17.328 1 97.5 223 SER A CA 1
ATOM 1705 C C . SER A 1 223 ? -12.461 16.328 17.953 1 97.5 223 SER A C 1
ATOM 1707 O O . SER A 1 223 ? -11.602 16.953 18.594 1 97.5 223 SER A O 1
ATOM 1709 N N . LYS A 1 224 ? -12.461 15.016 17.828 1 97.06 224 LYS A N 1
ATOM 1710 C CA . LYS A 1 224 ? -11.367 14.219 18.359 1 97.06 224 LYS A CA 1
ATOM 1711 C C . LYS A 1 224 ? -10.062 14.508 17.625 1 97.06 224 LYS A C 1
ATOM 1713 O O . LYS A 1 224 ? -8.984 14.523 18.234 1 97.06 224 LYS A O 1
ATOM 1718 N N . LEU A 1 225 ? -10.141 14.688 16.328 1 97.88 225 LEU A N 1
ATOM 1719 C CA . LEU A 1 225 ? -8.961 15.055 15.555 1 97.88 225 LEU A CA 1
ATOM 1720 C C . LEU A 1 225 ? -8.414 16.406 16.016 1 97.88 225 LEU A C 1
ATOM 1722 O O . LEU A 1 225 ? -7.199 16.578 16.141 1 97.88 225 LEU A O 1
ATOM 1726 N N . ILE A 1 226 ? -9.281 17.359 16.266 1 98.19 226 ILE A N 1
ATOM 1727 C CA . ILE A 1 226 ? -8.875 18.703 16.688 1 98.19 226 ILE A CA 1
ATOM 1728 C C . ILE A 1 226 ? -8.203 18.609 18.062 1 98.19 226 ILE A C 1
ATOM 1730 O O . ILE A 1 226 ? -7.191 19.266 18.312 1 98.19 226 ILE A O 1
ATOM 1734 N N . GLU A 1 227 ? -8.773 17.797 18.953 1 97.44 227 GLU A N 1
ATOM 1735 C CA . GLU A 1 227 ? -8.148 17.578 20.25 1 97.44 227 GLU A CA 1
ATOM 1736 C C . GLU A 1 227 ? -6.703 17.109 20.094 1 97.44 227 GLU A C 1
ATOM 1738 O O . GLU A 1 227 ? -5.805 17.594 20.781 1 97.44 227 GLU A O 1
ATOM 1743 N N . LEU A 1 228 ? -6.516 16.156 19.188 1 97.5 228 LEU A N 1
ATOM 1744 C CA . LEU A 1 228 ? -5.18 15.641 18.906 1 97.5 228 LEU A CA 1
ATOM 1745 C C . LEU A 1 228 ? -4.281 16.734 18.344 1 97.5 228 LEU A C 1
ATOM 1747 O O . LEU A 1 228 ? -3.131 16.891 18.766 1 97.5 228 LEU A O 1
ATOM 1751 N N . MET A 1 229 ? -4.758 17.562 17.453 1 97.5 229 MET A N 1
ATOM 1752 C CA . MET A 1 229 ? -3.984 18.625 16.797 1 97.5 229 MET A CA 1
ATOM 1753 C C . MET A 1 229 ? -3.617 19.719 17.797 1 97.5 229 MET A C 1
ATOM 1755 O O . MET A 1 229 ? -2.568 20.344 17.656 1 97.5 229 MET A O 1
ATOM 1759 N N . ASP A 1 230 ? -4.461 19.922 18.75 1 96.12 230 ASP A N 1
ATOM 1760 C CA . ASP A 1 230 ? -4.254 20.984 19.719 1 96.12 230 ASP A CA 1
ATOM 1761 C C . ASP A 1 230 ? -3.221 20.578 20.766 1 96.12 230 ASP A C 1
ATOM 1763 O O . ASP A 1 230 ? -2.479 21.422 21.281 1 96.12 230 ASP A O 1
ATOM 1767 N N . LYS A 1 231 ? -3.242 19.281 21.078 1 96.31 231 LYS A N 1
ATOM 1768 C CA . LYS A 1 231 ? -2.33 18.797 22.109 1 96.31 231 LYS A CA 1
ATOM 1769 C C . LYS A 1 231 ? -1.623 17.516 21.656 1 96.31 231 LYS A C 1
ATOM 1771 O O . LYS A 1 231 ? -1.698 16.484 22.328 1 96.31 231 LYS A O 1
ATOM 1776 N N . PRO A 1 232 ? -0.806 17.641 20.641 1 96.5 232 PRO A N 1
ATOM 1777 C CA . PRO A 1 232 ? -0.187 16.438 20.078 1 96.5 232 PRO A CA 1
ATOM 1778 C C . PRO A 1 232 ? 0.737 15.734 21.062 1 96.5 232 PRO A C 1
ATOM 1780 O O . PRO A 1 232 ? 0.928 14.523 20.984 1 96.5 232 PRO A O 1
ATOM 1783 N N . ASN A 1 233 ? 1.278 16.438 22.047 1 95.31 233 ASN A N 1
ATOM 1784 C CA . ASN A 1 233 ? 2.217 15.867 23 1 95.31 233 ASN A CA 1
ATOM 1785 C C . ASN A 1 233 ? 1.527 14.891 23.938 1 95.31 233 ASN A C 1
ATOM 1787 O O . ASN A 1 233 ? 2.189 14.086 24.594 1 95.31 233 ASN A O 1
ATOM 1791 N N . LYS A 1 234 ? 0.252 14.953 24.031 1 95.56 234 LYS A N 1
ATOM 1792 C CA . LYS A 1 234 ? -0.504 14.023 24.875 1 95.56 234 LYS A CA 1
ATOM 1793 C C . LYS A 1 234 ? -0.659 12.672 24.188 1 95.56 234 LYS A C 1
ATOM 1795 O O . LYS A 1 234 ? -1.096 11.703 24.812 1 95.56 234 LYS A O 1
ATOM 1800 N N . PHE A 1 235 ? -0.27 12.609 22.969 1 95.75 235 PHE A N 1
ATOM 1801 C CA . PHE A 1 235 ? -0.407 11.383 22.203 1 95.75 235 PHE A CA 1
ATOM 1802 C C . PHE A 1 235 ? 0.954 10.883 21.734 1 95.75 235 PHE A C 1
ATOM 1804 O O . PHE A 1 235 ? 1.386 11.188 20.609 1 95.75 235 PHE A O 1
ATOM 1811 N N . PRO A 1 236 ? 1.54 10.016 22.422 1 93.25 236 PRO A N 1
ATOM 1812 C CA . PRO A 1 236 ? 2.916 9.625 22.109 1 93.25 236 PRO A CA 1
ATOM 1813 C C . PRO A 1 236 ? 2.996 8.641 20.938 1 93.25 236 PRO A C 1
ATOM 1815 O O . PRO A 1 236 ? 3.984 8.633 20.203 1 93.25 236 PRO A O 1
ATOM 1818 N N . ALA A 1 237 ? 1.945 7.828 20.766 1 95.94 237 ALA A N 1
ATOM 1819 C CA . ALA A 1 237 ? 1.979 6.812 19.719 1 95.94 237 ALA A CA 1
ATOM 1820 C C . ALA A 1 237 ? 1.635 7.414 18.359 1 95.94 237 ALA A C 1
ATOM 1822 O O . ALA A 1 237 ? 0.821 8.336 18.266 1 95.94 237 ALA A O 1
ATOM 1823 N N . VAL A 1 238 ? 2.283 6.883 17.344 1 97.5 238 VAL A N 1
ATOM 1824 C CA . VAL A 1 238 ? 1.971 7.309 15.977 1 97.5 238 VAL A CA 1
ATOM 1825 C C . VAL A 1 238 ? 0.568 6.836 15.602 1 97.5 238 VAL A C 1
ATOM 1827 O O . VAL A 1 238 ? -0.228 7.605 15.055 1 97.5 238 VAL A O 1
ATOM 1830 N N . LEU A 1 239 ? 0.31 5.547 15.859 1 96.62 239 LEU A N 1
ATOM 1831 C CA . LEU A 1 239 ? -1.002 4.98 15.57 1 96.62 239 LEU A CA 1
ATOM 1832 C C . LEU A 1 239 ? -1.998 5.316 16.672 1 96.62 239 LEU A C 1
ATOM 1834 O O . LEU A 1 239 ? -1.743 5.047 17.844 1 96.62 239 LEU A O 1
ATOM 1838 N N . GLN A 1 240 ? -3.1 5.957 16.281 1 96.06 240 GLN A N 1
ATOM 1839 C CA . GLN A 1 240 ? -4.125 6.387 17.234 1 96.06 240 GLN A CA 1
ATOM 1840 C C . GLN A 1 240 ? -5.5 5.867 16.812 1 96.06 240 GLN A C 1
ATOM 1842 O O . GLN A 1 240 ? -5.773 5.691 15.633 1 96.06 240 GLN A O 1
ATOM 1847 N N . ASP A 1 241 ? -6.32 5.598 17.75 1 94.38 241 ASP A N 1
ATOM 1848 C CA . ASP A 1 241 ? -7.742 5.305 17.594 1 94.38 241 ASP A CA 1
ATOM 1849 C C . ASP A 1 241 ? -8.594 6.285 18.406 1 94.38 241 ASP A C 1
ATOM 1851 O O . ASP A 1 241 ? -8.438 6.398 19.625 1 94.38 241 ASP A O 1
ATOM 1855 N N . VAL A 1 242 ? -9.445 7.004 17.703 1 90.75 242 VAL A N 1
ATOM 1856 C CA . VAL A 1 242 ? -10.203 8.062 18.359 1 90.75 242 VAL A CA 1
ATOM 1857 C C . VAL A 1 242 ? -11.07 7.473 19.469 1 90.75 242 VAL A C 1
ATOM 1859 O O . VAL A 1 242 ? -11.492 8.188 20.375 1 90.75 242 VAL A O 1
ATOM 1862 N N . ARG A 1 243 ? -11.344 6.234 19.391 1 86.62 243 ARG A N 1
ATOM 1863 C CA . ARG A 1 243 ? -12.172 5.578 20.406 1 86.62 243 ARG A CA 1
ATOM 1864 C C . ARG A 1 243 ? -11.398 5.348 21.688 1 86.62 243 ARG A C 1
ATOM 1866 O O . ARG A 1 243 ? -11.977 4.988 22.719 1 86.62 243 ARG A O 1
ATOM 1873 N N . GLU A 1 244 ? -10.109 5.535 21.594 1 82.5 244 GLU A N 1
ATOM 1874 C CA . GLU A 1 244 ? -9.258 5.176 22.719 1 82.5 244 GLU A CA 1
ATOM 1875 C C . GLU A 1 244 ? -8.859 6.406 23.531 1 82.5 244 GLU A C 1
ATOM 1877 O O . GLU A 1 244 ? -8.164 6.297 24.531 1 82.5 244 GLU A O 1
ATOM 1882 N N . TYR A 1 245 ? -9.242 7.723 23.094 1 74.94 245 TYR A N 1
ATOM 1883 C CA . TYR A 1 245 ? -8.953 8.922 23.859 1 74.94 245 TYR A CA 1
ATOM 1884 C C . TYR A 1 245 ? -10.062 9.953 23.719 1 74.94 245 TYR A C 1
ATOM 1886 O O . TYR A 1 245 ? -10.797 9.938 22.719 1 74.94 245 TYR A O 1
ATOM 1894 N N . MET B 1 1 ? -4.637 -36.875 -17.281 1 51.88 1 MET B N 1
ATOM 1895 C CA . MET B 1 1 ? -4.484 -35.5 -16.828 1 51.88 1 MET B CA 1
ATOM 1896 C C . MET B 1 1 ? -3.053 -35 -17.047 1 51.88 1 MET B C 1
ATOM 1898 O O . MET B 1 1 ? -2.104 -35.781 -16.875 1 51.88 1 MET B O 1
ATOM 1902 N N . SER B 1 2 ? -2.932 -33.844 -17.891 1 66.25 2 SER B N 1
ATOM 1903 C CA . SER B 1 2 ? -1.567 -33.469 -18.219 1 66.25 2 SER B CA 1
ATOM 1904 C C . SER B 1 2 ? -0.736 -33.25 -16.969 1 66.25 2 SER B C 1
ATOM 1906 O O . SER B 1 2 ? -1.262 -32.812 -15.938 1 66.25 2 SER B O 1
ATOM 1908 N N . ASN B 1 3 ? 0.403 -33.812 -16.859 1 79.12 3 ASN B N 1
ATOM 1909 C CA . ASN B 1 3 ? 1.354 -33.656 -15.766 1 79.12 3 ASN B CA 1
ATOM 1910 C C . ASN B 1 3 ? 2.076 -32.312 -15.852 1 79.12 3 ASN B C 1
ATOM 1912 O O . ASN B 1 3 ? 3.014 -32.062 -15.094 1 79.12 3 ASN B O 1
ATOM 1916 N N . ASN B 1 4 ? 1.497 -31.438 -16.719 1 92.5 4 ASN B N 1
ATOM 1917 C CA . ASN B 1 4 ? 2.195 -30.172 -16.953 1 92.5 4 ASN B CA 1
ATOM 1918 C C . ASN B 1 4 ? 1.812 -29.125 -15.922 1 92.5 4 ASN B C 1
ATOM 1920 O O . ASN B 1 4 ? 0.647 -29.016 -15.531 1 92.5 4 ASN B O 1
ATOM 1924 N N . ALA B 1 5 ? 2.857 -28.469 -15.438 1 97.25 5 ALA B N 1
ATOM 1925 C CA . ALA B 1 5 ? 2.672 -27.344 -14.523 1 97.25 5 ALA B CA 1
ATOM 1926 C C . ALA B 1 5 ? 3.076 -26.031 -15.172 1 97.25 5 ALA B C 1
ATOM 1928 O O . ALA B 1 5 ? 4.02 -25.984 -15.969 1 97.25 5 ALA B O 1
ATOM 1929 N N . LEU B 1 6 ? 2.309 -24.969 -14.875 1 97.94 6 LEU B N 1
ATOM 1930 C CA . LEU B 1 6 ? 2.607 -23.641 -15.383 1 97.94 6 LEU B CA 1
ATOM 1931 C C . LEU B 1 6 ? 3.029 -22.703 -14.25 1 97.94 6 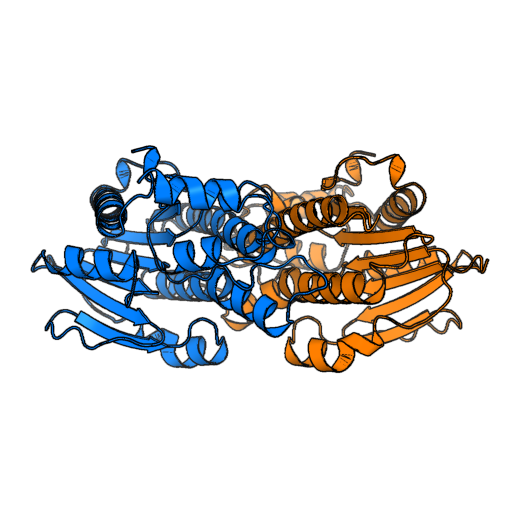LEU B C 1
ATOM 1933 O O . LEU B 1 6 ? 2.326 -22.594 -13.242 1 97.94 6 LEU B O 1
ATOM 1937 N N . TYR B 1 7 ? 4.176 -22.125 -14.398 1 98.56 7 TYR B N 1
ATOM 1938 C CA . TYR B 1 7 ? 4.676 -21.125 -13.469 1 98.56 7 TYR B CA 1
ATOM 1939 C C . TYR B 1 7 ? 4.789 -19.766 -14.141 1 98.56 7 TYR B C 1
ATOM 1941 O O . TYR B 1 7 ? 5.418 -19.641 -15.195 1 98.56 7 TYR B O 1
ATOM 1949 N N . ILE B 1 8 ? 4.133 -18.781 -13.594 1 98.38 8 ILE B N 1
ATOM 1950 C CA . ILE B 1 8 ? 4.227 -17.391 -14.047 1 98.38 8 ILE B CA 1
ATOM 1951 C C . ILE B 1 8 ? 5.035 -16.578 -13.039 1 98.38 8 ILE B C 1
ATOM 1953 O O . ILE B 1 8 ? 4.609 -16.391 -11.898 1 98.38 8 ILE B O 1
ATOM 1957 N N . VAL B 1 9 ? 6.188 -16.094 -13.453 1 98.44 9 VAL B N 1
ATOM 1958 C CA . VAL B 1 9 ? 7.133 -15.453 -12.547 1 98.44 9 VAL B CA 1
ATOM 1959 C C . VAL B 1 9 ? 7.402 -14.023 -13.008 1 98.44 9 VAL B C 1
ATOM 1961 O O . VAL B 1 9 ? 7.918 -13.805 -14.109 1 98.44 9 VAL B O 1
ATOM 1964 N N . THR B 1 10 ? 7.02 -13.047 -12.211 1 98.19 10 THR B N 1
ATOM 1965 C CA . THR B 1 10 ? 7.402 -11.672 -12.516 1 98.19 10 THR B CA 1
ATOM 1966 C C . THR B 1 10 ? 8.797 -11.367 -11.977 1 98.19 10 THR B C 1
ATOM 1968 O O . THR B 1 10 ? 9.242 -11.984 -11.008 1 98.19 10 THR B O 1
ATOM 1971 N N . GLY B 1 11 ? 9.43 -10.328 -12.562 1 96.69 11 GLY B N 1
ATOM 1972 C CA . GLY B 1 11 ? 10.812 -10.094 -12.18 1 96.69 11 GLY B CA 1
ATOM 1973 C C . GLY B 1 11 ? 11.719 -11.281 -12.453 1 96.69 11 GLY B C 1
ATOM 1974 O O . GLY B 1 11 ? 12.5 -11.68 -11.586 1 96.69 11 GLY B O 1
ATOM 1975 N N . SER B 1 12 ? 11.57 -11.883 -13.57 1 96.25 12 SER B N 1
ATOM 1976 C CA . SER B 1 12 ? 12.188 -13.172 -13.867 1 96.25 12 SER B CA 1
ATOM 1977 C C . SER B 1 12 ? 13.586 -13 -14.453 1 96.25 12 SER B C 1
ATOM 1979 O O . SER B 1 12 ? 14.297 -13.977 -14.68 1 96.25 12 SER B O 1
ATOM 1981 N N . SER B 1 13 ? 14.062 -11.781 -14.633 1 93.06 13 SER B N 1
ATOM 1982 C CA . SER B 1 13 ? 15.281 -11.555 -15.398 1 93.06 13 SER B CA 1
ATOM 1983 C C . SER B 1 13 ? 16.5 -11.453 -14.484 1 93.06 13 SER B C 1
ATOM 1985 O O . SER B 1 13 ? 17.641 -11.453 -14.953 1 93.06 13 SER B O 1
ATOM 1987 N N . LYS B 1 14 ? 16.328 -11.305 -13.211 1 91.44 14 LYS B N 1
ATOM 1988 C CA . LYS B 1 14 ? 17.469 -11.148 -12.305 1 91.44 14 LYS B CA 1
ATOM 1989 C C . LYS B 1 14 ? 17.125 -11.664 -10.906 1 91.44 14 LYS B C 1
ATOM 1991 O O . LYS B 1 14 ? 15.969 -11.961 -10.609 1 91.44 14 LYS B O 1
ATOM 1996 N N . GLY B 1 15 ? 18.109 -11.906 -10.172 1 94.06 15 GLY B N 1
ATOM 1997 C CA . GLY B 1 15 ? 17.953 -12.195 -8.75 1 94.06 15 GLY B CA 1
ATOM 1998 C C . GLY B 1 15 ? 17.203 -13.484 -8.484 1 94.06 15 GLY B C 1
ATOM 1999 O O . GLY B 1 15 ? 17.516 -14.523 -9.078 1 94.06 15 GLY B O 1
ATOM 2000 N N . ILE B 1 16 ? 16.328 -13.383 -7.496 1 95.88 16 ILE B N 1
ATOM 2001 C CA . ILE B 1 16 ? 15.547 -14.539 -7.055 1 95.88 16 ILE B CA 1
ATOM 2002 C C . ILE B 1 16 ? 14.711 -15.07 -8.219 1 95.88 16 ILE B C 1
ATOM 2004 O O . ILE B 1 16 ? 14.617 -16.281 -8.422 1 95.88 16 ILE B O 1
ATOM 2008 N N . GLY B 1 17 ? 14.133 -14.148 -9.031 1 96.81 17 GLY B N 1
ATOM 2009 C CA . GLY B 1 17 ? 13.289 -14.539 -10.156 1 96.81 17 GLY B CA 1
ATOM 2010 C C . GLY B 1 17 ? 14.031 -15.352 -11.203 1 96.81 17 GLY B C 1
ATOM 2011 O O . GLY B 1 17 ? 13.516 -16.359 -11.688 1 96.81 17 GLY B O 1
ATOM 2012 N N . GLN B 1 18 ? 15.18 -14.891 -11.5 1 95.44 18 GLN B N 1
ATOM 2013 C CA . GLN B 1 18 ? 15.984 -15.602 -12.484 1 95.44 18 GLN B CA 1
ATOM 2014 C C . GLN B 1 18 ? 16.375 -16.984 -11.977 1 95.44 18 GLN B C 1
ATOM 2016 O O . GLN B 1 18 ? 16.281 -17.969 -12.719 1 95.44 18 GLN B O 1
ATOM 2021 N N . ALA B 1 19 ? 16.828 -17.078 -10.742 1 96.75 19 ALA B N 1
ATOM 2022 C CA . ALA B 1 19 ? 17.188 -18.359 -10.133 1 96.75 19 ALA B CA 1
ATOM 2023 C C . ALA B 1 19 ? 16 -19.312 -10.094 1 96.75 19 ALA B C 1
ATOM 2025 O O . ALA B 1 19 ? 16.141 -20.5 -10.344 1 96.75 19 ALA B O 1
ATOM 2026 N N . LEU B 1 20 ? 14.859 -18.797 -9.789 1 97.81 20 LEU B N 1
ATOM 2027 C CA . LEU B 1 20 ? 13.641 -19.578 -9.711 1 97.81 20 LEU B CA 1
ATOM 2028 C C . LEU B 1 20 ? 13.281 -20.172 -11.078 1 97.81 20 LEU B C 1
ATOM 2030 O O . LEU B 1 20 ? 13 -21.359 -11.188 1 97.81 20 LEU B O 1
ATOM 2034 N N . VAL B 1 21 ? 13.328 -19.312 -12.102 1 97.5 21 VAL B N 1
ATOM 2035 C CA . VAL B 1 21 ? 13.031 -19.75 -13.461 1 97.5 21 VAL B CA 1
ATOM 2036 C C . VAL B 1 21 ? 13.969 -20.891 -13.852 1 97.5 21 VAL B C 1
ATOM 2038 O O . VAL B 1 21 ? 13.531 -21.922 -14.359 1 97.5 21 VAL B O 1
ATOM 2041 N N . GLN B 1 22 ? 15.227 -20.719 -13.602 1 96.62 22 GLN B N 1
ATOM 2042 C CA . GLN B 1 22 ? 16.234 -21.719 -13.953 1 96.62 22 GLN B CA 1
ATOM 2043 C C . GLN B 1 22 ? 15.953 -23.047 -13.258 1 96.62 22 GLN B C 1
ATOM 2045 O O . GLN B 1 22 ? 15.984 -24.094 -13.891 1 96.62 22 GLN B O 1
ATOM 2050 N N . GLN B 1 23 ? 15.664 -23.016 -12.016 1 97.94 23 GLN B N 1
ATOM 2051 C CA . GLN B 1 23 ? 15.43 -24.234 -11.25 1 97.94 23 GLN B CA 1
ATOM 2052 C C . GLN B 1 23 ? 14.117 -24.891 -11.664 1 97.94 23 GLN B C 1
ATOM 2054 O O . GLN B 1 23 ? 14.039 -26.125 -11.758 1 97.94 23 GLN B O 1
ATOM 2059 N N . LEU B 1 24 ? 13.125 -24.109 -11.938 1 98.06 24 LEU B N 1
ATOM 2060 C CA . LEU B 1 24 ? 11.828 -24.656 -12.352 1 98.06 24 LEU B CA 1
ATOM 2061 C C . LEU B 1 24 ? 11.945 -25.406 -13.672 1 98.06 24 LEU B C 1
ATOM 2063 O O . LEU B 1 24 ? 11.281 -26.422 -13.883 1 98.06 24 LEU B O 1
ATOM 2067 N N . LEU B 1 25 ? 12.789 -24.891 -14.555 1 97.19 25 LEU B N 1
ATOM 2068 C CA . LEU B 1 25 ? 12.898 -25.438 -15.898 1 97.19 25 LEU B CA 1
ATOM 2069 C C . LEU B 1 25 ? 13.703 -26.734 -15.891 1 97.19 25 LEU B C 1
ATOM 2071 O O . LEU B 1 25 ? 13.773 -27.438 -16.906 1 97.19 25 LEU B O 1
ATOM 2075 N N . GLU B 1 26 ? 14.312 -27.078 -14.719 1 96.69 26 GLU B N 1
ATOM 2076 C CA . GLU B 1 26 ? 14.992 -28.359 -14.586 1 96.69 26 GLU B CA 1
ATOM 2077 C C . GLU B 1 26 ? 14.008 -29.516 -14.648 1 96.69 26 GLU B C 1
ATOM 2079 O O . GLU B 1 26 ? 14.367 -30.625 -15.031 1 96.69 26 GLU B O 1
ATOM 2084 N N . ASN B 1 27 ? 12.789 -29.328 -14.219 1 96.06 27 ASN B N 1
ATOM 2085 C CA . ASN B 1 27 ? 11.727 -30.328 -14.336 1 96.06 27 ASN B CA 1
ATOM 2086 C C . ASN B 1 27 ? 11.062 -30.281 -15.711 1 96.06 27 ASN B C 1
ATOM 2088 O O . ASN B 1 27 ? 10.477 -29.266 -16.094 1 96.06 27 ASN B O 1
ATOM 2092 N N . PRO B 1 28 ? 11.078 -31.344 -16.484 1 95.62 28 PRO B N 1
ATOM 2093 C CA . PRO B 1 28 ? 10.594 -31.344 -17.859 1 95.62 28 PRO B CA 1
ATOM 2094 C C . PRO B 1 28 ? 9.086 -31.125 -17.953 1 95.62 28 PRO B C 1
ATOM 2096 O O . PRO B 1 28 ? 8.562 -30.844 -19.047 1 95.62 28 PRO B O 1
ATOM 2099 N N . ASP B 1 29 ? 8.438 -31.219 -16.938 1 95.56 29 ASP B N 1
ATOM 2100 C CA . ASP B 1 29 ? 6.98 -31.078 -16.953 1 95.56 29 ASP B CA 1
ATOM 2101 C C . ASP B 1 29 ? 6.578 -29.625 -16.719 1 95.56 29 ASP B C 1
ATOM 2103 O O . ASP B 1 29 ? 5.406 -29.266 -16.844 1 95.56 29 ASP B O 1
ATOM 2107 N N . ASN B 1 30 ? 7.574 -28.766 -16.422 1 97.44 30 ASN B N 1
ATOM 2108 C CA . ASN B 1 30 ? 7.277 -27.391 -16.078 1 97.44 30 ASN B CA 1
ATOM 2109 C C . ASN B 1 30 ? 7.367 -26.469 -17.297 1 97.44 30 ASN B C 1
ATOM 2111 O O . ASN B 1 30 ? 8.328 -26.531 -18.062 1 97.44 30 ASN B O 1
ATOM 2115 N N . GLN B 1 31 ? 6.352 -25.688 -17.469 1 96.81 31 GLN B N 1
ATOM 2116 C CA . GLN B 1 31 ? 6.398 -24.5 -18.328 1 96.81 31 GLN B CA 1
ATOM 2117 C C . GLN B 1 31 ? 6.512 -23.219 -17.516 1 96.81 31 GLN B C 1
ATOM 2119 O O . GLN B 1 31 ? 5.895 -23.094 -16.453 1 96.81 31 GLN B O 1
ATOM 2124 N N . VAL B 1 32 ? 7.336 -22.266 -18.031 1 97.44 32 VAL B N 1
ATOM 2125 C CA . VAL B 1 32 ? 7.543 -21.031 -17.281 1 97.44 32 VAL B CA 1
ATOM 2126 C C . VAL B 1 32 ? 7.289 -19.812 -18.172 1 97.44 32 VAL B C 1
ATOM 2128 O O . VAL B 1 32 ? 7.809 -19.734 -19.281 1 97.44 32 VAL B O 1
ATOM 2131 N N . ILE B 1 33 ? 6.422 -18.953 -17.734 1 96.75 33 ILE B N 1
ATOM 2132 C CA . ILE B 1 33 ? 6.281 -17.625 -18.312 1 96.75 33 ILE B CA 1
ATOM 2133 C C . ILE B 1 33 ? 6.996 -16.594 -17.422 1 96.75 33 ILE B C 1
ATOM 2135 O O . ILE B 1 33 ? 6.664 -16.438 -16.25 1 96.75 33 ILE B O 1
ATOM 2139 N N . GLY B 1 34 ? 7.996 -15.953 -17.984 1 96.94 34 GLY B N 1
ATOM 2140 C CA . GLY B 1 34 ? 8.719 -14.906 -17.281 1 96.94 34 GLY B CA 1
ATOM 2141 C C . GLY B 1 34 ? 8.312 -13.508 -17.719 1 96.94 34 GLY B C 1
ATOM 2142 O O . GLY B 1 34 ? 8.273 -13.211 -18.906 1 96.94 34 GLY B O 1
ATOM 2143 N N . VAL B 1 35 ? 7.949 -12.672 -16.734 1 96.69 35 VAL B N 1
ATOM 2144 C CA . VAL B 1 35 ? 7.574 -11.289 -17 1 96.69 35 VAL B CA 1
ATOM 2145 C C . VAL B 1 35 ? 8.656 -10.352 -16.469 1 96.69 35 VAL B C 1
ATOM 2147 O O . VAL B 1 35 ? 9.008 -10.414 -15.281 1 96.69 35 VAL B O 1
ATOM 2150 N N . ALA B 1 36 ? 9.203 -9.539 -17.234 1 95.5 36 ALA B N 1
ATOM 2151 C CA . ALA B 1 36 ? 10.227 -8.578 -16.828 1 95.5 36 ALA B CA 1
ATOM 2152 C C . ALA B 1 36 ? 10.289 -7.402 -17.797 1 95.5 36 ALA B C 1
ATOM 2154 O O . ALA B 1 36 ? 9.727 -7.461 -18.891 1 95.5 36 ALA B O 1
ATOM 2155 N N . ARG B 1 37 ? 10.93 -6.332 -17.344 1 91.25 37 ARG B N 1
ATOM 2156 C CA . ARG B 1 37 ? 11.109 -5.152 -18.188 1 91.25 37 ARG B CA 1
ATOM 2157 C C . ARG B 1 37 ? 12.078 -5.438 -19.328 1 91.25 37 ARG B C 1
ATOM 2159 O O . ARG B 1 37 ? 11.945 -4.883 -20.422 1 91.25 37 ARG B O 1
ATOM 2166 N N . SER B 1 38 ? 13.102 -6.082 -18.891 1 83.62 38 SER B N 1
ATOM 2167 C CA . SER B 1 38 ? 14.125 -6.504 -19.859 1 83.62 38 SER B CA 1
ATOM 2168 C C . SER B 1 38 ? 14.477 -7.973 -19.672 1 83.62 38 SER B C 1
ATOM 2170 O O . SER B 1 38 ? 14.633 -8.445 -18.547 1 83.62 38 SER B O 1
ATOM 2172 N N . GLN B 1 39 ? 14.055 -8.734 -20.578 1 72.25 39 GLN B N 1
ATOM 2173 C CA . GLN B 1 39 ? 14.336 -10.156 -20.438 1 72.25 39 GLN B CA 1
ATOM 2174 C C . GLN B 1 39 ? 15.375 -10.617 -21.453 1 72.25 39 GLN B C 1
ATOM 2176 O O . GLN B 1 39 ? 15.234 -10.367 -22.656 1 72.25 39 GLN B O 1
ATOM 2181 N N . GLU B 1 40 ? 16.484 -10.945 -20.812 1 67.06 40 GLU B N 1
ATOM 2182 C CA . GLU B 1 40 ? 17.406 -11.586 -21.75 1 67.06 40 GLU B CA 1
ATOM 2183 C C . GLU B 1 40 ? 16.844 -12.922 -22.25 1 67.06 40 GLU B C 1
ATOM 2185 O O . GLU B 1 40 ? 16.141 -13.617 -21.516 1 67.06 40 GLU B O 1
ATOM 2190 N N . ALA B 1 41 ? 16.969 -13.188 -23.391 1 65.12 41 ALA B N 1
ATOM 2191 C CA . ALA B 1 41 ? 16.469 -14.383 -24.062 1 65.12 41 ALA B CA 1
ATOM 2192 C C . ALA B 1 41 ? 17.016 -15.648 -23.391 1 65.12 41 ALA B C 1
ATOM 2194 O O . ALA B 1 41 ? 18.219 -15.781 -23.203 1 65.12 41 ALA B O 1
ATOM 2195 N N . LEU B 1 42 ? 16.234 -16.25 -22.469 1 78.31 42 LEU B N 1
ATOM 2196 C CA . LEU B 1 42 ? 16.547 -17.625 -22.125 1 78.31 42 LEU B CA 1
ATOM 2197 C C . LEU B 1 42 ? 16.047 -18.578 -23.219 1 78.31 42 LEU B C 1
ATOM 2199 O O . LEU B 1 42 ? 14.844 -18.781 -23.375 1 78.31 42 LEU B O 1
ATOM 2203 N N . PRO B 1 43 ? 16.969 -19.016 -24.094 1 83.69 43 PRO B N 1
ATOM 2204 C CA . PRO B 1 43 ? 16.531 -19.891 -25.172 1 83.69 43 PRO B CA 1
ATOM 2205 C C . PRO B 1 43 ? 16.109 -21.281 -24.656 1 83.69 43 PRO B C 1
ATOM 2207 O O . PRO B 1 43 ? 16.922 -22.203 -24.656 1 83.69 43 PRO B O 1
ATOM 2210 N N . HIS B 1 44 ? 15.047 -21.438 -24.125 1 92.19 44 HIS B N 1
ATOM 2211 C CA . HIS B 1 44 ? 14.469 -22.688 -23.656 1 92.19 44 HIS B CA 1
ATOM 2212 C C . HIS B 1 44 ? 13.047 -22.875 -24.188 1 92.19 44 HIS B C 1
ATOM 2214 O O . HIS B 1 44 ? 12.219 -21.969 -24.109 1 92.19 44 HIS B O 1
ATOM 2220 N N . PRO B 1 45 ? 12.75 -23.969 -24.781 1 93.31 45 PRO B N 1
ATOM 2221 C CA . PRO B 1 45 ? 11.461 -24.188 -25.453 1 93.31 45 PRO B CA 1
ATOM 2222 C C . PRO B 1 45 ? 10.273 -24.078 -24.5 1 93.31 45 PRO B C 1
ATOM 2224 O O . PRO B 1 45 ? 9.148 -23.844 -24.938 1 93.31 45 PRO B O 1
ATOM 2227 N N . ARG B 1 46 ? 10.5 -24.297 -23.203 1 95.69 46 ARG B N 1
ATOM 2228 C CA . ARG B 1 46 ? 9.414 -24.266 -22.234 1 95.69 46 ARG B CA 1
ATOM 2229 C C . ARG B 1 46 ? 9.398 -22.953 -21.469 1 95.69 46 ARG B C 1
ATOM 2231 O O . ARG B 1 46 ? 8.688 -22.812 -20.469 1 95.69 46 ARG B O 1
ATOM 2238 N N . PHE B 1 47 ? 10.203 -21.969 -21.922 1 96.25 47 PHE B N 1
ATOM 2239 C CA . PHE B 1 47 ? 10.234 -20.625 -21.344 1 96.25 47 PHE B CA 1
ATOM 2240 C C . PHE B 1 47 ? 9.664 -19.609 -22.312 1 96.25 47 PHE B C 1
ATOM 2242 O O . PHE B 1 47 ? 10.086 -19.531 -23.469 1 96.25 47 PHE B O 1
ATOM 2249 N N . GLN B 1 48 ? 8.703 -18.906 -21.906 1 94.56 48 GLN B N 1
ATOM 2250 C CA . GLN B 1 48 ? 8.156 -17.781 -22.656 1 94.56 48 GLN B CA 1
ATOM 2251 C C . GLN B 1 48 ? 8.414 -16.453 -21.938 1 94.56 48 GLN B C 1
ATOM 2253 O O . GLN B 1 48 ? 8.062 -16.297 -20.766 1 94.56 48 GLN B O 1
ATOM 2258 N N . ALA B 1 49 ? 9.047 -15.547 -22.609 1 95.06 49 ALA B N 1
ATOM 2259 C CA . ALA B 1 49 ? 9.328 -14.227 -22.047 1 95.06 49 ALA B CA 1
ATOM 2260 C C . ALA B 1 49 ? 8.258 -13.219 -22.453 1 95.06 49 ALA B C 1
ATOM 2262 O O . ALA B 1 49 ? 7.871 -13.156 -23.625 1 95.06 49 ALA B O 1
ATOM 2263 N N . ILE B 1 50 ? 7.758 -12.492 -21.531 1 94.69 50 ILE B N 1
ATOM 2264 C CA . ILE B 1 50 ? 6.855 -11.375 -21.781 1 94.69 50 ILE B CA 1
ATOM 2265 C C . ILE B 1 50 ? 7.473 -10.086 -21.234 1 94.69 50 ILE B C 1
ATOM 2267 O O . ILE B 1 50 ? 7.82 -10 -20.062 1 94.69 50 ILE B O 1
ATOM 2271 N N . THR B 1 51 ? 7.629 -9.109 -22.094 1 94.88 51 THR B N 1
ATOM 2272 C CA . THR B 1 51 ? 8.258 -7.848 -21.719 1 94.88 51 THR B CA 1
ATOM 2273 C C . THR B 1 51 ? 7.207 -6.816 -21.328 1 94.88 51 THR B C 1
ATOM 2275 O O . THR B 1 51 ? 6.445 -6.344 -22.188 1 94.88 51 THR B O 1
ATOM 2278 N N . ILE B 1 52 ? 7.168 -6.48 -20.031 1 95.62 52 ILE B N 1
ATOM 2279 C CA . ILE B 1 52 ? 6.227 -5.512 -19.484 1 95.62 52 ILE B CA 1
ATOM 2280 C C . ILE B 1 52 ? 6.906 -4.711 -18.375 1 95.62 52 ILE B C 1
ATOM 2282 O O . ILE B 1 52 ? 7.625 -5.273 -17.547 1 95.62 52 ILE B O 1
ATOM 2286 N N . ASP B 1 53 ? 6.754 -3.445 -18.438 1 97 53 ASP B N 1
ATOM 2287 C CA . ASP B 1 53 ? 7.082 -2.633 -17.266 1 97 53 ASP B CA 1
ATOM 2288 C C . ASP B 1 53 ? 5.938 -2.633 -16.266 1 97 53 ASP B C 1
ATOM 2290 O O . ASP B 1 53 ? 4.961 -1.896 -16.422 1 97 53 ASP B O 1
ATOM 2294 N N . LEU B 1 54 ? 6.125 -3.363 -15.18 1 97.75 54 LEU B N 1
ATOM 2295 C CA . LEU B 1 54 ? 5.055 -3.564 -14.211 1 97.75 54 LEU B CA 1
ATOM 2296 C C . LEU B 1 54 ? 4.871 -2.326 -13.336 1 97.75 54 LEU B C 1
ATOM 2298 O O . LEU B 1 54 ? 3.939 -2.262 -12.531 1 97.75 54 LEU B O 1
ATOM 2302 N N . SER B 1 55 ? 5.727 -1.304 -13.508 1 97.25 55 SER B N 1
ATOM 2303 C CA . SER B 1 55 ? 5.52 -0.035 -12.82 1 97.25 55 SER B CA 1
ATOM 2304 C C . SER B 1 55 ? 4.652 0.909 -13.641 1 97.25 55 SER B C 1
ATOM 2306 O O . SER B 1 55 ? 4.422 2.053 -13.25 1 97.25 55 SER B O 1
ATOM 2308 N N . ASN B 1 56 ? 4.227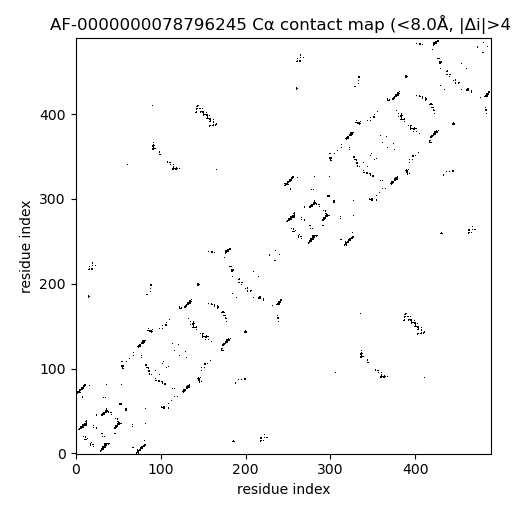 0.471 -14.773 1 97 56 ASN B N 1
ATOM 2309 C CA . ASN B 1 56 ? 3.342 1.216 -15.664 1 97 56 ASN B CA 1
ATOM 2310 C C . ASN B 1 56 ? 1.956 0.581 -15.734 1 97 56 ASN B C 1
ATOM 2312 O O . ASN B 1 56 ? 1.77 -0.442 -16.391 1 97 56 ASN B O 1
ATOM 2316 N N . PHE B 1 57 ? 0.984 1.233 -15.133 1 97 57 PHE B N 1
ATOM 2317 C CA . PHE B 1 57 ? -0.364 0.695 -14.992 1 97 57 PHE B CA 1
ATOM 2318 C C . PHE B 1 57 ? -0.966 0.38 -16.359 1 97 57 PHE B C 1
ATOM 2320 O O . PHE B 1 57 ? -1.516 -0.704 -16.562 1 97 57 PHE B O 1
ATOM 2327 N N . GLN B 1 58 ? -0.858 1.332 -17.234 1 96.56 58 GLN B N 1
ATOM 2328 C CA . GLN B 1 58 ? -1.464 1.152 -18.547 1 96.56 58 GLN B CA 1
ATOM 2329 C C . GLN B 1 58 ? -0.82 -0.012 -19.297 1 96.56 58 GLN B C 1
ATOM 2331 O O . GLN B 1 58 ? -1.509 -0.776 -19.984 1 96.56 58 GLN B O 1
ATOM 2336 N N . GLU B 1 59 ? 0.448 -0.178 -19.188 1 96.25 59 GLU B N 1
ATOM 2337 C CA . GLU B 1 59 ? 1.138 -1.293 -19.828 1 96.25 59 GLU B CA 1
ATOM 2338 C C . GLU B 1 59 ? 0.664 -2.631 -19.281 1 96.25 59 GLU B C 1
ATOM 2340 O O . GLU B 1 59 ? 0.52 -3.605 -20.016 1 96.25 59 GLU B O 1
ATOM 2345 N N . ILE B 1 60 ? 0.441 -2.717 -18 1 97.38 60 ILE B N 1
ATOM 2346 C CA . ILE B 1 60 ? -0.073 -3.934 -17.375 1 97.38 60 ILE B CA 1
ATOM 2347 C C . ILE B 1 60 ? -1.426 -4.289 -17.984 1 97.38 60 ILE B C 1
ATOM 2349 O O . ILE B 1 60 ? -1.642 -5.43 -18.422 1 97.38 60 ILE B O 1
ATOM 2353 N N . LEU B 1 61 ? -2.285 -3.287 -18.078 1 96.38 61 LEU B N 1
ATOM 2354 C CA . LEU B 1 61 ? -3.633 -3.518 -18.578 1 96.38 61 LEU B CA 1
ATOM 2355 C C . LEU B 1 61 ? -3.594 -4.039 -20.016 1 96.38 61 LEU B C 1
ATOM 2357 O O . LEU B 1 61 ? -4.34 -4.953 -20.375 1 96.38 61 LEU B O 1
ATOM 2361 N N . ASP B 1 62 ? -2.701 -3.488 -20.781 1 96.06 62 ASP B N 1
ATOM 2362 C CA . ASP B 1 62 ? -2.615 -3.811 -22.203 1 96.06 62 ASP B CA 1
ATOM 2363 C C . ASP B 1 62 ? -2.127 -5.242 -22.406 1 96.06 62 ASP B C 1
ATOM 2365 O O . ASP B 1 62 ? -2.395 -5.848 -23.453 1 96.06 62 ASP B O 1
ATOM 2369 N N . HIS B 1 63 ? -1.456 -5.828 -21.438 1 94.75 63 HIS B N 1
ATOM 2370 C CA . HIS B 1 63 ? -0.785 -7.102 -21.672 1 94.75 63 HIS B CA 1
ATOM 2371 C C . HIS B 1 63 ? -1.293 -8.18 -20.719 1 94.75 63 HIS B C 1
ATOM 2373 O O . HIS B 1 63 ? -0.887 -9.336 -20.812 1 94.75 63 HIS B O 1
ATOM 2379 N N . ILE B 1 64 ? -2.18 -7.836 -19.797 1 94.12 64 ILE B N 1
ATOM 2380 C CA . ILE B 1 64 ? -2.525 -8.68 -18.656 1 94.12 64 ILE B CA 1
ATOM 2381 C C . ILE B 1 64 ? -3.113 -10 -19.156 1 94.12 64 ILE B C 1
ATOM 2383 O O . ILE B 1 64 ? -2.836 -11.062 -18.594 1 94.12 64 ILE B O 1
ATOM 2387 N N . ASN B 1 65 ? -3.877 -10.016 -20.203 1 90.44 65 ASN B N 1
ATOM 2388 C CA . ASN B 1 65 ? -4.488 -11.242 -20.719 1 90.44 65 ASN B CA 1
ATOM 2389 C C . ASN B 1 65 ? -3.443 -12.203 -21.266 1 90.44 65 ASN B C 1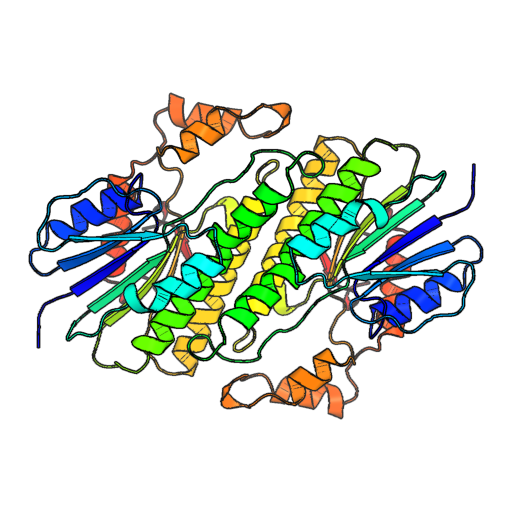
ATOM 2391 O O . ASN B 1 65 ? -3.607 -13.422 -21.172 1 90.44 65 ASN B O 1
ATOM 2395 N N . GLY B 1 66 ? -2.381 -11.664 -21.781 1 92.75 66 GLY B N 1
ATOM 2396 C CA . GLY B 1 66 ? -1.328 -12.484 -22.359 1 92.75 66 GLY B CA 1
ATOM 2397 C C . GLY B 1 66 ? -0.495 -13.211 -21.312 1 92.75 66 GLY B C 1
ATOM 2398 O O . GLY B 1 66 ? 0.181 -14.188 -21.625 1 92.75 66 GLY B O 1
ATOM 2399 N N . ILE B 1 67 ? -0.581 -12.789 -20.094 1 95.94 67 ILE B N 1
ATOM 2400 C CA . ILE B 1 67 ? 0.206 -13.352 -19 1 95.94 67 ILE B CA 1
ATOM 2401 C C . ILE B 1 67 ? -0.416 -14.672 -18.547 1 95.94 67 ILE B C 1
ATOM 2403 O O . ILE B 1 67 ? 0.287 -15.562 -18.062 1 95.94 67 ILE B O 1
ATOM 2407 N N . PHE B 1 68 ? -1.733 -14.836 -18.688 1 97 68 PHE B N 1
ATOM 2408 C CA . PHE B 1 68 ? -2.459 -15.977 -18.156 1 97 68 PHE B CA 1
ATOM 2409 C C . PHE B 1 68 ? -3.088 -16.797 -19.266 1 97 68 PHE B C 1
ATOM 2411 O O . PHE B 1 68 ? -4.262 -16.609 -19.594 1 97 68 PHE B O 1
ATOM 2418 N N . PRO B 1 69 ? -2.389 -17.75 -19.812 1 94.56 69 PRO B N 1
ATOM 2419 C CA . PRO B 1 69 ? -2.906 -18.516 -20.953 1 94.56 69 PRO B CA 1
ATOM 2420 C C . PRO B 1 69 ? -3.938 -19.562 -20.531 1 94.56 69 PRO B C 1
ATOM 2422 O O . PRO B 1 69 ? -4.008 -19.938 -19.359 1 94.56 69 PRO B O 1
ATOM 2425 N N . GLU B 1 70 ? -4.668 -19.906 -21.547 1 90.44 70 GLU B N 1
ATOM 2426 C CA . GLU B 1 70 ? -5.496 -21.109 -21.375 1 90.44 70 GLU B CA 1
ATOM 2427 C C . GLU B 1 70 ? -4.664 -22.375 -21.5 1 90.44 70 GLU B C 1
ATOM 2429 O O . GLU B 1 70 ? -3.59 -22.359 -22.109 1 90.44 70 GLU B O 1
ATOM 2434 N N . GLY B 1 71 ? -5.152 -23.406 -20.844 1 86.75 71 GLY B N 1
ATOM 2435 C CA . GLY B 1 71 ? -4.492 -24.703 -20.969 1 86.75 71 GLY B CA 1
ATOM 2436 C C . GLY B 1 71 ? -4.902 -25.688 -19.891 1 86.75 71 GLY B C 1
ATOM 2437 O O . GLY B 1 71 ? -5.633 -25.328 -18.969 1 86.75 71 GLY B O 1
ATOM 2438 N N . ASP B 1 72 ? -4.508 -26.875 -20.234 1 88.44 72 ASP B N 1
ATOM 2439 C CA . ASP B 1 72 ? -4.789 -27.953 -19.281 1 88.44 72 ASP B CA 1
ATOM 2440 C C . ASP B 1 72 ? -3.582 -28.219 -18.375 1 88.44 72 ASP B C 1
ATOM 2442 O O . ASP B 1 72 ? -2.77 -29.094 -18.672 1 88.44 72 ASP B O 1
ATOM 2446 N N . PHE B 1 73 ? -3.451 -27.469 -17.359 1 94 73 PHE B N 1
ATOM 2447 C CA . PHE B 1 73 ? -2.383 -27.609 -16.391 1 94 73 PHE B CA 1
ATOM 2448 C C . PHE B 1 73 ? -2.91 -28.234 -15.094 1 94 73 PHE B C 1
ATOM 2450 O O . PHE B 1 73 ? -4.016 -27.906 -14.656 1 94 73 PHE B O 1
ATOM 2457 N N . TRP B 1 74 ? -2.164 -29.219 -14.617 1 94.56 74 TRP B N 1
ATOM 2458 C CA . TRP B 1 74 ? -2.59 -29.781 -13.336 1 94.56 74 TRP B CA 1
ATOM 2459 C C . TRP B 1 74 ? -2.268 -28.812 -12.195 1 94.56 74 TRP B C 1
ATOM 2461 O O . TRP B 1 74 ? -2.852 -28.906 -11.109 1 94.56 74 TRP B O 1
ATOM 2471 N N . LYS B 1 75 ? -1.277 -27.906 -12.477 1 97.06 75 LYS B N 1
ATOM 2472 C CA . LYS B 1 75 ? -0.812 -26.922 -11.5 1 97.06 75 LYS B CA 1
ATOM 2473 C C . LYS B 1 75 ? -0.491 -25.594 -12.164 1 97.06 75 LYS B C 1
ATOM 2475 O O . LYS B 1 75 ? 0.136 -25.562 -13.227 1 97.06 75 LYS B O 1
ATOM 2480 N N . VAL B 1 76 ? -1.012 -24.5 -11.578 1 97.94 76 VAL B N 1
ATOM 2481 C CA . VAL B 1 76 ? -0.674 -23.156 -12.031 1 97.94 76 VAL B CA 1
ATOM 2482 C C . VAL B 1 76 ? -0.241 -22.312 -10.844 1 97.94 76 VAL B C 1
ATOM 2484 O O . VAL B 1 76 ? -0.944 -22.234 -9.836 1 97.94 76 VAL B O 1
ATOM 2487 N N . VAL B 1 77 ? 0.963 -21.703 -10.93 1 98.69 77 VAL B N 1
ATOM 2488 C CA . VAL B 1 77 ? 1.514 -20.906 -9.836 1 98.69 77 VAL B CA 1
ATOM 2489 C C . VAL B 1 77 ? 1.859 -19.5 -10.344 1 98.69 77 VAL B C 1
ATOM 2491 O O . VAL B 1 77 ? 2.523 -19.359 -11.375 1 98.69 77 VAL B O 1
ATOM 2494 N N . LEU B 1 78 ? 1.321 -18.516 -9.734 1 98.81 78 LEU B N 1
ATOM 2495 C CA . LEU B 1 78 ? 1.741 -17.141 -9.938 1 98.81 78 LEU B CA 1
ATOM 2496 C C . LEU B 1 78 ? 2.734 -16.703 -8.859 1 98.81 78 LEU B C 1
ATOM 2498 O O . LEU B 1 78 ? 2.439 -16.797 -7.668 1 98.81 78 LEU B O 1
ATOM 2502 N N . VAL B 1 79 ? 3.91 -16.328 -9.273 1 98.88 79 VAL B N 1
ATOM 2503 C CA . VAL B 1 79 ? 4.914 -15.789 -8.352 1 98.88 79 VAL B CA 1
ATOM 2504 C C . VAL B 1 79 ? 5.141 -14.305 -8.633 1 98.88 79 VAL B C 1
ATOM 2506 O O . VAL B 1 79 ? 5.859 -13.945 -9.57 1 98.88 79 VAL B O 1
ATOM 2509 N N . ASN B 1 80 ? 4.52 -13.5 -7.836 1 98.75 80 ASN B N 1
ATOM 2510 C CA . ASN B 1 80 ? 4.801 -12.07 -7.855 1 98.75 80 ASN B CA 1
ATOM 2511 C C . ASN B 1 80 ? 6.129 -11.75 -7.176 1 98.75 80 ASN B C 1
ATOM 2513 O O . ASN B 1 80 ? 6.164 -11.461 -5.977 1 98.75 80 ASN B O 1
ATOM 2517 N N . ASN B 1 81 ? 7.141 -11.734 -7.949 1 98.06 81 ASN B N 1
ATOM 2518 C CA . ASN B 1 81 ? 8.5 -11.578 -7.438 1 98.06 81 ASN B CA 1
ATOM 2519 C C . ASN B 1 81 ? 9.07 -10.195 -7.75 1 98.06 81 ASN B C 1
ATOM 2521 O O . ASN B 1 81 ? 9.953 -9.711 -7.047 1 98.06 81 ASN B O 1
ATOM 2525 N N . ALA B 1 82 ? 8.516 -9.562 -8.828 1 97.25 82 ALA B N 1
ATOM 2526 C CA . ALA B 1 82 ? 9 -8.234 -9.18 1 97.25 82 ALA B CA 1
ATOM 2527 C C . ALA B 1 82 ? 8.867 -7.27 -8.008 1 97.25 82 ALA B C 1
ATOM 2529 O O . ALA B 1 82 ? 7.852 -7.277 -7.305 1 97.25 82 ALA B O 1
ATOM 2530 N N . GLY B 1 83 ? 9.859 -6.508 -7.73 1 95.69 83 GLY B N 1
ATOM 2531 C CA . GLY B 1 83 ? 9.859 -5.512 -6.668 1 95.69 83 GLY B CA 1
ATOM 2532 C C . GLY B 1 83 ? 11.023 -4.543 -6.758 1 95.69 83 GLY B C 1
ATOM 2533 O O . GLY B 1 83 ? 11.992 -4.797 -7.473 1 95.69 83 GLY B O 1
ATOM 2534 N N . TRP B 1 84 ? 10.867 -3.49 -6.121 1 95 84 TRP B N 1
ATOM 2535 C CA . TRP B 1 84 ? 11.875 -2.434 -6.102 1 95 84 TRP B CA 1
ATOM 2536 C C . TRP B 1 84 ? 11.945 -1.773 -4.73 1 95 84 TRP B C 1
ATOM 2538 O O . TRP B 1 84 ? 10.914 -1.486 -4.117 1 95 84 TRP B O 1
ATOM 2548 N N . ILE B 1 85 ? 13.148 -1.636 -4.273 1 94.12 85 ILE B N 1
ATOM 2549 C CA . ILE B 1 85 ? 13.359 -0.977 -2.988 1 94.12 85 ILE B CA 1
ATOM 2550 C C . ILE B 1 85 ? 12.992 0.501 -3.1 1 94.12 85 ILE B C 1
ATOM 2552 O O . ILE B 1 85 ? 12.672 1.145 -2.098 1 94.12 85 ILE B O 1
ATOM 2556 N N . GLY B 1 86 ? 13.023 1.038 -4.324 1 94.25 86 GLY B N 1
ATOM 2557 C CA . GLY B 1 86 ? 12.758 2.451 -4.543 1 94.25 86 GLY B CA 1
ATOM 2558 C C . GLY B 1 86 ? 13.945 3.338 -4.227 1 94.25 86 GLY B C 1
ATOM 2559 O O . GLY B 1 86 ? 15.062 2.848 -4.07 1 94.25 86 GLY B O 1
ATOM 2560 N N . GLU B 1 87 ? 13.688 4.648 -4.27 1 94.5 87 GLU B N 1
ATOM 2561 C CA . GLU B 1 87 ? 14.68 5.625 -3.824 1 94.5 87 GLU B CA 1
ATOM 2562 C C . GLU B 1 87 ? 14.938 5.504 -2.322 1 94.5 87 GLU B C 1
ATOM 2564 O O . GLU B 1 87 ? 14 5.582 -1.522 1 94.5 87 GLU B O 1
ATOM 2569 N N . ILE B 1 88 ? 16.156 5.215 -1.992 1 95.31 88 ILE B N 1
ATOM 2570 C CA . ILE B 1 88 ? 16.516 5.168 -0.579 1 95.31 88 ILE B CA 1
ATOM 2571 C C . ILE B 1 88 ? 16.781 6.582 -0.066 1 95.31 88 ILE B C 1
ATOM 2573 O O . ILE B 1 88 ? 17.891 7.098 -0.202 1 95.31 88 ILE B O 1
ATOM 2577 N N . GLU B 1 89 ? 15.805 7.18 0.413 1 96.19 89 GLU B N 1
ATOM 2578 C CA . GLU B 1 89 ? 15.789 8.57 0.849 1 96.19 89 GLU B CA 1
ATOM 2579 C C . GLU B 1 89 ? 14.664 8.82 1.853 1 96.19 89 GLU B C 1
ATOM 2581 O O . GLU B 1 89 ? 13.648 8.117 1.842 1 96.19 89 GLU B O 1
ATOM 2586 N N . HIS B 1 90 ? 14.922 9.758 2.738 1 97.25 90 HIS B N 1
ATOM 2587 C CA . HIS B 1 90 ? 13.852 10.156 3.645 1 97.25 90 HIS B CA 1
ATOM 2588 C C . HIS B 1 90 ? 12.766 10.938 2.908 1 97.25 90 HIS B C 1
ATOM 2590 O O . HIS B 1 90 ? 13.047 11.594 1.904 1 97.25 90 HIS B O 1
ATOM 2596 N N . LEU B 1 91 ? 11.492 10.828 3.381 1 97.56 91 LEU B N 1
ATOM 2597 C CA . LEU B 1 91 ? 10.414 11.656 2.848 1 97.56 91 LEU B CA 1
ATOM 2598 C C . LEU B 1 91 ? 10.797 13.133 2.9 1 97.56 91 LEU B C 1
ATOM 2600 O O . LEU B 1 91 ? 11.398 13.594 3.871 1 97.56 91 LEU B O 1
ATOM 2604 N N . GLY B 1 92 ? 10.414 13.93 2.047 1 97.44 92 GLY B N 1
ATOM 2605 C CA . GLY B 1 92 ? 10.82 15.312 1.869 1 97.44 92 GLY B CA 1
ATOM 2606 C C . GLY B 1 92 ? 11.891 15.484 0.803 1 97.44 92 GLY B C 1
ATOM 2607 O O . GLY B 1 92 ? 12.078 16.578 0.278 1 97.44 92 GLY B O 1
ATOM 2608 N N . LYS B 1 93 ? 12.516 14.375 0.509 1 96.75 93 LYS B N 1
ATOM 2609 C CA . LYS B 1 93 ? 13.617 14.422 -0.449 1 96.75 93 LYS B CA 1
ATOM 2610 C C . LYS B 1 93 ? 13.375 13.461 -1.607 1 96.75 93 LYS B C 1
ATOM 2612 O O . LYS B 1 93 ? 14.18 13.383 -2.537 1 96.75 93 LYS B O 1
ATOM 2617 N N . MET B 1 94 ? 12.328 12.742 -1.591 1 96.75 94 MET B N 1
ATOM 2618 C CA . MET B 1 94 ? 12.031 11.758 -2.621 1 96.75 94 MET B CA 1
ATOM 2619 C C . MET B 1 94 ? 11.406 12.422 -3.848 1 96.75 94 MET B C 1
ATOM 2621 O O . MET B 1 94 ? 10.742 13.453 -3.73 1 96.75 94 MET B O 1
ATOM 2625 N N . SER B 1 95 ? 11.664 11.828 -5.012 1 97.25 95 SER B N 1
ATOM 2626 C CA . SER B 1 95 ? 10.938 12.266 -6.199 1 97.25 95 SER B CA 1
ATOM 2627 C C . SER B 1 95 ? 9.531 11.68 -6.23 1 97.25 95 SER B C 1
ATOM 2629 O O . SER B 1 95 ? 9.32 10.523 -5.859 1 97.25 95 SER B O 1
ATOM 2631 N N . PRO B 1 96 ? 8.539 12.477 -6.656 1 97.62 96 PRO B N 1
ATOM 2632 C CA . PRO B 1 96 ? 7.172 11.961 -6.762 1 97.62 96 PRO B CA 1
ATOM 2633 C C . PRO B 1 96 ? 7.078 10.734 -7.66 1 97.62 96 PRO B C 1
ATOM 2635 O O . PRO B 1 96 ? 6.309 9.812 -7.375 1 97.62 96 PRO B O 1
ATOM 2638 N N . GLU B 1 97 ? 7.836 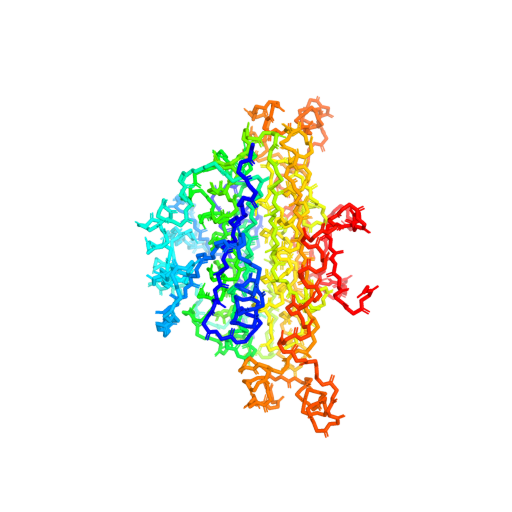10.695 -8.695 1 97.44 97 GLU B N 1
ATOM 2639 C CA . GLU B 1 97 ? 7.809 9.578 -9.625 1 97.44 97 GLU B CA 1
ATOM 2640 C C . GLU B 1 97 ? 8.297 8.297 -8.961 1 97.44 97 GLU B C 1
ATOM 2642 O O . GLU B 1 97 ? 7.758 7.215 -9.203 1 97.44 97 GLU B O 1
ATOM 2647 N N . SER B 1 98 ? 9.344 8.445 -8.172 1 97.56 98 SER B N 1
ATOM 2648 C CA . SER B 1 98 ? 9.867 7.281 -7.469 1 97.56 98 SER B CA 1
ATOM 2649 C C . SER B 1 98 ? 8.844 6.723 -6.488 1 97.56 98 SER B C 1
ATOM 2651 O O . SER B 1 98 ? 8.688 5.504 -6.371 1 97.56 98 SER B O 1
ATOM 2653 N N . ILE B 1 99 ? 8.156 7.594 -5.781 1 98.38 99 ILE B N 1
ATOM 2654 C CA . ILE B 1 99 ? 7.098 7.191 -4.867 1 98.38 99 ILE B CA 1
ATOM 2655 C C . ILE B 1 99 ? 6.031 6.406 -5.629 1 98.38 99 ILE B C 1
ATOM 2657 O O . ILE B 1 99 ? 5.676 5.289 -5.242 1 98.38 99 ILE B O 1
ATOM 2661 N N . TYR B 1 100 ? 5.621 6.953 -6.691 1 98.25 100 TYR B N 1
ATOM 2662 C CA . TYR B 1 100 ? 4.578 6.359 -7.52 1 98.25 100 TYR B CA 1
ATOM 2663 C C . TYR B 1 100 ? 5.008 4.992 -8.039 1 98.25 100 TYR B C 1
ATOM 2665 O O . TYR B 1 100 ? 4.277 4.008 -7.887 1 98.25 100 TYR B O 1
ATOM 2673 N N . LYS B 1 101 ? 6.145 4.961 -8.609 1 97.88 101 LYS B N 1
ATOM 2674 C CA . LYS B 1 101 ? 6.633 3.732 -9.227 1 97.88 101 LYS B CA 1
ATOM 2675 C C . LYS B 1 101 ? 6.785 2.619 -8.195 1 97.88 101 LYS B C 1
ATOM 2677 O O . LYS B 1 101 ? 6.508 1.454 -8.484 1 97.88 101 LYS B O 1
ATOM 2682 N N . THR B 1 102 ? 7.227 2.93 -7.012 1 98.12 102 THR B N 1
ATOM 2683 C CA . THR B 1 102 ? 7.418 1.937 -5.961 1 98.12 102 THR B CA 1
ATOM 2684 C C . THR B 1 102 ? 6.098 1.252 -5.621 1 98.12 102 THR B C 1
ATOM 2686 O O . THR B 1 102 ? 6.02 0.022 -5.574 1 98.12 102 THR B O 1
ATOM 2689 N N . PHE B 1 103 ? 5.059 2.031 -5.469 1 98.56 103 PHE B N 1
ATOM 2690 C CA . PHE B 1 103 ? 3.777 1.462 -5.074 1 98.56 103 PHE B CA 1
ATOM 2691 C C . PHE B 1 103 ? 3.133 0.72 -6.238 1 98.56 103 PHE B C 1
ATOM 2693 O O . PHE B 1 103 ? 2.498 -0.319 -6.043 1 98.56 103 PHE B O 1
ATOM 2700 N N . VAL B 1 104 ? 3.281 1.255 -7.426 1 98.5 104 VAL B N 1
ATOM 2701 C CA . VAL B 1 104 ? 2.697 0.573 -8.578 1 98.5 104 VAL B CA 1
ATOM 2702 C C . VAL B 1 104 ? 3.363 -0.787 -8.766 1 98.5 104 VAL B C 1
ATOM 2704 O O . VAL B 1 104 ? 2.682 -1.806 -8.906 1 98.5 104 VAL B O 1
ATOM 2707 N N . LEU B 1 105 ? 4.598 -0.794 -8.672 1 98.38 105 LEU B N 1
ATOM 2708 C CA . LEU B 1 105 ? 5.344 -2.023 -8.93 1 98.38 105 LEU B CA 1
ATOM 2709 C C . LEU B 1 105 ? 5.156 -3.018 -7.789 1 98.38 105 LEU B C 1
ATOM 2711 O O . LEU B 1 105 ? 4.918 -4.203 -8.023 1 98.38 105 LEU B O 1
ATOM 2715 N N . ASN B 1 106 ? 5.254 -2.562 -6.551 1 98.38 106 ASN B N 1
ATOM 2716 C CA . ASN B 1 106 ? 5.328 -3.463 -5.406 1 98.38 106 ASN B CA 1
ATOM 2717 C C . ASN B 1 106 ? 3.939 -3.871 -4.922 1 98.38 106 ASN B C 1
ATOM 2719 O O . ASN B 1 106 ? 3.791 -4.871 -4.215 1 98.38 106 ASN B O 1
ATOM 2723 N N . THR B 1 107 ? 2.945 -3.059 -5.223 1 98.44 107 THR B N 1
ATOM 2724 C CA . THR B 1 107 ? 1.647 -3.309 -4.609 1 98.44 107 THR B CA 1
ATOM 2725 C C . THR B 1 107 ? 0.56 -3.43 -5.672 1 98.44 107 THR B C 1
ATOM 2727 O O . THR B 1 107 ? -0.139 -4.441 -5.742 1 98.44 107 THR B O 1
ATOM 2730 N N . ILE B 1 108 ? 0.484 -2.455 -6.539 1 98.62 108 ILE B N 1
ATOM 2731 C CA . ILE B 1 108 ? -0.627 -2.408 -7.48 1 98.62 108 ILE B CA 1
ATOM 2732 C C . ILE B 1 108 ? -0.477 -3.527 -8.508 1 98.62 108 ILE B C 1
ATOM 2734 O O . ILE B 1 108 ? -1.435 -4.25 -8.797 1 98.62 108 ILE B O 1
ATOM 2738 N N . ALA B 1 109 ? 0.687 -3.682 -9.047 1 98.69 109 ALA B N 1
ATOM 2739 C CA . ALA B 1 109 ? 0.93 -4.695 -10.07 1 98.69 109 ALA B CA 1
ATOM 2740 C C . ALA B 1 109 ? 0.61 -6.094 -9.547 1 98.69 109 ALA B C 1
ATOM 2742 O O . ALA B 1 109 ? -0.192 -6.816 -10.141 1 98.69 109 ALA B O 1
ATOM 2743 N N . PRO B 1 110 ? 1.163 -6.512 -8.414 1 98.69 110 PRO B N 1
ATOM 2744 C CA . PRO B 1 110 ? 0.814 -7.84 -7.914 1 98.69 110 PRO B CA 1
ATOM 2745 C C . PRO B 1 110 ? -0.68 -7.996 -7.637 1 98.69 110 PRO B C 1
ATOM 2747 O O . PRO B 1 110 ? -1.229 -9.094 -7.793 1 98.69 110 PRO B O 1
ATOM 2750 N N . THR B 1 111 ? -1.338 -6.922 -7.168 1 98.75 111 THR B N 1
ATOM 2751 C CA . THR B 1 111 ? -2.773 -6.984 -6.922 1 98.75 111 THR B CA 1
ATOM 2752 C C . THR B 1 111 ? -3.535 -7.234 -8.219 1 98.75 111 THR B C 1
ATOM 2754 O O . THR B 1 111 ? -4.426 -8.086 -8.266 1 98.75 111 THR B O 1
ATOM 2757 N N . LEU B 1 112 ? -3.162 -6.48 -9.234 1 98.75 112 LEU B N 1
ATOM 2758 C CA . LEU B 1 112 ? -3.787 -6.645 -10.547 1 98.75 112 LEU B CA 1
ATOM 2759 C C . LEU B 1 112 ? -3.58 -8.055 -11.078 1 98.75 112 LEU B C 1
ATOM 2761 O O . LEU B 1 112 ? -4.508 -8.664 -11.617 1 98.75 112 LEU B O 1
ATOM 2765 N N . LEU B 1 113 ? -2.416 -8.578 -10.914 1 98.69 113 LEU B N 1
ATOM 2766 C CA . LEU B 1 113 ? -2.094 -9.906 -11.422 1 98.69 113 LEU B CA 1
ATOM 2767 C C . LEU B 1 113 ? -2.822 -10.977 -10.617 1 98.69 113 LEU B C 1
ATOM 2769 O O . LEU B 1 113 ? -3.301 -11.969 -11.18 1 98.69 113 LEU B O 1
ATOM 2773 N N . MET B 1 114 ? -2.895 -10.82 -9.281 1 98.56 114 MET B N 1
ATOM 2774 C CA . MET B 1 114 ? -3.68 -11.742 -8.469 1 98.56 114 MET B CA 1
ATOM 2775 C C . MET B 1 114 ? -5.141 -11.75 -8.906 1 98.56 114 MET B C 1
ATOM 2777 O O . MET B 1 114 ? -5.75 -12.812 -9.039 1 98.56 114 MET B O 1
ATOM 2781 N N . ASN B 1 115 ? -5.652 -10.5 -9.07 1 98.5 115 ASN B N 1
ATOM 2782 C CA . ASN B 1 115 ? -7.035 -10.359 -9.516 1 98.5 115 ASN B CA 1
ATOM 2783 C C . ASN B 1 115 ? -7.273 -11.094 -10.836 1 98.5 115 ASN B C 1
ATOM 2785 O O . ASN B 1 115 ? -8.25 -11.836 -10.969 1 98.5 115 ASN B O 1
ATOM 2789 N N . ALA B 1 116 ? -6.426 -10.953 -11.773 1 98.31 116 ALA B N 1
ATOM 2790 C CA . ALA B 1 116 ? -6.535 -11.586 -13.086 1 98.31 116 ALA B CA 1
ATOM 2791 C C . ALA B 1 116 ? -6.359 -13.102 -12.969 1 98.31 116 ALA B C 1
ATOM 2793 O O . ALA B 1 116 ? -7.07 -13.867 -13.633 1 98.31 116 ALA B O 1
ATOM 2794 N N . PHE B 1 117 ? -5.391 -13.586 -12.195 1 98.38 117 PHE B N 1
ATOM 2795 C CA . PHE B 1 117 ? -5.137 -15 -11.969 1 98.38 117 PHE B CA 1
ATOM 2796 C C . PHE B 1 117 ? -6.379 -15.695 -11.414 1 98.38 117 PHE B C 1
ATOM 2798 O O . PHE B 1 117 ? -6.789 -16.734 -11.922 1 98.38 117 PHE B O 1
ATOM 2805 N N . ILE B 1 118 ? -6.965 -15.102 -10.359 1 97.88 118 ILE B N 1
ATOM 2806 C CA . ILE B 1 118 ? -8.133 -15.68 -9.695 1 97.88 118 ILE B CA 1
ATOM 2807 C C . ILE B 1 118 ? -9.312 -15.695 -10.656 1 97.88 118 ILE B C 1
ATOM 2809 O O . ILE B 1 118 ? -10.078 -16.656 -10.703 1 97.88 118 ILE B O 1
ATOM 2813 N N . LYS B 1 119 ? -9.445 -14.586 -11.453 1 96.75 119 LYS B N 1
ATOM 2814 C CA . LYS B 1 119 ? -10.508 -14.531 -12.453 1 96.75 119 LYS B CA 1
ATOM 2815 C C . LYS B 1 119 ? -10.375 -15.656 -13.469 1 96.75 119 LYS B C 1
ATOM 2817 O O . LYS B 1 119 ? -11.367 -16.297 -13.836 1 96.75 119 LYS B O 1
ATOM 2822 N N . LYS B 1 120 ? -9.188 -15.922 -13.867 1 96.38 120 LYS B N 1
ATOM 2823 C CA . LYS B 1 120 ? -8.914 -16.859 -14.945 1 96.38 120 LYS B CA 1
ATOM 2824 C C . LYS B 1 120 ? -8.992 -18.312 -14.445 1 96.38 120 LYS B C 1
ATOM 2826 O O . LYS B 1 120 ? -9.539 -19.172 -15.125 1 96.38 120 LYS B O 1
ATOM 2831 N N . TYR B 1 121 ? -8.453 -18.562 -13.258 1 96.06 121 TYR B N 1
ATOM 2832 C CA . TYR B 1 121 ? -8.219 -19.938 -12.852 1 96.06 121 TYR B CA 1
ATOM 2833 C C . TYR B 1 121 ? -9.055 -20.297 -11.625 1 96.06 121 TYR B C 1
ATOM 2835 O O . TYR B 1 121 ? -9.023 -21.438 -11.156 1 96.06 121 TYR B O 1
ATOM 2843 N N . GLY B 1 122 ? -9.789 -19.391 -11.07 1 93.88 122 GLY B N 1
ATOM 2844 C CA . GLY B 1 122 ? -10.477 -19.547 -9.797 1 93.88 122 GLY B CA 1
ATOM 2845 C C . GLY B 1 122 ? -11.484 -20.672 -9.805 1 93.88 122 GLY B C 1
ATOM 2846 O O . GLY B 1 122 ? -11.758 -21.281 -8.766 1 93.88 122 GLY B O 1
ATOM 2847 N N . ASP B 1 123 ? -12 -21.016 -10.961 1 92.25 123 ASP B N 1
ATOM 2848 C CA . ASP B 1 123 ? -13.078 -22 -11.031 1 92.25 123 ASP B CA 1
ATOM 2849 C C . ASP B 1 123 ? -12.531 -23.391 -11.375 1 92.25 123 ASP B C 1
ATOM 2851 O O . ASP B 1 123 ? -13.297 -24.344 -11.5 1 92.25 123 ASP B O 1
ATOM 2855 N N . GLN B 1 124 ? -11.266 -23.469 -11.477 1 91.88 124 GLN B N 1
ATOM 2856 C CA . GLN B 1 124 ? -10.656 -24.75 -11.797 1 91.88 124 GLN B CA 1
ATOM 2857 C C . GLN B 1 124 ? -10.305 -25.531 -10.531 1 91.88 124 GLN B C 1
ATOM 2859 O O . GLN B 1 124 ? -9.133 -25.797 -10.266 1 91.88 124 GLN B O 1
ATOM 2864 N N . LYS B 1 125 ? -11.219 -26.062 -9.93 1 87.5 125 LYS B N 1
ATOM 2865 C CA . LYS B 1 125 ? -11.117 -26.594 -8.578 1 87.5 125 LYS B CA 1
ATOM 2866 C C . LYS B 1 125 ? -10.359 -27.922 -8.562 1 87.5 125 LYS B C 1
ATOM 2868 O O . LYS B 1 125 ? -9.883 -28.359 -7.516 1 87.5 125 LYS B O 1
ATOM 2873 N N . ASP B 1 126 ? -10.156 -28.531 -9.68 1 88.5 126 ASP B N 1
ATOM 2874 C CA . ASP B 1 126 ? -9.469 -29.812 -9.766 1 88.5 126 ASP B CA 1
ATOM 2875 C C . ASP B 1 126 ? -7.969 -29.609 -10.008 1 88.5 126 ASP B C 1
ATOM 2877 O O . ASP B 1 126 ? -7.207 -30.578 -10.039 1 88.5 126 ASP B O 1
ATOM 2881 N N . LYS B 1 127 ? -7.59 -28.375 -10.117 1 91.94 127 LYS B N 1
ATOM 2882 C CA . LYS B 1 127 ? -6.195 -28.016 -10.359 1 91.94 127 LYS B CA 1
ATOM 2883 C C . LYS B 1 127 ? -5.57 -27.375 -9.125 1 91.94 127 LYS B C 1
ATOM 2885 O O . LYS B 1 127 ? -6.273 -26.781 -8.305 1 91.94 127 LYS B O 1
ATOM 2890 N N . GLN B 1 128 ? -4.312 -27.672 -8.977 1 96 128 GLN B N 1
ATOM 2891 C CA . GLN B 1 128 ? -3.592 -26.953 -7.934 1 96 128 GLN B CA 1
ATOM 2892 C C . GLN B 1 128 ? -3.252 -25.531 -8.375 1 96 128 GLN B C 1
ATOM 2894 O O . GLN B 1 128 ? -2.652 -25.328 -9.438 1 96 128 GLN B O 1
ATOM 2899 N N . ARG B 1 129 ? -3.713 -24.547 -7.621 1 97.56 129 ARG B N 1
ATOM 2900 C CA . ARG B 1 129 ? -3.457 -23.141 -7.91 1 97.56 129 ARG B CA 1
ATOM 2901 C C . ARG B 1 129 ? -2.816 -22.438 -6.711 1 97.56 129 ARG B C 1
ATOM 2903 O O . ARG B 1 129 ? -3.312 -22.547 -5.59 1 97.56 129 ARG B O 1
ATOM 2910 N N . LEU B 1 130 ? -1.663 -21.797 -6.934 1 98.44 130 LEU B N 1
ATOM 2911 C CA . LEU B 1 130 ? -0.932 -21.094 -5.883 1 98.44 130 LEU B CA 1
ATOM 2912 C C . LEU B 1 130 ? -0.583 -19.672 -6.324 1 98.44 130 LEU B C 1
ATOM 2914 O O . LEU B 1 130 ? -0.256 -19.438 -7.488 1 98.44 130 LEU B O 1
ATOM 2918 N N . ILE B 1 131 ? -0.69 -18.781 -5.414 1 98.81 131 ILE B N 1
ATOM 2919 C CA . ILE B 1 131 ? -0.17 -17.422 -5.57 1 98.81 131 ILE B CA 1
ATOM 2920 C C . ILE B 1 131 ? 0.896 -17.156 -4.508 1 98.81 131 ILE B C 1
ATOM 2922 O O . ILE B 1 131 ? 0.652 -17.344 -3.314 1 98.81 131 ILE B O 1
ATOM 2926 N N . ILE B 1 132 ? 2.07 -16.812 -4.953 1 98.81 132 ILE B N 1
ATOM 2927 C CA . ILE B 1 132 ? 3.164 -16.453 -4.055 1 98.81 132 ILE B CA 1
ATOM 2928 C C . ILE B 1 132 ? 3.57 -15 -4.277 1 98.81 132 ILE B C 1
ATOM 2930 O O . ILE B 1 132 ? 4.023 -14.641 -5.363 1 98.81 132 ILE B O 1
ATOM 2934 N N . ASN B 1 133 ? 3.342 -14.172 -3.299 1 98.62 133 ASN B N 1
ATOM 2935 C CA . ASN B 1 133 ? 3.836 -12.805 -3.277 1 98.62 133 ASN B CA 1
ATOM 2936 C C . ASN B 1 133 ? 5.156 -12.695 -2.518 1 98.62 133 ASN B C 1
ATOM 2938 O O . ASN B 1 133 ? 5.242 -13.102 -1.356 1 98.62 133 ASN B O 1
ATOM 2942 N N . ILE B 1 134 ? 6.137 -12.141 -3.152 1 97.25 134 ILE B N 1
ATOM 2943 C CA . ILE B 1 134 ? 7.41 -11.969 -2.457 1 97.25 134 ILE B CA 1
ATOM 2944 C C . ILE B 1 134 ? 7.379 -10.68 -1.636 1 97.25 134 ILE B C 1
ATOM 2946 O O . ILE B 1 134 ? 7.277 -9.586 -2.191 1 97.25 134 ILE B O 1
ATOM 2950 N N . SER B 1 135 ? 7.402 -10.828 -0.385 1 95.19 135 SER B N 1
ATOM 2951 C CA . SER B 1 135 ? 7.406 -9.727 0.572 1 95.19 135 SER B CA 1
ATOM 2952 C C . SER B 1 135 ? 8.805 -9.484 1.137 1 95.19 135 SER B C 1
ATOM 2954 O O . SER B 1 135 ? 9.797 -9.602 0.417 1 95.19 135 SER B O 1
ATOM 2956 N N . SER B 1 136 ? 8.875 -8.961 2.307 1 84.25 136 SER B N 1
ATOM 2957 C CA . SER B 1 136 ? 10.133 -8.648 2.973 1 84.25 136 SER B CA 1
ATOM 2958 C C . SER B 1 136 ? 9.961 -8.602 4.488 1 84.25 136 SER B C 1
ATOM 2960 O O . SER B 1 136 ? 8.836 -8.508 4.988 1 84.25 136 SER B O 1
ATOM 2962 N N . GLY B 1 137 ? 11.109 -8.828 5.145 1 80.81 137 GLY B N 1
ATOM 2963 C CA . GLY B 1 137 ? 11.109 -8.531 6.566 1 80.81 137 GLY B CA 1
ATOM 2964 C C . GLY B 1 137 ? 10.727 -7.102 6.875 1 80.81 137 GLY B C 1
ATOM 2965 O O . GLY B 1 137 ? 10.219 -6.809 7.961 1 80.81 137 GLY B O 1
ATOM 2966 N N . ALA B 1 138 ? 10.938 -6.246 6.004 1 82.19 138 ALA B N 1
ATOM 2967 C CA . ALA B 1 138 ? 10.648 -4.824 6.145 1 82.19 138 ALA B CA 1
ATOM 2968 C C . ALA B 1 138 ? 9.141 -4.57 6.156 1 82.19 138 ALA B C 1
ATOM 2970 O O . ALA B 1 138 ? 8.695 -3.439 6.359 1 82.19 138 ALA B O 1
ATOM 2971 N N . ALA B 1 139 ? 8.367 -5.543 6.043 1 86.69 139 ALA B N 1
ATOM 2972 C CA . ALA B 1 139 ? 6.91 -5.414 6.027 1 86.69 139 ALA B CA 1
ATOM 2973 C C . ALA B 1 139 ? 6.359 -5.242 7.438 1 86.69 139 ALA B C 1
ATOM 2975 O O . ALA B 1 139 ? 5.211 -4.824 7.617 1 86.69 139 ALA B O 1
ATOM 2976 N N . LYS B 1 140 ? 7.168 -5.516 8.406 1 83.69 140 LYS B N 1
ATOM 2977 C CA . LYS B 1 140 ? 6.641 -5.59 9.766 1 83.69 140 LYS B CA 1
ATOM 2978 C C . LYS B 1 140 ? 7.184 -4.457 10.633 1 83.69 140 LYS B C 1
ATOM 2980 O O . LYS B 1 140 ? 6.727 -4.258 11.758 1 83.69 140 LYS B O 1
ATOM 2985 N N . LYS B 1 141 ? 8.094 -3.77 10.055 1 85 141 LYS B N 1
ATOM 2986 C CA . LYS B 1 141 ? 8.688 -2.67 10.812 1 85 141 LYS B CA 1
ATOM 2987 C C . LYS B 1 141 ? 9.07 -1.512 9.898 1 85 141 LYS B C 1
ATOM 2989 O O . LYS B 1 141 ? 9.586 -1.726 8.797 1 85 141 LYS B O 1
ATOM 2994 N N . ALA B 1 142 ? 8.922 -0.37 10.492 1 87.81 142 ALA B N 1
ATOM 2995 C CA . ALA B 1 142 ? 9.32 0.831 9.766 1 87.81 142 ALA B CA 1
ATOM 2996 C C . ALA B 1 142 ? 10.844 0.968 9.719 1 87.81 142 ALA B C 1
ATOM 2998 O O . ALA B 1 142 ? 11.516 0.832 10.75 1 87.81 142 ALA B O 1
ATOM 2999 N N . VAL B 1 143 ? 11.359 1.161 8.562 1 88.69 143 VAL B N 1
ATOM 3000 C CA . VAL B 1 143 ? 12.789 1.382 8.344 1 88.69 143 VAL B CA 1
ATOM 3001 C C . VAL B 1 143 ? 13 2.734 7.668 1 88.69 143 VAL B C 1
ATOM 3003 O O . VAL B 1 143 ? 12.375 3.031 6.645 1 88.69 143 VAL B O 1
ATOM 3006 N N . ASP B 1 144 ? 13.844 3.551 8.328 1 92.44 144 ASP B N 1
ATOM 3007 C CA . ASP B 1 144 ? 14.109 4.848 7.715 1 92.44 144 ASP B CA 1
ATOM 3008 C C . ASP B 1 144 ? 14.797 4.684 6.359 1 92.44 144 ASP B C 1
ATOM 3010 O O . ASP B 1 144 ? 15.664 3.82 6.199 1 92.44 144 ASP B O 1
ATOM 3014 N N . GLY B 1 145 ? 14.406 5.531 5.438 1 94.5 145 GLY B N 1
ATOM 3015 C CA . GLY B 1 145 ? 14.945 5.453 4.09 1 94.5 145 GLY B CA 1
ATOM 3016 C C . GLY B 1 145 ? 14.188 4.48 3.203 1 94.5 145 GLY B C 1
ATOM 3017 O O . GLY B 1 145 ? 14.391 4.457 1.986 1 94.5 145 GLY B O 1
ATOM 3018 N N . TRP B 1 146 ? 13.375 3.646 3.826 1 95.06 146 TRP B N 1
ATOM 3019 C CA . TRP B 1 146 ? 12.594 2.637 3.113 1 95.06 146 TRP B CA 1
ATOM 3020 C C . TRP B 1 146 ? 11.102 2.85 3.324 1 95.06 146 TRP B C 1
ATOM 3022 O O . TRP B 1 146 ? 10.328 1.887 3.359 1 95.06 146 TRP B O 1
ATOM 3032 N N . ALA B 1 147 ? 10.719 4.09 3.564 1 96.44 147 ALA B N 1
ATOM 3033 C CA . ALA B 1 147 ? 9.328 4.348 3.934 1 96.44 147 ALA B CA 1
ATOM 3034 C C . ALA B 1 147 ? 8.367 3.766 2.902 1 96.44 147 ALA B C 1
ATOM 3036 O O . ALA B 1 147 ? 7.445 3.027 3.254 1 96.44 147 ALA B O 1
ATOM 3037 N N . CYS B 1 148 ? 8.578 4.051 1.634 1 97.62 148 CYS B N 1
ATOM 3038 C CA . CYS B 1 148 ? 7.691 3.57 0.579 1 97.62 148 CYS B CA 1
ATOM 3039 C C . CYS B 1 148 ? 7.812 2.061 0.414 1 97.62 148 CYS B C 1
ATOM 3041 O O . CYS B 1 148 ? 6.812 1.374 0.19 1 97.62 148 CYS B O 1
ATOM 3043 N N . TYR B 1 149 ? 8.977 1.539 0.556 1 96.19 149 TYR B N 1
ATOM 3044 C CA . TYR B 1 149 ? 9.195 0.103 0.417 1 96.19 149 TYR B CA 1
ATOM 3045 C C . TYR B 1 149 ? 8.523 -0.661 1.554 1 96.19 149 TYR B C 1
ATOM 3047 O O . TYR B 1 149 ? 7.73 -1.574 1.314 1 96.19 149 TYR B O 1
ATOM 3055 N N . SER B 1 150 ? 8.852 -0.261 2.824 1 96.44 150 SER B N 1
ATOM 3056 C CA . SER B 1 150 ? 8.234 -0.898 3.984 1 96.44 150 SER B CA 1
ATOM 3057 C C . SER B 1 150 ? 6.715 -0.845 3.906 1 96.44 150 SER B C 1
ATOM 3059 O O . SER B 1 150 ? 6.039 -1.832 4.199 1 96.44 150 SER B O 1
ATOM 3061 N N . SER B 1 151 ? 6.242 0.275 3.516 1 97.38 151 SER B N 1
ATOM 3062 C CA . SER B 1 151 ? 4.801 0.467 3.369 1 97.38 151 SER B CA 1
ATOM 3063 C C . SER B 1 151 ? 4.23 -0.452 2.297 1 97.38 151 SER B C 1
ATOM 3065 O O . SER B 1 151 ? 3.184 -1.075 2.498 1 97.38 151 SER B O 1
ATOM 3067 N N . SER B 1 152 ? 4.82 -0.561 1.161 1 97.5 152 SER B N 1
ATOM 3068 C CA . SER B 1 152 ? 4.352 -1.4 0.064 1 97.5 152 SER B CA 1
ATOM 3069 C C . SER B 1 152 ? 4.348 -2.873 0.459 1 97.5 152 SER B C 1
ATOM 3071 O O . SER B 1 152 ? 3.451 -3.623 0.062 1 97.5 152 SER B O 1
ATOM 3073 N N . LYS B 1 153 ? 5.324 -3.264 1.177 1 96.38 153 LYS B N 1
ATOM 3074 C CA . LYS B 1 153 ? 5.41 -4.66 1.589 1 96.38 153 LYS B CA 1
ATOM 3075 C C . LYS B 1 153 ? 4.398 -4.973 2.689 1 96.38 153 LYS B C 1
ATOM 3077 O O . LYS B 1 153 ? 3.867 -6.082 2.758 1 96.38 153 LYS B O 1
ATOM 3082 N N . ALA B 1 154 ? 4.148 -4.008 3.58 1 96.94 154 ALA B N 1
ATOM 3083 C CA . ALA B 1 154 ? 3.045 -4.16 4.527 1 96.94 154 ALA B CA 1
ATOM 3084 C C . ALA B 1 154 ? 1.72 -4.355 3.795 1 96.94 154 ALA B C 1
ATOM 3086 O O . ALA B 1 154 ? 0.902 -5.188 4.191 1 96.94 154 ALA B O 1
ATOM 3087 N N . ALA B 1 155 ? 1.565 -3.607 2.771 1 97.81 155 ALA B N 1
ATOM 3088 C CA . ALA B 1 155 ? 0.361 -3.707 1.952 1 97.81 155 ALA B CA 1
ATOM 3089 C C . ALA B 1 155 ? 0.229 -5.098 1.337 1 97.81 155 ALA B C 1
ATOM 3091 O O . ALA B 1 155 ? -0.851 -5.695 1.358 1 97.81 155 ALA B O 1
ATOM 3092 N N . ILE B 1 156 ? 1.288 -5.629 0.853 1 97.56 156 ILE B N 1
ATOM 3093 C CA . ILE B 1 156 ? 1.265 -6.922 0.172 1 97.56 156 ILE B CA 1
ATOM 3094 C C . ILE B 1 156 ? 0.936 -8.023 1.173 1 97.56 156 ILE B C 1
ATOM 3096 O O . ILE B 1 156 ? 0.236 -8.984 0.839 1 97.56 156 ILE B O 1
ATOM 3100 N N . ASN B 1 157 ? 1.497 -7.941 2.357 1 97.56 157 ASN B N 1
ATOM 3101 C CA . ASN B 1 157 ? 1.157 -8.914 3.393 1 97.56 157 ASN B CA 1
ATOM 3102 C C . ASN B 1 157 ? -0.34 -8.914 3.688 1 97.56 157 ASN B C 1
ATOM 3104 O O . ASN B 1 157 ? -0.97 -9.977 3.705 1 97.56 157 ASN B O 1
ATOM 3108 N N . MET B 1 158 ? -0.837 -7.699 3.881 1 97.62 158 MET B N 1
ATOM 3109 C CA . MET B 1 158 ? -2.264 -7.582 4.172 1 97.62 158 MET B CA 1
ATOM 3110 C C . MET B 1 158 ? -3.102 -8.07 2.998 1 97.62 158 MET B C 1
ATOM 3112 O O . MET B 1 158 ? -4.105 -8.758 3.189 1 97.62 158 MET B O 1
ATOM 3116 N N . LEU B 1 159 ? -2.709 -7.738 1.825 1 97.88 159 LEU B N 1
ATOM 3117 C CA . LEU B 1 159 ? -3.404 -8.172 0.617 1 97.88 159 LEU B CA 1
ATOM 3118 C C . LEU B 1 159 ? -3.418 -9.695 0.515 1 97.88 159 LEU B C 1
ATOM 3120 O O . LEU B 1 159 ? -4.434 -10.281 0.139 1 97.88 159 LEU B O 1
ATOM 3124 N N . SER B 1 160 ? -2.33 -10.312 0.798 1 98.31 160 SER B N 1
ATOM 3125 C CA . SER B 1 160 ? -2.211 -11.766 0.737 1 98.31 160 SER B CA 1
ATOM 3126 C C . SER B 1 160 ? -3.15 -12.438 1.732 1 98.31 160 SER B C 1
ATOM 3128 O O . SER B 1 160 ? -3.812 -13.422 1.4 1 98.31 160 SER B O 1
ATOM 3130 N N . GLU B 1 161 ? -3.18 -11.883 2.916 1 97.75 161 GLU B N 1
ATOM 3131 C CA . GLU B 1 161 ? -4.074 -12.422 3.934 1 97.75 161 GLU B CA 1
ATOM 3132 C C . GLU B 1 161 ? -5.535 -12.281 3.516 1 97.75 161 GLU B C 1
ATOM 3134 O O . GLU B 1 161 ? -6.332 -13.203 3.695 1 97.75 161 GLU B O 1
ATOM 3139 N N . ALA B 1 162 ? -5.863 -11.125 2.977 1 97.62 162 ALA B N 1
ATOM 3140 C CA . ALA B 1 162 ? -7.227 -10.898 2.508 1 97.62 162 ALA B CA 1
ATOM 3141 C C . ALA B 1 162 ? -7.574 -11.844 1.358 1 97.62 162 ALA B C 1
ATOM 3143 O O . ALA B 1 162 ? -8.664 -12.414 1.325 1 97.62 162 ALA B O 1
ATOM 3144 N N . ALA B 1 163 ? -6.684 -11.977 0.455 1 98 163 ALA B N 1
ATOM 3145 C CA . ALA B 1 163 ? -6.902 -12.867 -0.686 1 98 163 ALA B CA 1
ATOM 3146 C C . ALA B 1 163 ? -7.102 -14.305 -0.229 1 98 163 ALA B C 1
ATOM 3148 O O . ALA B 1 163 ? -7.949 -15.023 -0.767 1 98 163 ALA B O 1
ATOM 3149 N N . ALA B 1 164 ? -6.297 -14.742 0.707 1 97.94 164 ALA B N 1
ATOM 3150 C CA . ALA B 1 164 ? -6.43 -16.094 1.244 1 97.94 164 ALA B CA 1
ATOM 3151 C C . ALA B 1 164 ? -7.801 -16.297 1.883 1 97.94 164 ALA B C 1
ATOM 3153 O O . ALA B 1 164 ? -8.445 -17.328 1.665 1 97.94 164 ALA B O 1
ATOM 3154 N N . LEU B 1 165 ? -8.188 -15.305 2.66 1 97 165 LEU B N 1
ATOM 3155 C CA . LEU B 1 165 ? -9.5 -15.359 3.295 1 97 165 LEU B CA 1
ATOM 3156 C C . LEU B 1 165 ? -10.609 -15.461 2.25 1 97 165 LEU B C 1
ATOM 3158 O O . LEU B 1 165 ? -11.516 -16.281 2.383 1 97 165 LEU B O 1
ATOM 3162 N N . GLU B 1 166 ? -10.531 -14.68 1.247 1 97.31 166 GLU B N 1
ATOM 3163 C CA . GLU B 1 166 ? -11.531 -14.688 0.186 1 97.31 166 GLU B CA 1
ATOM 3164 C C . GLU B 1 166 ? -11.539 -16.016 -0.559 1 97.31 166 GLU B C 1
ATOM 3166 O O . GLU B 1 166 ? -12.602 -16.531 -0.924 1 97.31 166 GLU B O 1
ATOM 3171 N N . ALA B 1 167 ? -10.383 -16.547 -0.789 1 96.31 167 ALA B N 1
ATOM 3172 C CA . ALA B 1 167 ? -10.289 -17.844 -1.443 1 96.31 167 ALA B CA 1
ATOM 3173 C C . ALA B 1 167 ? -11.008 -18.922 -0.634 1 96.31 167 ALA B C 1
ATOM 3175 O O . ALA B 1 167 ? -11.664 -19.797 -1.2 1 96.31 167 ALA B O 1
ATOM 3176 N N . GLU B 1 168 ? -10.812 -18.859 0.64 1 95.19 168 GLU B N 1
ATOM 3177 C CA . GLU B 1 168 ? -11.5 -19.797 1.529 1 95.19 168 GLU B CA 1
ATOM 3178 C C . GLU B 1 168 ? -13.016 -19.625 1.451 1 95.19 168 GLU B C 1
ATOM 3180 O O . GLU B 1 168 ? -13.75 -20.609 1.307 1 95.19 168 GLU B O 1
ATOM 3185 N N . LEU B 1 169 ? -13.445 -18.406 1.519 1 95 169 LEU B N 1
ATOM 3186 C CA . LEU B 1 169 ? -14.867 -18.094 1.515 1 95 169 LEU B CA 1
ATOM 3187 C C . LEU B 1 169 ? -15.508 -18.484 0.184 1 95 169 LEU B C 1
ATOM 3189 O O . LEU B 1 169 ? -16.641 -18.969 0.151 1 95 169 LEU B O 1
ATOM 3193 N N . ASP B 1 170 ? -14.773 -18.266 -0.887 1 94.69 170 ASP B N 1
ATOM 3194 C CA . ASP B 1 170 ? -15.273 -18.562 -2.227 1 94.69 170 ASP B CA 1
ATOM 3195 C C . ASP B 1 170 ? -15.039 -20.031 -2.578 1 94.69 170 ASP B C 1
ATOM 3197 O O . ASP B 1 170 ? -15.453 -20.484 -3.645 1 94.69 170 ASP B O 1
ATOM 3201 N N . GLU B 1 171 ? -14.344 -20.75 -1.712 1 94.56 171 GLU B N 1
ATOM 3202 C CA . GLU B 1 171 ? -14.031 -22.172 -1.894 1 94.56 171 GLU B CA 1
ATOM 3203 C C . GLU B 1 171 ? -13.32 -22.406 -3.223 1 94.56 171 GLU B C 1
ATOM 3205 O O . GLU B 1 171 ? -13.672 -23.328 -3.959 1 94.56 171 GLU B O 1
ATOM 3210 N N . THR B 1 172 ? -12.445 -21.516 -3.559 1 94.38 172 THR B N 1
ATOM 3211 C CA . THR B 1 172 ? -11.711 -21.656 -4.809 1 94.38 172 THR B CA 1
ATOM 3212 C C . THR B 1 172 ? -10.625 -22.719 -4.684 1 94.38 172 THR B C 1
ATOM 3214 O O . THR B 1 172 ? -10.188 -23.297 -5.684 1 94.38 172 THR B O 1
ATOM 3217 N N . GLY B 1 173 ? -10.148 -22.922 -3.484 1 94.38 173 GLY B N 1
ATOM 3218 C CA . GLY B 1 173 ? -9.039 -23.828 -3.26 1 94.38 173 GLY B CA 1
ATOM 3219 C C . GLY B 1 173 ? -7.688 -23.219 -3.564 1 94.38 173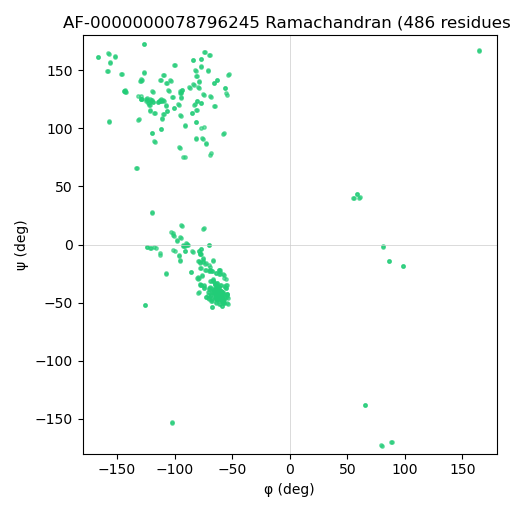 GLY B C 1
ATOM 3220 O O . GLY B 1 173 ? -6.648 -23.859 -3.389 1 94.38 173 GLY B O 1
ATOM 3221 N N . ILE B 1 174 ? -7.641 -22.016 -4 1 97.31 174 ILE B N 1
ATOM 3222 C CA . ILE B 1 174 ? -6.391 -21.328 -4.285 1 97.31 174 ILE B CA 1
ATOM 3223 C C . ILE B 1 174 ? -5.652 -21.031 -2.982 1 97.31 174 ILE B C 1
ATOM 3225 O O . ILE B 1 174 ? -6.246 -20.516 -2.031 1 97.31 174 ILE B O 1
ATOM 3229 N N . ARG B 1 175 ? -4.383 -21.422 -2.904 1 97.94 175 ARG B N 1
ATOM 3230 C CA . ARG B 1 175 ? -3.535 -21.078 -1.77 1 97.94 175 ARG B CA 1
ATOM 3231 C C . ARG B 1 175 ? -2.74 -19.797 -2.057 1 97.94 175 ARG B C 1
ATOM 3233 O O . ARG B 1 175 ? -2.203 -19.641 -3.154 1 97.94 175 ARG B O 1
ATOM 3240 N N . VAL B 1 176 ? -2.75 -18.906 -1.102 1 98.56 176 VAL B N 1
ATOM 3241 C CA . VAL B 1 176 ? -2.047 -17.641 -1.246 1 98.56 176 VAL B CA 1
ATOM 3242 C C . VAL B 1 176 ? -0.979 -17.516 -0.162 1 98.56 176 VAL B C 1
ATOM 3244 O O . VAL B 1 176 ? -1.246 -17.766 1.014 1 98.56 176 VAL B O 1
ATOM 3247 N N . PHE B 1 177 ? 0.24 -17.141 -0.571 1 98.5 177 PHE B N 1
ATOM 3248 C CA . PHE B 1 177 ? 1.332 -16.938 0.375 1 98.5 177 PHE B CA 1
ATOM 3249 C C . PHE B 1 177 ? 1.997 -15.586 0.165 1 98.5 177 PHE B C 1
ATOM 3251 O O . PHE B 1 177 ? 2.061 -15.086 -0.961 1 98.5 177 PHE B O 1
ATOM 3258 N N . SER B 1 178 ? 2.371 -14.961 1.198 1 98.25 178 SER B N 1
ATOM 3259 C CA . SER B 1 178 ? 3.359 -13.883 1.235 1 98.25 178 SER B CA 1
ATOM 3260 C C . SER B 1 178 ? 4.668 -14.359 1.861 1 98.25 178 SER B C 1
ATOM 3262 O O . SER B 1 178 ? 4.699 -14.734 3.035 1 98.25 178 SER B O 1
ATOM 3264 N N . VAL B 1 179 ? 5.789 -14.297 1.119 1 97.56 179 VAL B N 1
ATOM 3265 C CA . VAL B 1 179 ? 7.008 -14.969 1.564 1 97.56 179 VAL B CA 1
ATOM 3266 C C . VAL B 1 179 ? 8.148 -13.953 1.668 1 97.56 179 VAL B C 1
ATOM 3268 O O . VAL B 1 179 ? 8.469 -13.266 0.694 1 97.56 179 VAL B O 1
ATOM 3271 N N . ALA B 1 180 ? 8.711 -13.836 2.799 1 95.81 180 ALA B N 1
ATOM 3272 C CA . ALA B 1 180 ? 9.961 -13.102 2.959 1 95.81 180 ALA B CA 1
ATOM 3273 C C . ALA B 1 180 ? 11.156 -13.961 2.564 1 95.81 180 ALA B C 1
ATOM 3275 O O . ALA B 1 180 ? 11.43 -14.984 3.201 1 95.81 180 ALA B O 1
ATOM 3276 N N . PRO B 1 181 ? 11.797 -13.562 1.592 1 93.12 181 PRO B N 1
ATOM 3277 C CA . PRO B 1 181 ? 12.883 -14.422 1.102 1 93.12 181 PRO B CA 1
ATOM 3278 C C . PRO B 1 181 ? 14.148 -14.312 1.942 1 93.12 181 PRO B C 1
ATOM 3280 O O . PRO B 1 181 ? 15.109 -15.055 1.716 1 93.12 181 PRO B O 1
ATOM 3283 N N . GLY B 1 182 ? 14.18 -13.383 2.949 1 88.5 182 GLY B N 1
ATOM 3284 C CA . GLY B 1 182 ? 15.406 -13.102 3.684 1 88.5 182 GLY B CA 1
ATOM 3285 C C . GLY B 1 182 ? 16.25 -12.016 3.037 1 88.5 182 GLY B C 1
ATOM 3286 O O . GLY B 1 182 ? 15.758 -11.242 2.217 1 88.5 182 GLY B O 1
ATOM 3287 N N . VAL B 1 183 ? 17.484 -11.891 3.57 1 90.19 183 VAL B N 1
ATOM 3288 C CA . VAL B 1 183 ? 18.422 -10.93 3 1 90.19 183 VAL B CA 1
ATOM 3289 C C . VAL B 1 183 ? 19.266 -11.609 1.927 1 90.19 183 VAL B C 1
ATOM 3291 O O . VAL B 1 183 ? 20.203 -12.352 2.242 1 90.19 183 VAL B O 1
ATOM 3294 N N . VAL B 1 184 ? 18.891 -11.328 0.729 1 90.81 184 VAL B N 1
ATOM 3295 C CA . VAL B 1 184 ? 19.438 -12.086 -0.388 1 90.81 184 VAL B CA 1
ATOM 3296 C C . VAL B 1 184 ? 20.422 -11.219 -1.174 1 90.81 184 VAL B C 1
ATOM 3298 O O . VAL B 1 184 ? 20.156 -10.031 -1.403 1 90.81 184 VAL B O 1
ATOM 3301 N N . ASP B 1 185 ? 21.516 -11.773 -1.584 1 89.69 185 ASP B N 1
ATOM 3302 C CA . ASP B 1 185 ? 22.531 -11.07 -2.355 1 89.69 185 ASP B CA 1
ATOM 3303 C C . ASP B 1 185 ? 22.062 -10.82 -3.787 1 89.69 185 ASP B C 1
ATOM 3305 O O . ASP B 1 185 ? 22.344 -11.609 -4.688 1 89.69 185 ASP B O 1
ATOM 3309 N N . THR B 1 186 ? 2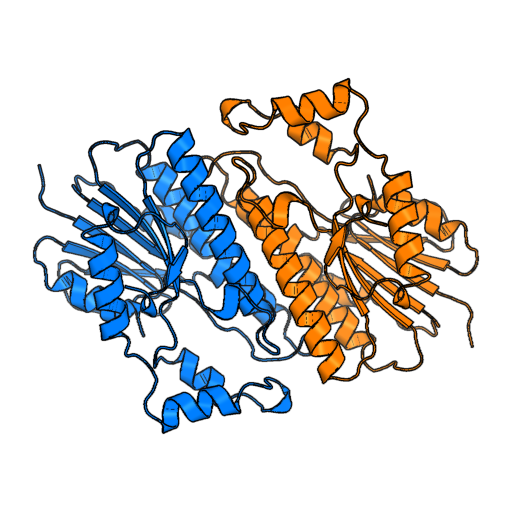1.375 -9.75 -3.975 1 89.81 186 THR B N 1
ATOM 3310 C CA . THR B 1 186 ? 20.828 -9.305 -5.258 1 89.81 186 THR B CA 1
ATOM 3311 C C . THR B 1 186 ? 21.266 -7.875 -5.562 1 89.81 186 THR B C 1
ATOM 3313 O O . THR B 1 186 ? 21.906 -7.227 -4.734 1 89.81 186 THR B O 1
ATOM 3316 N N . ALA B 1 187 ? 20.938 -7.441 -6.793 1 85 187 ALA B N 1
ATOM 3317 C CA . ALA B 1 187 ? 21.203 -6.047 -7.148 1 85 187 ALA B CA 1
ATOM 3318 C C . ALA B 1 187 ? 20.516 -5.094 -6.172 1 85 187 ALA B C 1
ATOM 3320 O O . ALA B 1 187 ? 21.047 -4.023 -5.871 1 85 187 ALA B O 1
ATOM 3321 N N . MET B 1 188 ? 19.469 -5.5 -5.641 1 84.69 188 MET B N 1
ATOM 3322 C CA . MET B 1 188 ? 18.766 -4.699 -4.645 1 84.69 188 MET B CA 1
ATOM 3323 C C . MET B 1 188 ? 19.641 -4.48 -3.41 1 84.69 188 MET B C 1
ATOM 3325 O O . MET B 1 188 ? 19.703 -3.367 -2.885 1 84.69 188 MET B O 1
ATOM 3329 N N . GLN B 1 189 ? 20.281 -5.508 -2.963 1 85.94 189 GLN B N 1
ATOM 3330 C CA . GLN B 1 189 ? 21.156 -5.41 -1.799 1 85.94 189 GLN B CA 1
ATOM 3331 C C . GLN B 1 189 ? 22.344 -4.504 -2.084 1 85.94 189 GLN B C 1
ATOM 3333 O O . GLN B 1 189 ? 22.828 -3.797 -1.193 1 85.94 189 GLN B O 1
ATOM 3338 N N . SER B 1 190 ? 22.766 -4.559 -3.33 1 86.88 190 SER B N 1
ATOM 3339 C CA . SER B 1 190 ? 23.844 -3.652 -3.732 1 86.88 190 SER B CA 1
ATOM 3340 C C . SER B 1 190 ? 23.391 -2.195 -3.648 1 86.88 190 SER B C 1
ATOM 3342 O O . SER B 1 190 ? 24.141 -1.337 -3.18 1 86.88 190 SER B O 1
ATOM 3344 N N . ASP B 1 191 ? 22.25 -1.898 -4.098 1 87.31 191 ASP B N 1
ATOM 3345 C CA . ASP B 1 191 ? 21.688 -0.554 -4.012 1 87.31 191 ASP B CA 1
ATOM 3346 C C . ASP B 1 191 ? 21.578 -0.095 -2.557 1 87.31 191 ASP B C 1
ATOM 3348 O O . ASP B 1 191 ? 21.875 1.058 -2.242 1 87.31 191 ASP B O 1
ATOM 3352 N N . ILE B 1 192 ? 21.172 -0.999 -1.687 1 87.31 192 ILE B N 1
ATOM 3353 C CA . ILE B 1 192 ? 21.047 -0.711 -0.262 1 87.31 192 ILE B CA 1
ATOM 3354 C C . ILE B 1 192 ? 22.406 -0.32 0.317 1 87.31 192 ILE B C 1
ATOM 3356 O O . ILE B 1 192 ? 22.516 0.68 1.03 1 87.31 192 ILE B O 1
ATOM 3360 N N . ARG B 1 193 ? 23.406 -1.008 -0.084 1 85.25 193 ARG B N 1
ATOM 3361 C CA . ARG B 1 193 ? 24.734 -0.775 0.471 1 85.25 193 ARG B CA 1
ATOM 3362 C C . ARG B 1 193 ? 25.375 0.468 -0.139 1 85.25 193 ARG B C 1
ATOM 3364 O O . ARG B 1 193 ? 26.359 0.995 0.394 1 85.25 193 ARG B O 1
ATOM 3371 N N . ALA B 1 194 ? 24.812 0.937 -1.265 1 86.81 194 ALA B N 1
ATOM 3372 C CA . ALA B 1 194 ? 25.344 2.119 -1.936 1 86.81 194 ALA B CA 1
ATOM 3373 C C . ALA B 1 194 ? 24.641 3.387 -1.453 1 86.81 194 ALA B C 1
ATOM 3375 O O . ALA B 1 194 ? 25 4.492 -1.864 1 86.81 194 ALA B O 1
ATOM 3376 N N . ALA B 1 195 ? 23.734 3.252 -0.593 1 86.38 195 ALA B N 1
ATOM 3377 C CA . ALA B 1 195 ? 22.969 4.395 -0.107 1 86.38 195 ALA B CA 1
ATOM 3378 C C . ALA B 1 195 ? 23.828 5.312 0.753 1 86.38 195 ALA B C 1
ATOM 3380 O O . ALA B 1 195 ? 24.953 4.957 1.122 1 86.38 195 ALA B O 1
ATOM 3381 N N . ASP B 1 196 ? 23.266 6.574 0.913 1 87.56 196 ASP B N 1
ATOM 3382 C CA . ASP B 1 196 ? 23.906 7.516 1.831 1 87.56 196 ASP B CA 1
ATOM 3383 C C . ASP B 1 196 ? 23.531 7.207 3.279 1 87.56 196 ASP B C 1
ATOM 3385 O O . ASP B 1 196 ? 22.375 6.906 3.578 1 87.56 196 ASP B O 1
ATOM 3389 N N . LYS B 1 197 ? 24.562 7.242 4.102 1 84.88 197 LYS B N 1
ATOM 3390 C CA . LYS B 1 197 ? 24.344 6.957 5.516 1 84.88 197 LYS B CA 1
ATOM 3391 C C . LYS B 1 197 ? 23.266 7.875 6.094 1 84.88 197 LYS B C 1
ATOM 3393 O O . LYS B 1 197 ? 22.5 7.473 6.977 1 84.88 197 LYS B O 1
ATOM 3398 N N . LYS B 1 198 ? 23.188 9.086 5.652 1 85.69 198 LYS B N 1
ATOM 3399 C CA . LYS B 1 198 ? 22.203 10.047 6.137 1 85.69 198 LYS B CA 1
ATOM 3400 C C . LYS B 1 198 ? 20.797 9.672 5.688 1 85.69 198 LYS B C 1
ATOM 3402 O O . LYS B 1 198 ? 19.812 10.023 6.344 1 85.69 198 LYS B O 1
ATOM 3407 N N . ALA B 1 199 ? 20.688 8.914 4.637 1 87.56 199 ALA B N 1
ATOM 3408 C CA . ALA B 1 199 ? 19.406 8.523 4.055 1 87.56 199 ALA B CA 1
ATOM 3409 C C . ALA B 1 199 ? 18.969 7.152 4.562 1 87.56 199 ALA B C 1
ATOM 3411 O O . ALA B 1 199 ? 17.812 6.762 4.383 1 87.56 199 ALA B O 1
ATOM 3412 N N . PHE B 1 200 ? 19.781 6.473 5.211 1 90.75 200 PHE B N 1
ATOM 3413 C CA . PHE B 1 200 ? 19.516 5.109 5.656 1 90.75 200 PHE B CA 1
ATOM 3414 C C . PHE B 1 200 ? 20.391 4.758 6.859 1 90.75 200 PHE B C 1
ATOM 3416 O O . PHE B 1 200 ? 21.531 4.344 6.699 1 90.75 200 PHE B O 1
ATOM 3423 N N . SER B 1 201 ? 19.781 4.711 8.031 1 86.38 201 SER B N 1
ATOM 3424 C CA . SER B 1 201 ? 20.547 4.629 9.273 1 86.38 201 SER B CA 1
ATOM 3425 C C . SER B 1 201 ? 21.062 3.215 9.508 1 86.38 201 SER B C 1
ATOM 3427 O O . SER B 1 201 ? 22.016 3.018 10.266 1 86.38 201 SER B O 1
ATOM 3429 N N . LEU B 1 202 ? 20.438 2.209 8.844 1 87.06 202 LEU B N 1
ATOM 3430 C CA . LEU B 1 202 ? 20.844 0.824 9.062 1 87.06 202 LEU B CA 1
ATOM 3431 C C . LEU B 1 202 ? 21.875 0.385 8.023 1 87.06 202 LEU B C 1
ATOM 3433 O O . LEU B 1 202 ? 22.125 -0.812 7.859 1 87.06 202 LEU B O 1
ATOM 3437 N N . LEU B 1 203 ? 22.438 1.341 7.363 1 87.31 203 LEU B N 1
ATOM 3438 C CA . LEU B 1 203 ? 23.359 1.053 6.273 1 87.31 203 LEU B CA 1
ATOM 3439 C C . LEU B 1 203 ? 24.484 0.124 6.746 1 87.31 203 LEU B C 1
ATOM 3441 O O . LEU B 1 203 ? 24.797 -0.859 6.074 1 87.31 203 LEU B O 1
ATOM 3445 N N . ASP B 1 204 ? 25 0.395 7.922 1 85.81 204 ASP B N 1
ATOM 3446 C CA . ASP B 1 204 ? 26.141 -0.372 8.422 1 85.81 204 ASP B CA 1
ATOM 3447 C C . ASP B 1 204 ? 25.75 -1.832 8.648 1 85.81 204 ASP B C 1
ATOM 3449 O O . ASP B 1 204 ? 26.578 -2.73 8.477 1 85.81 204 ASP B O 1
ATOM 3453 N N . LYS B 1 205 ? 24.562 -1.996 9.047 1 85.12 205 LYS B N 1
ATOM 3454 C CA . LYS B 1 205 ? 24.078 -3.363 9.25 1 85.12 205 LYS B CA 1
ATOM 3455 C C . LYS B 1 205 ? 24.125 -4.156 7.945 1 85.12 205 LYS B C 1
ATOM 3457 O O . LYS B 1 205 ? 24.609 -5.297 7.922 1 85.12 205 LYS B O 1
ATOM 3462 N N . PHE B 1 206 ? 23.719 -3.6 6.918 1 86.19 206 PHE B N 1
ATOM 3463 C CA . PHE B 1 206 ? 23.625 -4.297 5.641 1 86.19 206 PHE B CA 1
ATOM 3464 C C . PHE B 1 206 ? 24.984 -4.434 4.996 1 86.19 206 PHE B C 1
ATOM 3466 O O . PHE B 1 206 ? 25.266 -5.43 4.32 1 86.19 206 PHE B O 1
ATOM 3473 N N . VAL B 1 207 ? 25.812 -3.459 5.168 1 84.75 207 VAL B N 1
ATOM 3474 C CA . VAL B 1 207 ? 27.188 -3.58 4.727 1 84.75 207 VAL B CA 1
ATOM 3475 C C . VAL B 1 207 ? 27.875 -4.738 5.457 1 84.75 207 VAL B C 1
ATOM 3477 O O . VAL B 1 207 ? 28.562 -5.555 4.836 1 84.75 207 VAL B O 1
ATOM 3480 N N . GLY B 1 208 ? 27.562 -4.77 6.719 1 84.31 208 GLY B N 1
ATOM 3481 C CA . GLY B 1 208 ? 28.109 -5.84 7.531 1 84.31 208 GLY B CA 1
ATOM 3482 C C . GLY B 1 208 ? 27.656 -7.219 7.109 1 84.31 208 GLY B C 1
ATOM 3483 O O . GLY B 1 208 ? 28.438 -8.172 7.109 1 84.31 208 GLY B O 1
ATOM 3484 N N . LEU B 1 209 ? 26.438 -7.34 6.766 1 84.06 209 LEU B N 1
ATOM 3485 C CA . LEU B 1 209 ? 25.922 -8.625 6.316 1 84.06 209 LEU B CA 1
ATOM 3486 C C . LEU B 1 209 ? 26.672 -9.125 5.094 1 84.06 209 LEU B C 1
ATOM 3488 O O . LEU B 1 209 ? 26.984 -10.312 4.984 1 84.06 209 LEU B O 1
ATOM 3492 N N . LYS B 1 210 ? 26.969 -8.242 4.195 1 83.75 210 LYS B N 1
ATOM 3493 C CA . LYS B 1 210 ? 27.719 -8.609 2.998 1 83.75 210 LYS B CA 1
ATOM 3494 C C . LYS B 1 210 ? 29.156 -8.992 3.348 1 83.75 210 LYS B C 1
ATOM 3496 O O . LYS B 1 210 ? 29.656 -10.039 2.91 1 83.75 210 LYS B O 1
ATOM 3501 N N . GLU B 1 211 ? 29.75 -8.188 4.141 1 88.5 211 GLU B N 1
ATOM 3502 C CA . GLU B 1 211 ? 31.156 -8.383 4.504 1 88.5 211 GLU B CA 1
ATOM 3503 C C . GLU B 1 211 ? 31.359 -9.688 5.27 1 88.5 211 GLU B C 1
ATOM 3505 O O . GLU B 1 211 ? 32.406 -10.328 5.152 1 88.5 211 GLU B O 1
ATOM 3510 N N . ASN B 1 212 ? 30.328 -10 6.016 1 90.31 212 ASN B N 1
ATOM 3511 C CA . ASN B 1 212 ? 30.438 -11.195 6.848 1 90.31 212 ASN B CA 1
ATOM 3512 C C . ASN B 1 212 ? 29.828 -12.414 6.16 1 90.31 212 ASN B C 1
ATOM 3514 O O . ASN B 1 212 ? 29.625 -13.453 6.793 1 90.31 212 ASN B O 1
ATOM 3518 N N . GLN B 1 213 ? 29.422 -12.25 4.887 1 89 213 GLN B N 1
ATOM 3519 C CA . GLN B 1 213 ? 28.906 -13.328 4.047 1 89 213 GLN B CA 1
ATOM 3520 C C . GLN B 1 213 ? 27.656 -13.945 4.648 1 89 213 GLN B C 1
ATOM 3522 O O . GLN B 1 213 ? 27.547 -15.172 4.73 1 89 213 GLN B O 1
ATOM 3527 N N . GLN B 1 214 ? 26.844 -13.102 5.164 1 86.12 214 GLN B N 1
ATOM 3528 C CA . GLN B 1 214 ? 25.641 -13.562 5.828 1 86.12 214 GLN B CA 1
ATOM 3529 C C . GLN B 1 214 ? 24.422 -13.398 4.922 1 86.12 214 GLN B C 1
ATOM 3531 O O . GLN B 1 214 ? 23.281 -13.594 5.355 1 86.12 214 GLN B O 1
ATOM 3536 N N . LEU B 1 215 ? 24.688 -13.047 3.721 1 89.81 215 LEU B N 1
ATOM 3537 C CA . LEU B 1 215 ? 23.594 -12.945 2.756 1 89.81 215 LEU B CA 1
ATOM 3538 C C . LEU B 1 215 ? 23.266 -14.305 2.15 1 89.81 215 LEU B C 1
ATOM 3540 O O . LEU B 1 215 ? 24.172 -15.102 1.876 1 89.81 215 LEU B O 1
ATOM 3544 N N . SER B 1 216 ? 21.984 -14.578 2.02 1 91.94 216 SER B N 1
ATOM 3545 C CA . SER B 1 216 ? 21.578 -15.766 1.277 1 91.94 216 SER B CA 1
ATOM 3546 C C . SER B 1 216 ? 21.766 -15.57 -0.225 1 91.94 216 SER B C 1
ATOM 3548 O O . SER B 1 216 ? 21.984 -14.445 -0.687 1 91.94 216 SER B O 1
ATOM 3550 N N . THR B 1 217 ? 21.703 -16.688 -0.964 1 93.94 217 THR B N 1
ATOM 3551 C CA . THR B 1 217 ? 21.844 -16.594 -2.414 1 93.94 217 THR B CA 1
ATOM 3552 C C . THR B 1 217 ? 20.469 -16.656 -3.088 1 93.94 217 THR B C 1
ATOM 3554 O O . THR B 1 217 ? 19.531 -17.219 -2.533 1 93.94 217 THR B O 1
ATOM 3557 N N . PRO B 1 218 ? 20.391 -16.078 -4.266 1 96.19 218 PRO B N 1
ATOM 3558 C CA . PRO B 1 218 ? 19.141 -16.203 -5.031 1 96.19 218 PRO B CA 1
ATOM 3559 C C . PRO B 1 218 ? 18.734 -17.672 -5.242 1 96.19 218 PRO B C 1
ATOM 3561 O O . PRO B 1 218 ? 17.547 -18 -5.148 1 96.19 218 PRO B O 1
ATOM 3564 N N . GLU B 1 219 ? 19.672 -18.531 -5.457 1 96.5 219 GLU B N 1
ATOM 3565 C CA . GLU B 1 219 ? 19.422 -19.953 -5.688 1 96.5 219 GLU B CA 1
ATOM 3566 C C . GLU B 1 219 ? 18.812 -20.609 -4.449 1 96.5 219 GLU B C 1
ATOM 3568 O O . GLU B 1 219 ? 17.906 -21.438 -4.562 1 96.5 219 GLU B O 1
ATOM 3573 N N . TYR B 1 220 ? 19.344 -20.219 -3.33 1 95.94 220 TYR B N 1
ATOM 3574 C CA . TYR B 1 220 ? 18.797 -20.766 -2.088 1 95.94 220 TYR B CA 1
ATOM 3575 C C . TYR B 1 220 ? 17.359 -20.344 -1.888 1 95.94 220 TYR B C 1
ATOM 3577 O O . TYR B 1 220 ? 16.484 -21.172 -1.595 1 95.94 220 TYR B O 1
ATOM 3585 N N . SER B 1 221 ? 17.125 -19.094 -2.021 1 96.12 221 SER B N 1
ATOM 3586 C CA . SER B 1 221 ? 15.773 -18.578 -1.884 1 96.12 221 SER B CA 1
ATOM 3587 C C . SER B 1 221 ? 14.828 -19.25 -2.881 1 96.12 221 SER B C 1
ATOM 3589 O O . SER B 1 221 ? 13.703 -19.609 -2.535 1 96.12 221 SER B O 1
ATOM 3591 N N . ALA B 1 222 ? 15.289 -19.406 -4.086 1 97.38 222 ALA B N 1
ATOM 3592 C CA . ALA B 1 222 ? 14.5 -20.062 -5.121 1 97.38 222 ALA B CA 1
ATOM 3593 C C . ALA B 1 222 ? 14.141 -21.5 -4.711 1 97.38 222 ALA B C 1
ATOM 3595 O O . ALA B 1 222 ? 13 -21.938 -4.879 1 97.38 222 ALA B O 1
ATOM 3596 N N . SER B 1 223 ? 15.125 -22.219 -4.164 1 97.44 223 SER B N 1
ATOM 3597 C CA . SER B 1 223 ? 14.898 -23.594 -3.746 1 97.44 223 SER B CA 1
ATOM 3598 C C . SER B 1 223 ? 13.852 -23.672 -2.637 1 97.44 223 SER B C 1
ATOM 3600 O O . SER B 1 223 ? 13.039 -24.594 -2.604 1 97.44 223 SER B O 1
ATOM 3602 N N . LYS B 1 224 ? 13.914 -22.719 -1.716 1 97 224 LYS B N 1
ATOM 3603 C CA . LYS B 1 224 ? 12.938 -22.688 -0.628 1 97 224 LYS B CA 1
ATOM 3604 C C . LYS B 1 224 ? 11.539 -22.375 -1.155 1 97 224 LYS B C 1
ATOM 3606 O O . LYS B 1 224 ? 10.547 -22.922 -0.651 1 97 224 LYS B O 1
ATOM 3611 N N . LEU B 1 225 ? 11.438 -21.5 -2.119 1 97.81 225 LEU B N 1
ATOM 3612 C CA . LEU B 1 225 ? 10.156 -21.219 -2.748 1 97.81 225 LEU B CA 1
ATOM 3613 C C . LEU B 1 225 ? 9.586 -22.453 -3.424 1 97.81 225 LEU B C 1
ATOM 3615 O O . LEU B 1 225 ? 8.391 -22.734 -3.328 1 97.81 225 LEU B O 1
ATOM 3619 N N . ILE B 1 226 ? 10.422 -23.219 -4.102 1 98.12 226 ILE B N 1
ATOM 3620 C CA . ILE B 1 226 ? 9.992 -24.422 -4.793 1 98.12 226 ILE B CA 1
ATOM 3621 C C . ILE B 1 226 ? 9.508 -25.453 -3.771 1 98.12 226 ILE B C 1
ATOM 3623 O O . ILE B 1 226 ? 8.492 -26.125 -3.994 1 98.12 226 ILE B O 1
ATOM 3627 N N . GLU B 1 227 ? 10.234 -25.578 -2.67 1 97.38 227 GLU B N 1
ATOM 3628 C CA . GLU B 1 227 ? 9.781 -26.453 -1.6 1 97.38 227 GLU B CA 1
ATOM 3629 C C . GLU B 1 227 ? 8.359 -26.109 -1.163 1 97.38 227 GLU B C 1
ATOM 3631 O O . GLU B 1 227 ? 7.527 -27 -0.992 1 97.38 227 GLU B O 1
ATOM 3636 N N . LEU B 1 228 ? 8.117 -24.828 -0.984 1 97.44 228 LEU B N 1
ATOM 3637 C CA . LEU B 1 228 ? 6.785 -24.359 -0.603 1 97.44 228 LEU B CA 1
ATOM 3638 C C . LEU B 1 228 ? 5.762 -24.688 -1.684 1 97.44 228 LEU B C 1
ATOM 3640 O O . LEU B 1 228 ? 4.668 -25.172 -1.383 1 97.44 228 LEU B O 1
ATOM 3644 N N . MET B 1 229 ? 6.07 -24.516 -2.938 1 97.44 229 MET B N 1
ATOM 3645 C CA . MET B 1 229 ? 5.16 -24.734 -4.059 1 97.44 229 MET B CA 1
ATOM 3646 C C . MET B 1 229 ? 4.859 -26.219 -4.223 1 97.44 229 MET B C 1
ATOM 3648 O O . MET B 1 229 ? 3.768 -26.594 -4.66 1 97.44 229 MET B O 1
ATOM 3652 N N . ASP B 1 230 ? 5.805 -27.016 -3.881 1 96.06 230 ASP B N 1
ATOM 3653 C CA . ASP B 1 230 ? 5.656 -28.469 -4.047 1 96.06 230 ASP B CA 1
ATOM 3654 C C . ASP B 1 230 ? 4.789 -29.062 -2.939 1 96.06 230 ASP B C 1
ATOM 3656 O O . ASP B 1 230 ? 4.07 -30.031 -3.164 1 96.06 230 ASP B O 1
ATOM 3660 N N . LYS B 1 231 ? 4.926 -28.469 -1.759 1 96.19 231 LYS B N 1
ATOM 3661 C CA . LYS B 1 231 ? 4.18 -28.984 -0.616 1 96.19 231 LYS B CA 1
ATOM 3662 C C . LYS B 1 231 ? 3.492 -27.859 0.15 1 96.19 231 LYS B C 1
ATOM 3664 O O . LYS B 1 231 ? 3.707 -27.703 1.354 1 96.19 231 LYS B O 1
ATOM 3669 N N . PRO B 1 232 ? 2.547 -27.219 -0.49 1 96.38 232 PRO B N 1
ATOM 3670 C CA . PRO B 1 232 ? 1.929 -26.062 0.145 1 96.38 232 PRO B CA 1
ATOM 3671 C C . PRO B 1 232 ? 1.176 -26.406 1.426 1 96.38 232 PRO B C 1
ATOM 3673 O O . PRO B 1 232 ? 1.044 -25.578 2.32 1 96.38 232 PRO B O 1
ATOM 3676 N N . ASN B 1 233 ? 0.73 -27.641 1.576 1 95.25 233 ASN B N 1
ATOM 3677 C CA . ASN B 1 233 ? -0.051 -28.062 2.736 1 95.25 233 ASN B CA 1
ATOM 3678 C C . ASN B 1 233 ? 0.803 -28.094 4 1 95.25 233 ASN B C 1
ATOM 3680 O O . ASN B 1 233 ? 0.273 -28.125 5.113 1 95.25 233 ASN B O 1
ATOM 3684 N N . LYS B 1 234 ? 2.074 -28.141 3.855 1 95.38 234 LYS B N 1
ATOM 3685 C CA . LYS B 1 234 ? 2.977 -28.141 5.004 1 95.38 234 LYS B CA 1
ATOM 3686 C C . LYS B 1 234 ? 3.119 -26.734 5.582 1 95.38 234 LYS B C 1
ATOM 3688 O O . LYS B 1 234 ? 3.678 -26.562 6.668 1 95.38 234 LYS B O 1
ATOM 3693 N N . PHE B 1 235 ? 2.584 -25.781 4.898 1 95.5 235 PHE B N 1
ATOM 3694 C CA . PHE B 1 235 ? 2.691 -24.391 5.324 1 95.5 235 PHE B CA 1
ATOM 3695 C C . PHE B 1 235 ? 1.312 -23.797 5.562 1 95.5 235 PHE B C 1
ATOM 3697 O O . PHE B 1 235 ? 0.735 -23.172 4.668 1 95.5 235 PHE B O 1
ATOM 3704 N N . PRO B 1 236 ? 0.864 -23.797 6.73 1 93.06 236 PRO B N 1
ATOM 3705 C CA . PRO B 1 236 ? -0.518 -23.391 6.984 1 93.06 236 PRO B CA 1
ATOM 3706 C C . PRO B 1 236 ? -0.68 -21.875 7.012 1 93.06 236 PRO B C 1
ATOM 3708 O O . PRO B 1 236 ? -1.747 -21.359 6.672 1 93.06 236 PRO B O 1
ATOM 3711 N N . ALA B 1 237 ? 0.385 -21.156 7.398 1 95.88 237 ALA B N 1
ATOM 3712 C CA . ALA B 1 237 ? 0.283 -19.703 7.516 1 95.88 237 ALA B CA 1
ATOM 3713 C C . ALA B 1 237 ? 0.425 -19.031 6.152 1 95.88 237 ALA B C 1
ATOM 3715 O O . ALA B 1 237 ? 1.171 -19.5 5.293 1 95.88 237 ALA B O 1
ATOM 3716 N N . VAL B 1 238 ? -0.312 -17.953 5.984 1 97.44 238 VAL B N 1
ATOM 3717 C CA . VAL B 1 238 ? -0.196 -17.172 4.758 1 97.44 238 VAL B CA 1
ATOM 3718 C C . VAL B 1 238 ? 1.172 -16.5 4.699 1 97.44 238 VAL B C 1
ATOM 3720 O O . VAL B 1 238 ? 1.849 -16.531 3.67 1 97.44 238 VAL B O 1
ATOM 3723 N N . LEU B 1 239 ? 1.536 -15.844 5.816 1 96.56 239 LEU B N 1
ATOM 3724 C CA . LEU B 1 239 ? 2.83 -15.18 5.898 1 96.56 239 LEU B CA 1
ATOM 3725 C C . LEU B 1 239 ? 3.938 -16.172 6.219 1 96.56 239 LEU B C 1
ATOM 3727 O O . LEU B 1 239 ? 3.848 -16.906 7.207 1 96.56 239 LEU B O 1
ATOM 3731 N N . GLN B 1 240 ? 4.953 -16.234 5.352 1 95.88 240 GLN B N 1
ATOM 3732 C CA . GLN B 1 240 ? 6.059 -17.172 5.492 1 95.88 240 GLN B CA 1
ATOM 3733 C C . GLN B 1 240 ? 7.402 -16.438 5.461 1 95.88 240 GLN B C 1
ATOM 3735 O O . GLN B 1 240 ? 7.539 -15.406 4.812 1 95.88 240 GLN B O 1
ATOM 3740 N N . ASP B 1 241 ? 8.336 -16.938 6.164 1 94.19 241 ASP B N 1
ATOM 3741 C CA . ASP B 1 241 ? 9.75 -16.562 6.109 1 94.19 241 ASP B CA 1
ATOM 3742 C C . ASP B 1 241 ? 10.633 -17.75 5.77 1 94.19 241 ASP B C 1
ATOM 3744 O O . ASP B 1 241 ? 10.617 -18.766 6.477 1 94.19 241 ASP B O 1
ATOM 3748 N N . VAL B 1 242 ? 11.359 -17.641 4.672 1 90 242 VAL B N 1
ATOM 3749 C CA . VAL B 1 242 ? 12.125 -18.781 4.188 1 90 242 VAL B CA 1
ATOM 3750 C C . VAL B 1 242 ? 13.156 -19.188 5.238 1 90 242 VAL B C 1
ATOM 3752 O O . VAL B 1 242 ? 13.656 -20.312 5.211 1 90 242 VAL B O 1
ATOM 3755 N N . ARG B 1 243 ? 13.492 -18.312 6.09 1 85.94 243 ARG B N 1
ATOM 3756 C CA . ARG B 1 243 ? 14.484 -18.609 7.121 1 85.94 243 ARG B CA 1
ATOM 3757 C C . ARG B 1 243 ? 13.891 -19.484 8.219 1 85.94 243 ARG B C 1
ATOM 3759 O O . ARG B 1 243 ? 14.617 -20 9.07 1 85.94 243 ARG B O 1
ATOM 3766 N N . GLU B 1 244 ? 12.602 -19.594 8.195 1 81.75 244 GLU B N 1
ATOM 3767 C CA . GLU B 1 244 ? 11.914 -20.266 9.297 1 81.75 244 GLU B CA 1
ATOM 3768 C C . GLU B 1 244 ? 11.555 -21.703 8.938 1 81.75 244 GLU B C 1
ATOM 3770 O O . GLU B 1 244 ? 11.008 -22.438 9.766 1 81.75 244 GLU B O 1
ATOM 3775 N N . TYR B 1 245 ? 11.789 -22.219 7.613 1 73.56 245 TYR B N 1
ATOM 3776 C CA . TYR B 1 245 ? 11.516 -23.594 7.242 1 73.56 245 TYR B CA 1
ATOM 3777 C C . TYR B 1 245 ? 12.547 -24.109 6.238 1 73.56 245 TYR B C 1
ATOM 3779 O O . TYR B 1 245 ? 13.164 -23.312 5.523 1 73.56 245 TYR B O 1
#

Radius of gyration: 23.0 Å; Cα contacts (8 Å, |Δi|>4): 1056; chains: 2; bounding box: 61×71×50 Å

Solvent-accessible surface area (backbone atoms only — not comparable to full-atom values): 24752 Å² total; per-residue (Å²): 126,54,80,30,30,40,36,36,31,28,32,26,60,46,49,44,28,27,34,31,52,57,58,48,58,70,42,88,47,36,34,38,39,32,31,16,69,62,62,74,84,65,93,41,96,51,47,44,80,44,77,44,50,54,52,34,68,70,57,41,67,75,45,52,70,76,73,62,72,85,77,77,47,44,29,42,35,41,32,39,51,42,69,56,66,54,67,62,34,39,79,35,70,62,55,66,65,45,58,48,35,32,40,30,28,40,32,47,36,48,49,50,48,50,26,51,48,37,50,72,49,36,82,45,65,90,36,49,38,41,38,38,35,56,45,44,74,45,31,79,45,66,38,55,16,26,32,68,33,20,10,24,27,23,16,40,47,36,30,30,47,10,50,32,51,36,22,60,76,68,64,30,70,46,45,37,30,22,33,18,64,66,62,44,66,32,73,65,48,50,54,54,56,65,49,50,62,91,27,23,79,58,35,65,59,56,43,44,32,57,77,66,66,64,49,42,47,27,56,56,41,23,52,51,50,48,52,43,70,75,43,50,84,82,49,84,59,40,72,42,48,51,86,77,106,128,56,80,30,30,39,37,35,30,28,34,27,59,47,49,44,29,27,34,32,52,57,57,48,59,70,42,88,47,36,33,37,39,31,31,17,67,62,62,73,85,64,94,41,97,51,46,43,81,43,77,45,50,54,51,35,68,68,56,41,67,76,45,51,70,74,72,61,72,87,78,74,46,42,28,43,35,42,33,39,50,42,66,57,67,53,68,62,34,39,80,34,68,61,55,66,65,46,55,48,35,32,39,29,28,40,32,46,37,48,48,47,50,48,25,52,47,37,50,72,50,37,81,46,65,91,34,50,37,39,39,38,35,58,45,43,76,44,32,80,44,65,36,56,16,28,29,69,33,21,10,22,28,24,17,40,46,37,30,30,47,10,49,32,51,36,22,59,75,67,64,29,72,46,45,39,31,23,33,17,64,67,62,44,67,31,72,65,49,52,53,54,55,66,48,51,62,92,25,23,79,61,37,64,59,55,43,44,33,57,76,67,65,64,48,41,47,28,55,56,42,24,50,50,50,48,52,43,71,74,44,49,84,81,49,83,60,39,72,42,45,51,86,77,105

Foldseek 3Di:
DQQAAEEEAEPLAWFLNVLLVVVQVVDVRYAYEYEYQDHDDPPDPRYHYDHFLQLDPVRCVVCLQVRDDDDDHLYYEYELPFAALFFQAAPVPHDPSSLSSRLSNLAVSLLVNLVSQCVVCLQVQSHAAEYEYEAAPLCVDPFFSRNSRNVSRVNVLVVQVVSQVVSVVVVSNYAAAYEHLFQAPTVNLVVLLVDDCVSGVCNVVSVVCVVVVVHHYSNLSSVLVVVCSVCVVVPPDRYYYSVVD/DQQAEEEEAEPLAWFLNVLLVVVQVVDVRYAYEYEYQDHDDPPDPRYHYDHFLQLDPVRCVVCLQVRDDDDDHLYYEYELPFAALFFQAAPVPHDPSSLSSRLSNLAVSLLVNLVSQCVVCLQVQSHAAEYEYEAAPLCVDPFFSRNSRNVSRVNVLVVQVVSQVVSVVVVSNYAAAYEHLFAAPTVNLVVLLVDDCVSGVCNVVSVVCVVVVVHHYSNLSSVLVVVCSVCVVVPPDRYYYSVVD

Nearest PDB structures (foldseek):
  5zi0-assembly1_D  TM=8.043E-01  e=2.202E-13  Levilactobacillus brevis ATCC 367
  4dry-assembly1_A  TM=7.549E-01  e=1.509E-11  Sinorhizobium meliloti 1021
  4dry-assembly1_D  TM=7.617E-01  e=6.177E-11  Sinorhizobium meliloti 1021
  5zfm-assembly1_D  TM=7.289E-01  e=5.140E-11  Levilactobacillus brevis ATCC 367
  4dyv-assembly1_A  TM=7.826E-01  e=2.439E-09  Xanthobacter autotrophicus Py2

Secondary structure (DSSP, 8-state):
----EEEEEESTTSHHHHHHHHHHTTSTTEEEEEEESS------TTEEEEE--TT-HHHHHHHHHHHS-----SEEEEEE--------S-TTSS-HHHHHHHHIIIIIHHHHHHHHHHHHHTT-TTSEEEEEEE--GGGSS--TT-HHHHHHHHHHHHHHHHHHHHHHHTT---EEEEEE--SB-SHHHHHHHTS-TTT-TTHHHHHHHHHTT-PBPHHHHHHHHHHHHH-GGG---SEEEGGG-/----EEEEEESTTSHHHHHHHHHHTTSTTEEEEEEESS------TTEEEEE--TT-HHHHHHHHHHHS-----SEEEEEE--------S-TTSS-HHHHHHHHIIIIIHHHHHHHHHHHHHTT-TTSEEEEEEE--GGGSS--TT-HHHHHHHHHHHHHHHHHHHHHHHTT---EEEEEE--SB-SHHHHHHHTS-TTT-TTHHHHHHHHHTT-PBPHHHHHHHHHHHHH-GGG---SEEEGGG-

Organism: Cecembia lonarensis (strain CCUG 58316 / KCTC 22772 / LW9) (NCBI:txid1225176)